Protein AF-A0A085B9A0-F1 (afdb_monomer_lite)

Structure (mmCIF, N/CA/C/O backbone):
data_AF-A0A085B9A0-F1
#
_entry.id   AF-A0A085B9A0-F1
#
loop_
_atom_site.group_PDB
_atom_site.id
_atom_site.type_symbol
_atom_site.label_atom_id
_atom_site.label_alt_id
_atom_site.label_comp_id
_atom_site.label_asym_id
_atom_site.label_entity_id
_atom_site.label_seq_id
_atom_site.pdbx_PDB_ins_code
_atom_site.Cartn_x
_atom_site.Cartn_y
_atom_site.Cartn_z
_atom_site.occupancy
_atom_site.B_iso_or_equiv
_atom_site.auth_seq_id
_atom_site.auth_comp_id
_atom_site.auth_asym_id
_atom_site.auth_atom_id
_atom_site.pdbx_PDB_model_n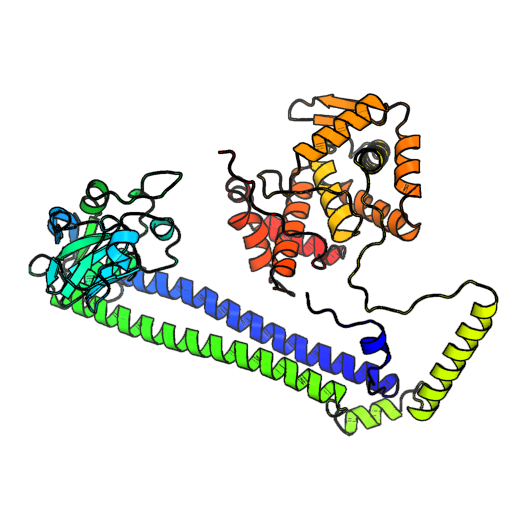um
ATOM 1 N N . MET A 1 1 ? -25.995 6.091 -7.650 1.00 42.06 1 MET A N 1
ATOM 2 C CA . MET A 1 1 ? -25.830 5.511 -6.297 1.00 42.06 1 MET A CA 1
ATOM 3 C C . MET A 1 1 ? -27.108 4.772 -5.928 1.00 42.06 1 MET A C 1
ATOM 5 O O . MET A 1 1 ? -28.171 5.366 -6.048 1.00 42.06 1 MET A O 1
ATOM 9 N N . LYS A 1 2 ? -27.027 3.491 -5.545 1.00 50.38 2 LYS A N 1
ATOM 10 C CA . LYS A 1 2 ? -28.161 2.771 -4.944 1.00 50.38 2 LYS A CA 1
ATOM 11 C C . LYS A 1 2 ? -28.147 3.080 -3.446 1.00 50.38 2 LYS A C 1
ATOM 13 O O . LYS A 1 2 ? -27.186 2.724 -2.773 1.00 50.38 2 LYS A O 1
ATOM 18 N N . ASN A 1 3 ? -29.167 3.771 -2.950 1.00 72.44 3 ASN A N 1
ATOM 19 C CA . ASN A 1 3 ? -29.282 4.143 -1.540 1.00 72.44 3 ASN A CA 1
ATOM 20 C C . ASN A 1 3 ? -30.365 3.282 -0.879 1.00 72.44 3 ASN A C 1
ATOM 22 O O . ASN A 1 3 ? -31.412 3.055 -1.482 1.00 72.44 3 ASN A O 1
ATOM 26 N N . VAL A 1 4 ? -30.135 2.828 0.356 1.00 74.94 4 VAL A N 1
ATOM 27 C CA . VAL A 1 4 ? -31.185 2.202 1.174 1.00 74.94 4 VAL A CA 1
ATOM 28 C C . VAL A 1 4 ? -31.989 3.319 1.834 1.00 74.94 4 VAL A C 1
ATOM 30 O O . VAL A 1 4 ? -31.442 4.123 2.586 1.00 74.94 4 VAL A O 1
ATOM 33 N N . GLY A 1 5 ? -33.277 3.404 1.508 1.00 84.94 5 GLY A N 1
ATOM 34 C CA . GLY A 1 5 ? -34.162 4.441 2.025 1.00 84.94 5 GLY A CA 1
ATOM 35 C C . GLY A 1 5 ? -34.450 4.271 3.516 1.00 84.94 5 GLY A C 1
ATOM 36 O O . GLY A 1 5 ? -34.542 3.167 4.043 1.00 84.94 5 GLY A O 1
ATOM 37 N N . LEU A 1 6 ? -34.671 5.385 4.202 1.00 83.25 6 LEU A N 1
ATOM 38 C CA . LEU A 1 6 ? -34.975 5.425 5.633 1.00 83.25 6 LEU A CA 1
ATOM 39 C C . LEU A 1 6 ? -36.249 4.654 6.016 1.00 83.25 6 LEU A C 1
ATOM 41 O O . LEU A 1 6 ? -36.321 4.022 7.069 1.00 83.25 6 LEU A O 1
ATOM 45 N N . ALA A 1 7 ? -37.245 4.669 5.129 1.00 82.56 7 ALA A N 1
ATOM 46 C CA . ALA A 1 7 ? -38.448 3.855 5.265 1.00 82.56 7 ALA A CA 1
ATOM 47 C C . ALA A 1 7 ? -38.122 2.352 5.234 1.00 82.56 7 ALA A C 1
ATOM 49 O O . ALA A 1 7 ? -38.661 1.595 6.035 1.00 82.56 7 ALA A O 1
ATOM 50 N N . THR A 1 8 ? -37.195 1.937 4.367 1.00 85.75 8 THR A N 1
ATOM 51 C CA . THR A 1 8 ? -36.723 0.551 4.267 1.00 85.75 8 THR A CA 1
ATOM 52 C C . THR A 1 8 ? -36.030 0.109 5.550 1.00 85.75 8 THR A C 1
ATOM 54 O O . THR A 1 8 ? -36.324 -0.969 6.051 1.00 85.75 8 THR A O 1
ATOM 57 N N . VAL A 1 9 ? -35.170 0.959 6.124 1.00 85.44 9 VAL A N 1
ATOM 58 C CA . VAL A 1 9 ? -34.486 0.668 7.397 1.00 85.44 9 VAL A CA 1
ATOM 59 C C . VAL A 1 9 ? -35.493 0.523 8.542 1.00 85.44 9 VAL A C 1
ATOM 61 O O . VAL A 1 9 ? -35.427 -0.441 9.296 1.00 85.44 9 VAL A O 1
ATOM 64 N N . ARG A 1 10 ? -36.469 1.434 8.647 1.00 84.31 10 ARG A N 1
ATOM 65 C CA . ARG A 1 10 ? -37.523 1.373 9.676 1.00 84.31 10 ARG A CA 1
ATOM 66 C C . ARG A 1 10 ? -38.432 0.154 9.561 1.00 84.31 10 ARG A C 1
ATOM 68 O O . ARG A 1 10 ? -38.922 -0.330 10.575 1.00 84.31 10 ARG A O 1
ATOM 75 N N . ALA A 1 11 ? -38.706 -0.287 8.337 1.00 86.12 11 ALA A N 1
ATOM 76 C CA . ALA A 1 11 ? -39.550 -1.446 8.079 1.00 86.12 11 ALA A CA 1
ATOM 77 C C . ALA A 1 11 ? -38.822 -2.776 8.331 1.00 86.12 11 ALA A C 1
ATOM 79 O O . ALA A 1 11 ? -39.465 -3.828 8.362 1.00 86.12 11 ALA A O 1
ATOM 80 N N . TYR A 1 12 ? -37.496 -2.747 8.496 1.00 86.00 12 TYR A N 1
ATOM 81 C CA . TYR A 1 12 ? -36.707 -3.948 8.695 1.00 86.00 12 TYR A CA 1
ATOM 82 C C . TYR A 1 12 ? -36.966 -4.545 10.080 1.00 86.00 12 TYR A C 1
ATOM 84 O O . TYR A 1 12 ? -36.799 -3.889 11.109 1.00 86.00 12 TYR A O 1
ATOM 92 N N . LYS A 1 13 ? -37.385 -5.810 10.107 1.00 85.31 13 LYS A N 1
ATOM 93 C CA . LYS A 1 13 ? -37.640 -6.533 11.352 1.00 85.31 13 LYS A CA 1
ATOM 94 C C . LYS A 1 13 ? -36.325 -7.085 11.884 1.00 85.31 13 LYS A C 1
ATOM 96 O O . LYS A 1 13 ? -35.642 -7.828 11.186 1.00 85.31 13 LYS A O 1
ATOM 101 N N . ILE A 1 14 ? -36.004 -6.741 13.126 1.00 83.38 14 ILE A N 1
ATOM 102 C CA . ILE A 1 14 ? -34.860 -7.293 13.851 1.00 83.38 14 ILE A CA 1
ATOM 103 C C . ILE A 1 14 ? -35.343 -8.240 14.946 1.00 83.38 14 ILE A C 1
ATOM 105 O O . ILE A 1 14 ? -36.385 -8.011 15.564 1.00 83.38 14 ILE A O 1
ATOM 109 N N . LEU A 1 15 ? -34.580 -9.305 15.178 1.00 84.25 15 LEU A N 1
ATOM 110 C CA . LEU A 1 15 ? -34.773 -10.173 16.332 1.00 84.25 15 LEU A CA 1
ATOM 111 C C . LEU A 1 15 ? -34.207 -9.464 17.564 1.00 84.25 15 LEU A C 1
ATOM 113 O O . LEU A 1 15 ? -33.051 -9.045 17.563 1.00 84.25 15 LEU A O 1
ATOM 117 N N . LEU A 1 16 ? -35.042 -9.293 18.591 1.00 86.19 16 LEU A N 1
ATOM 118 C CA . LEU A 1 16 ? -34.693 -8.561 19.806 1.00 86.19 16 LEU A CA 1
ATOM 119 C C . LEU A 1 16 ? -34.775 -9.494 21.025 1.00 86.19 16 LEU A C 1
ATOM 121 O O . LEU A 1 16 ? -35.860 -9.652 21.590 1.00 86.19 16 LEU A O 1
ATOM 125 N N . PRO A 1 17 ? -33.660 -10.133 21.423 1.00 88.88 17 PRO A N 1
ATOM 126 C CA . PRO A 1 17 ? -33.629 -10.961 22.623 1.00 88.88 17 PRO A CA 1
ATOM 127 C C . PRO A 1 17 ? -33.620 -10.094 23.902 1.00 88.88 17 PRO A C 1
ATOM 129 O O . PRO A 1 17 ? -33.400 -8.883 23.818 1.00 88.88 17 PRO A O 1
ATOM 132 N N . PRO A 1 18 ? -33.853 -10.670 25.095 1.00 91.06 18 PRO A N 1
ATOM 133 C CA . PRO A 1 18 ? -33.679 -9.991 26.383 1.00 91.06 18 PRO A CA 1
ATOM 134 C C . PRO A 1 18 ? -32.310 -9.316 26.542 1.00 91.06 18 PRO A C 1
ATOM 136 O O . PRO A 1 18 ? -31.311 -9.782 25.997 1.00 91.06 18 PRO A O 1
ATOM 139 N N . LEU A 1 19 ? -32.232 -8.239 27.332 1.00 89.00 19 LEU A N 1
ATOM 140 C CA . LEU A 1 19 ? -30.986 -7.478 27.527 1.00 89.00 19 LEU A CA 1
ATOM 141 C C . LEU A 1 19 ? -29.793 -8.328 28.009 1.00 89.00 19 LEU A C 1
ATOM 143 O O . LEU A 1 19 ? -28.699 -8.150 27.464 1.00 89.00 19 LEU A O 1
ATOM 147 N N . PRO A 1 20 ? -29.951 -9.270 28.962 1.00 90.69 20 PRO A N 1
ATOM 148 C CA . PRO A 1 20 ? -28.853 -10.157 29.344 1.00 90.69 20 PRO A CA 1
ATOM 149 C C . PRO A 1 20 ? -28.329 -11.001 28.176 1.00 90.69 20 PRO A C 1
ATOM 151 O O . PRO A 1 20 ? -27.117 -11.100 27.992 1.00 90.69 20 PRO A O 1
ATOM 154 N N . GLU A 1 21 ? -29.230 -11.530 27.343 1.00 90.56 21 GLU A N 1
ATOM 155 C CA . GLU A 1 21 ? -28.875 -12.308 26.152 1.00 90.56 21 GLU A CA 1
ATOM 156 C C . GLU A 1 21 ? -28.185 -11.436 25.095 1.00 90.56 21 GLU A C 1
ATOM 158 O O . GLU A 1 21 ? -27.177 -11.853 24.531 1.00 90.56 21 GLU A O 1
ATOM 163 N N . GLN A 1 22 ? -28.647 -10.197 24.874 1.00 90.31 22 GLN A N 1
ATOM 164 C CA . GLN A 1 22 ? -27.974 -9.243 23.979 1.00 90.31 22 GLN A CA 1
ATOM 165 C C . GLN A 1 22 ? -26.518 -9.007 24.404 1.00 90.31 22 GLN A C 1
ATOM 167 O O . GLN A 1 22 ? -25.609 -9.108 23.579 1.00 90.31 22 GLN A O 1
ATOM 172 N N . ARG A 1 23 ? -26.279 -8.740 25.697 1.00 92.31 23 ARG A N 1
ATOM 173 C CA . ARG A 1 23 ? -24.923 -8.526 26.233 1.00 92.31 23 ARG A CA 1
ATOM 174 C C . ARG A 1 23 ? -24.051 -9.771 26.084 1.00 92.31 23 ARG A C 1
ATOM 176 O O . ARG A 1 23 ? -22.881 -9.653 25.724 1.00 92.31 23 ARG A O 1
ATOM 183 N N . ALA A 1 24 ? -24.611 -10.956 26.322 1.00 89.56 24 ALA A N 1
ATOM 184 C CA . ALA A 1 24 ? -23.896 -12.215 26.142 1.00 89.56 24 ALA A CA 1
ATOM 185 C C . ALA A 1 24 ? -23.540 -12.479 24.668 1.00 89.56 24 ALA A C 1
ATOM 187 O O . ALA A 1 24 ? -22.406 -12.868 24.382 1.00 89.56 24 ALA A O 1
ATOM 188 N N . ILE A 1 25 ? -24.458 -12.205 23.731 1.00 88.38 25 ILE A N 1
ATOM 189 C CA . ILE A 1 25 ? -24.203 -12.292 22.284 1.00 88.38 25 ILE A CA 1
ATOM 190 C C . ILE A 1 25 ? -23.053 -11.359 21.895 1.00 88.38 25 ILE A C 1
ATOM 192 O O . ILE A 1 25 ? -22.108 -11.809 21.249 1.00 88.38 25 ILE A O 1
ATOM 196 N N . VAL A 1 26 ? -23.093 -10.091 22.323 1.00 90.44 26 VAL A N 1
ATOM 197 C CA . VAL A 1 26 ? -22.034 -9.106 22.033 1.00 90.44 26 VAL A CA 1
ATOM 198 C C . VAL A 1 26 ? -20.685 -9.572 22.580 1.00 90.44 26 VAL A C 1
ATOM 200 O O . VAL A 1 26 ? -19.722 -9.658 21.824 1.00 90.44 26 VAL A O 1
ATOM 203 N N . LYS A 1 27 ? -20.624 -9.992 23.848 1.00 87.00 27 LYS A N 1
ATOM 204 C CA . LYS A 1 27 ? -19.386 -10.492 24.467 1.00 87.00 27 LYS A CA 1
ATOM 205 C C . LYS A 1 27 ? -18.805 -11.702 23.723 1.00 87.00 27 LYS A C 1
ATOM 207 O O . LYS A 1 27 ? -17.589 -11.820 23.543 1.00 87.00 27 LYS A O 1
ATOM 212 N N . LYS A 1 28 ? -19.668 -12.627 23.285 1.00 88.00 28 LYS A N 1
ATOM 213 C CA . LYS A 1 28 ? -19.253 -13.812 22.522 1.00 88.00 28 LYS A CA 1
ATOM 214 C C . LYS A 1 28 ? -18.729 -13.426 21.138 1.00 88.00 28 LYS A C 1
ATOM 216 O O . LYS A 1 28 ? -17.706 -13.962 20.717 1.00 88.00 28 LYS A O 1
ATOM 221 N N . LEU A 1 29 ? -19.397 -12.490 20.461 1.00 85.44 29 LEU A N 1
ATOM 222 C CA . LEU A 1 29 ? -18.956 -11.936 19.179 1.00 85.44 29 LEU A CA 1
ATOM 223 C C . LEU A 1 29 ? -17.584 -11.273 19.292 1.00 85.44 29 LEU A C 1
ATOM 225 O O . LEU A 1 29 ? -16.703 -11.603 18.507 1.00 85.44 29 LEU A O 1
ATOM 229 N N . GLU A 1 30 ? -17.385 -10.404 20.283 1.00 80.75 30 GLU A N 1
ATOM 230 C CA . GLU A 1 30 ? -16.100 -9.738 20.532 1.00 80.75 30 GLU A CA 1
ATOM 231 C C . GLU A 1 30 ? -14.972 -10.755 20.727 1.00 80.75 30 GLU A C 1
ATOM 233 O O . GLU A 1 30 ? -13.911 -10.634 20.120 1.00 80.75 30 GLU A O 1
ATOM 238 N N . THR A 1 31 ? -15.228 -11.813 21.503 1.00 82.44 31 THR A N 1
ATOM 239 C CA . THR A 1 31 ? -14.249 -12.884 21.740 1.00 82.44 31 THR A CA 1
ATOM 240 C C . THR A 1 31 ? -13.894 -13.629 20.448 1.00 82.44 31 THR A C 1
ATOM 242 O O . THR A 1 31 ? -12.719 -13.823 20.134 1.00 82.44 31 THR A O 1
ATOM 245 N N . LEU A 1 32 ? -14.907 -14.044 19.680 1.00 82.75 32 LEU A N 1
ATOM 246 C CA . LEU A 1 32 ? -14.706 -14.791 18.436 1.00 82.75 32 LEU A CA 1
ATOM 247 C C . LEU A 1 32 ? -14.034 -13.936 17.356 1.00 82.75 32 LEU A C 1
ATOM 249 O O . LEU A 1 32 ? -13.156 -14.430 16.651 1.00 82.75 32 LEU A O 1
ATOM 253 N N . PHE A 1 33 ? -14.417 -12.663 17.233 1.00 84.12 33 PHE A N 1
ATOM 254 C CA . PHE A 1 33 ? -13.816 -11.745 16.269 1.00 84.12 33 PHE A CA 1
ATOM 255 C C . PHE A 1 33 ? -12.401 -11.353 16.648 1.00 84.12 33 PHE A C 1
ATOM 257 O O . PHE A 1 33 ? -11.558 -11.340 15.764 1.00 84.12 33 PHE A O 1
ATOM 264 N N . SER A 1 34 ? -12.094 -11.155 17.930 1.00 75.69 34 SER A N 1
ATOM 265 C CA . SER A 1 34 ? -10.715 -10.915 18.361 1.00 75.69 34 SER A CA 1
ATOM 266 C C . SER A 1 34 ? -9.789 -12.072 17.960 1.00 75.69 34 SER A C 1
ATOM 268 O O . SER A 1 34 ? -8.730 -11.842 17.378 1.00 75.69 34 SER A O 1
ATOM 270 N N . SER A 1 35 ? -10.217 -13.323 18.173 1.00 77.19 35 SER A N 1
ATOM 271 C CA . SER A 1 35 ? -9.445 -14.496 17.739 1.00 77.19 35 SER A CA 1
ATOM 272 C C . SER A 1 35 ? -9.332 -14.603 16.215 1.00 77.19 35 SER A C 1
ATOM 274 O O . SER A 1 35 ? -8.283 -15.002 15.708 1.00 77.19 35 SER A O 1
ATOM 276 N N . LEU A 1 36 ? -10.400 -14.278 15.483 1.00 74.31 36 LEU A N 1
ATOM 277 C CA . LEU A 1 36 ? -10.414 -14.321 14.023 1.00 74.31 36 LEU A CA 1
ATOM 278 C C . LEU A 1 36 ? -9.509 -13.242 13.414 1.00 74.31 36 LEU A C 1
ATOM 280 O O . LEU A 1 36 ? -8.722 -13.540 12.518 1.00 74.31 36 LEU A O 1
ATOM 284 N N . ASP A 1 37 ? -9.597 -12.014 13.923 1.00 77.25 37 ASP A N 1
ATOM 285 C CA . ASP A 1 37 ? -8.802 -10.871 13.480 1.00 77.25 37 ASP A CA 1
ATOM 286 C C . ASP A 1 37 ? -7.307 -11.110 13.767 1.00 77.25 37 ASP A C 1
ATOM 288 O O . ASP A 1 37 ? -6.472 -10.811 12.912 1.00 77.25 37 ASP A O 1
ATOM 292 N N . ALA A 1 38 ? -6.963 -11.741 14.899 1.00 75.38 38 ALA A N 1
ATOM 293 C CA . ALA A 1 38 ? -5.593 -12.180 15.184 1.00 75.38 38 ALA A CA 1
ATOM 294 C C . ALA A 1 38 ? -5.081 -13.197 14.145 1.00 75.38 38 ALA A C 1
ATOM 296 O O . ALA A 1 38 ? -3.999 -13.019 13.587 1.00 75.38 38 ALA A O 1
ATOM 297 N N . GLY A 1 39 ? -5.884 -14.212 13.803 1.00 79.44 39 GLY A N 1
ATOM 298 C CA . GLY A 1 39 ? -5.520 -15.186 12.766 1.00 79.44 39 GLY A CA 1
ATOM 299 C C . GLY A 1 39 ? -5.356 -14.556 11.376 1.00 79.44 39 GLY A C 1
ATOM 300 O O . GLY A 1 39 ? -4.439 -14.905 10.632 1.00 79.44 39 GLY A O 1
ATOM 301 N N . VAL A 1 40 ? -6.203 -13.583 11.026 1.00 78.75 40 VAL A N 1
ATOM 302 C CA . VAL A 1 40 ? -6.067 -12.805 9.782 1.00 78.75 40 VAL A CA 1
ATOM 303 C C . VAL A 1 40 ? -4.774 -11.984 9.783 1.00 78.75 40 VAL A C 1
ATOM 305 O O . VAL A 1 40 ? -4.087 -11.932 8.759 1.00 78.75 40 VAL A O 1
ATOM 308 N N . ALA A 1 41 ? -4.418 -11.368 10.913 1.00 77.06 41 ALA A N 1
ATOM 309 C CA . ALA A 1 41 ? -3.168 -10.626 11.050 1.00 77.06 41 ALA A CA 1
ATOM 310 C C . ALA A 1 41 ? -1.941 -11.536 10.856 1.00 77.06 41 ALA A C 1
ATOM 312 O O . ALA A 1 41 ? -1.026 -11.173 10.111 1.00 77.06 41 ALA A O 1
ATOM 313 N N . ASP A 1 42 ? -1.952 -12.742 11.430 1.00 83.94 42 ASP A N 1
ATOM 314 C CA . ASP A 1 42 ? -0.880 -13.728 11.255 1.00 83.94 42 ASP A CA 1
ATOM 315 C C . ASP A 1 42 ? -0.745 -14.192 9.797 1.00 83.94 42 ASP A C 1
ATOM 317 O O . ASP A 1 42 ? 0.367 -14.252 9.264 1.00 83.94 42 ASP A O 1
ATOM 321 N N . LEU A 1 43 ? -1.865 -14.446 9.110 1.00 83.94 43 LEU A N 1
ATOM 322 C CA . LEU A 1 43 ? -1.871 -14.792 7.683 1.00 83.94 43 LEU A CA 1
ATOM 323 C C . LEU A 1 43 ? -1.273 -13.671 6.815 1.00 83.94 43 LEU A C 1
ATOM 325 O O . LEU A 1 43 ? -0.448 -13.939 5.937 1.00 83.94 43 LEU A O 1
ATOM 329 N N . LYS A 1 44 ? -1.638 -12.409 7.080 1.00 81.81 44 LYS A N 1
ATOM 330 C CA . LYS A 1 44 ? -1.058 -11.241 6.391 1.00 81.81 44 LYS A CA 1
ATOM 331 C C . LYS A 1 44 ? 0.443 -11.103 6.668 1.00 81.81 44 LYS A C 1
ATOM 333 O O . LYS A 1 44 ? 1.226 -10.839 5.754 1.00 81.81 44 LYS A O 1
ATOM 338 N N . LYS A 1 45 ? 0.871 -11.330 7.912 1.00 83.69 45 LYS A N 1
ATOM 339 C CA . LYS A 1 45 ? 2.290 -11.318 8.293 1.00 83.69 45 LYS A CA 1
ATOM 340 C C . LYS A 1 45 ? 3.076 -12.408 7.563 1.00 83.69 45 LYS A C 1
ATOM 342 O O . LYS A 1 45 ? 4.146 -12.120 7.025 1.00 83.69 45 LYS A O 1
ATOM 347 N N . ALA A 1 46 ? 2.536 -13.625 7.489 1.00 83.06 46 ALA A N 1
ATOM 348 C CA . ALA A 1 46 ? 3.135 -14.728 6.740 1.00 83.06 46 ALA A CA 1
ATOM 349 C C . ALA A 1 46 ? 3.270 -14.391 5.245 1.00 83.06 46 ALA A C 1
ATOM 351 O O . ALA A 1 46 ? 4.313 -14.654 4.646 1.00 83.06 46 ALA A O 1
ATOM 352 N N . GLN A 1 47 ? 2.270 -13.727 4.654 1.00 83.62 47 GLN A N 1
ATOM 353 C CA . GLN A 1 47 ? 2.328 -13.259 3.265 1.00 83.62 47 GLN A CA 1
ATOM 354 C C . GLN A 1 47 ? 3.488 -12.276 3.031 1.00 83.62 47 GLN A C 1
ATOM 356 O O . GLN A 1 47 ? 4.220 -12.389 2.044 1.00 83.62 47 GLN A O 1
ATOM 361 N N . GLN A 1 48 ? 3.706 -11.336 3.955 1.00 84.00 48 GLN A N 1
ATOM 362 C CA . GLN A 1 48 ? 4.818 -10.389 3.861 1.00 84.00 48 GLN A CA 1
ATOM 363 C C . GLN A 1 48 ? 6.179 -11.075 4.052 1.00 84.00 48 GLN A C 1
ATOM 365 O O . GLN A 1 48 ? 7.130 -10.789 3.320 1.00 84.00 48 GLN A O 1
ATOM 370 N N . GLN A 1 49 ? 6.278 -12.011 4.999 1.00 84.50 49 GLN A N 1
ATOM 371 C CA . GLN A 1 49 ? 7.485 -12.818 5.198 1.00 84.50 49 GLN A CA 1
ATOM 372 C C . GLN A 1 49 ? 7.820 -13.649 3.959 1.00 84.50 49 GLN A C 1
ATOM 374 O O . GLN A 1 49 ? 8.989 -13.754 3.589 1.00 84.50 49 GLN A O 1
ATOM 379 N N . LEU A 1 50 ? 6.804 -14.173 3.269 1.00 87.00 50 LEU A N 1
ATOM 380 C CA . LEU A 1 50 ? 6.985 -14.921 2.034 1.00 87.00 50 LEU A CA 1
ATOM 381 C C . LEU A 1 50 ? 7.640 -14.062 0.945 1.00 87.00 50 LEU A C 1
ATOM 383 O O . LEU A 1 50 ? 8.569 -14.519 0.282 1.00 87.00 50 LEU A O 1
ATOM 387 N N . LYS A 1 51 ? 7.241 -12.791 0.807 1.00 84.25 51 LYS A N 1
ATOM 388 C CA . LYS A 1 51 ? 7.871 -11.847 -0.135 1.00 84.25 51 LYS A CA 1
ATOM 389 C C . LYS A 1 51 ? 9.368 -11.670 0.142 1.00 84.25 51 LYS A C 1
ATOM 391 O O . LYS A 1 51 ? 10.173 -11.691 -0.790 1.00 84.25 51 LYS A O 1
ATOM 396 N N . ILE A 1 52 ? 9.736 -11.529 1.415 1.00 86.44 52 ILE A N 1
ATOM 397 C CA . ILE A 1 52 ? 11.135 -11.409 1.852 1.00 86.44 52 ILE A CA 1
ATOM 398 C C . ILE A 1 52 ? 11.890 -12.712 1.570 1.00 86.44 52 ILE A C 1
ATOM 400 O O . ILE A 1 52 ? 12.995 -12.686 1.028 1.00 86.44 52 ILE A O 1
ATOM 404 N N . TYR A 1 53 ? 11.280 -13.859 1.875 1.00 87.88 53 TYR A N 1
ATOM 405 C CA . TYR A 1 53 ? 11.875 -15.168 1.630 1.00 87.88 53 TYR A CA 1
ATOM 406 C C . TYR A 1 53 ? 12.174 -15.399 0.144 1.00 87.88 53 TYR A C 1
ATOM 408 O O . TYR A 1 53 ? 13.280 -15.822 -0.187 1.00 87.88 53 TYR A O 1
ATOM 416 N N . ARG A 1 54 ? 11.254 -15.043 -0.766 1.00 88.25 54 ARG A N 1
ATOM 417 C CA . ARG A 1 54 ? 11.491 -15.137 -2.221 1.00 88.25 54 ARG A CA 1
ATOM 418 C C . ARG A 1 54 ? 12.735 -14.357 -2.644 1.00 88.25 54 ARG A C 1
ATOM 420 O O . ARG A 1 54 ? 13.564 -14.873 -3.390 1.00 88.25 54 ARG A O 1
ATOM 427 N N . GLN A 1 55 ? 12.891 -13.133 -2.139 1.00 84.12 55 GLN A N 1
ATOM 428 C CA . GLN A 1 55 ? 14.072 -12.311 -2.419 1.00 84.12 55 GLN A CA 1
ATOM 429 C C . GLN A 1 55 ? 15.348 -12.931 -1.841 1.00 84.12 55 GLN A C 1
ATOM 431 O O . GLN A 1 55 ? 16.377 -12.942 -2.513 1.00 84.12 55 GLN A O 1
ATOM 436 N N . ALA A 1 56 ? 15.279 -13.492 -0.632 1.00 87.19 56 ALA A N 1
ATOM 437 C CA . ALA A 1 56 ? 16.408 -14.169 -0.004 1.00 87.19 56 ALA A CA 1
ATOM 438 C C . ALA A 1 56 ? 16.838 -15.433 -0.771 1.00 87.19 56 ALA A C 1
ATOM 440 O O . ALA A 1 56 ? 18.035 -15.661 -0.929 1.00 87.19 56 ALA A O 1
ATOM 441 N N . VAL A 1 57 ? 15.889 -16.228 -1.284 1.00 89.31 57 VAL A N 1
ATOM 442 C CA . VAL A 1 57 ? 16.179 -17.400 -2.132 1.00 89.31 57 VAL A CA 1
ATOM 443 C C . VAL A 1 57 ? 16.925 -16.976 -3.389 1.00 89.31 57 VAL A C 1
ATOM 445 O O . VAL A 1 57 ? 17.977 -17.539 -3.682 1.00 89.31 57 VAL A O 1
ATOM 448 N N . LEU A 1 58 ? 16.419 -15.964 -4.099 1.00 87.69 58 LEU A N 1
ATOM 449 C CA . LEU A 1 58 ? 17.064 -15.458 -5.310 1.00 87.69 58 LEU A CA 1
ATOM 450 C C . LEU A 1 58 ? 18.462 -14.906 -5.013 1.00 87.69 58 LEU A C 1
ATOM 452 O O . LEU A 1 58 ? 19.411 -15.245 -5.711 1.00 87.69 58 LEU A O 1
ATOM 456 N N . LYS A 1 59 ? 18.612 -14.120 -3.942 1.00 85.31 59 LYS A N 1
ATOM 457 C CA . LYS A 1 59 ? 19.912 -13.591 -3.517 1.00 85.31 59 LYS A CA 1
ATOM 458 C C . LYS A 1 59 ? 20.925 -14.720 -3.280 1.00 85.31 59 LYS A C 1
ATOM 460 O O . LYS A 1 59 ? 21.985 -14.721 -3.898 1.00 85.31 59 LYS A O 1
ATOM 465 N N . LYS A 1 60 ? 20.557 -15.729 -2.483 1.00 87.38 60 LYS A N 1
ATOM 466 C CA . LYS A 1 60 ? 21.406 -16.905 -2.224 1.00 87.38 60 LYS A CA 1
ATOM 467 C C . LYS A 1 60 ? 21.749 -17.684 -3.493 1.00 87.38 60 LYS A C 1
ATOM 469 O O . LYS A 1 60 ? 22.855 -18.208 -3.605 1.00 87.38 60 LYS A O 1
ATOM 474 N N . ALA A 1 61 ? 20.821 -17.752 -4.447 1.00 88.19 61 ALA A N 1
ATOM 475 C CA . ALA A 1 61 ? 21.044 -18.398 -5.737 1.00 88.19 61 ALA A CA 1
ATOM 476 C C . ALA A 1 61 ? 22.194 -17.755 -6.510 1.00 88.19 61 ALA A C 1
ATOM 478 O O . ALA A 1 61 ? 23.098 -18.452 -6.958 1.00 88.19 61 ALA A O 1
ATOM 479 N N . PHE A 1 62 ? 22.188 -16.426 -6.610 1.00 87.50 62 PHE A N 1
ATOM 480 C CA . PHE A 1 62 ? 23.170 -15.678 -7.399 1.00 87.50 62 PHE A CA 1
ATOM 481 C C . PHE A 1 62 ? 24.449 -15.326 -6.623 1.00 87.50 62 PHE A C 1
ATOM 483 O O . PHE A 1 62 ? 25.449 -14.910 -7.211 1.00 87.50 62 PHE A O 1
ATOM 490 N N . GLU A 1 63 ? 24.461 -15.540 -5.307 1.00 83.31 63 GLU A N 1
ATOM 491 C CA . GLU A 1 63 ? 25.674 -15.496 -4.483 1.00 83.31 63 GLU A CA 1
ATOM 492 C C . GLU A 1 63 ? 26.457 -16.818 -4.509 1.00 83.31 63 GLU A C 1
ATOM 494 O O . GLU A 1 63 ? 27.646 -16.807 -4.197 1.00 83.31 63 GLU A O 1
ATOM 499 N N . GLY A 1 64 ? 25.843 -17.907 -4.989 1.00 79.94 64 GLY A N 1
ATOM 500 C CA . GLY A 1 64 ? 26.448 -19.242 -5.051 1.00 79.94 64 GLY A CA 1
ATOM 501 C C . GLY A 1 64 ? 26.245 -20.076 -3.786 1.00 79.94 64 GLY A C 1
ATOM 502 O O . GLY A 1 64 ? 26.904 -21.090 -3.603 1.00 79.94 64 GLY A O 1
ATOM 503 N N . GLU A 1 65 ? 25.324 -19.671 -2.910 1.00 82.25 65 GLU A N 1
ATOM 504 C CA . GLU A 1 65 ? 25.022 -20.380 -1.660 1.00 82.25 65 GLU A CA 1
ATOM 505 C C . GLU A 1 65 ? 23.915 -21.432 -1.816 1.00 82.25 65 GLU A C 1
ATOM 507 O O . GLU A 1 65 ? 23.700 -22.259 -0.927 1.00 82.25 65 GLU A O 1
ATOM 512 N N . LEU A 1 66 ? 23.152 -21.374 -2.912 1.00 79.25 66 LEU A N 1
ATOM 513 C CA . LEU A 1 66 ? 21.982 -22.233 -3.106 1.00 79.25 66 LEU A CA 1
ATOM 514 C C . LEU A 1 66 ? 22.356 -23.647 -3.562 1.00 79.25 66 LEU A C 1
ATOM 516 O O . LEU A 1 66 ? 21.693 -24.610 -3.179 1.00 79.25 66 LEU A O 1
ATOM 520 N N . THR A 1 67 ? 23.432 -23.771 -4.335 1.00 72.81 67 THR A N 1
ATOM 521 C CA . THR A 1 67 ? 23.973 -25.043 -4.806 1.00 72.81 67 THR A CA 1
ATOM 522 C C . THR A 1 67 ? 25.391 -25.207 -4.268 1.00 72.81 67 THR A C 1
ATOM 524 O O . THR A 1 67 ? 26.225 -24.326 -4.429 1.00 72.81 67 THR A O 1
ATOM 527 N N . LYS A 1 68 ? 25.698 -26.350 -3.640 1.00 65.44 68 LYS A N 1
ATOM 528 C CA . LYS A 1 68 ? 27.080 -26.725 -3.275 1.00 65.44 68 LYS A CA 1
ATOM 529 C C . LYS A 1 68 ? 27.843 -27.251 -4.494 1.00 65.44 68 LYS A C 1
ATOM 531 O O . LYS A 1 68 ? 28.445 -28.320 -4.444 1.00 65.44 68 LYS A O 1
ATOM 536 N N . THR A 1 69 ? 27.720 -26.574 -5.624 1.00 61.19 69 THR A N 1
ATOM 537 C CA . THR A 1 69 ? 28.480 -26.935 -6.814 1.00 61.19 69 THR A CA 1
ATOM 538 C C . THR A 1 69 ? 29.871 -26.316 -6.671 1.00 61.19 69 THR A C 1
ATOM 540 O O . THR A 1 69 ? 29.989 -25.151 -6.298 1.00 61.19 69 THR A O 1
ATOM 543 N N . ASN A 1 70 ? 30.936 -27.074 -6.952 1.00 67.06 70 ASN A N 1
ATOM 544 C CA . ASN A 1 70 ? 32.308 -26.542 -7.053 1.00 67.06 70 ASN A CA 1
ATOM 545 C C . ASN A 1 70 ? 32.478 -25.723 -8.351 1.00 67.06 70 ASN A C 1
ATOM 547 O O . ASN A 1 70 ? 33.492 -25.832 -9.032 1.00 67.06 70 ASN A O 1
ATOM 551 N N . SER A 1 71 ? 31.446 -24.980 -8.749 1.00 72.94 71 SER A N 1
ATOM 552 C CA . SER A 1 71 ? 31.407 -24.261 -10.015 1.00 72.94 71 SER A CA 1
ATOM 553 C C . SER A 1 71 ? 32.324 -23.056 -9.949 1.00 72.94 71 SER A C 1
ATOM 555 O O . SER A 1 71 ? 32.225 -22.250 -9.021 1.00 72.94 71 SER A O 1
ATOM 557 N N . ASP A 1 72 ? 33.128 -22.867 -10.987 1.00 84.81 72 ASP A N 1
ATOM 558 C CA . ASP A 1 72 ? 33.811 -21.603 -11.195 1.00 84.81 72 ASP A CA 1
ATOM 559 C C . ASP A 1 72 ? 32.793 -20.549 -11.638 1.00 84.81 72 ASP A C 1
ATOM 561 O O . ASP A 1 72 ? 32.111 -20.678 -12.662 1.00 84.81 72 ASP A O 1
ATOM 565 N N . TRP A 1 73 ? 32.660 -19.501 -10.830 1.00 90.81 73 TRP A N 1
ATOM 566 C CA . TRP A 1 73 ? 31.796 -18.367 -11.125 1.00 90.81 73 TRP A CA 1
ATOM 567 C C . TRP A 1 73 ? 32.579 -17.297 -11.869 1.00 90.81 73 TRP A C 1
ATOM 569 O O . TRP A 1 73 ? 33.651 -16.873 -11.439 1.00 90.81 73 TRP A O 1
ATOM 579 N N . ILE A 1 74 ? 31.990 -16.801 -12.949 1.00 91.88 74 ILE A N 1
ATOM 580 C CA . ILE A 1 74 ? 32.531 -15.701 -13.737 1.00 91.88 74 ILE A CA 1
ATOM 581 C C . ILE A 1 74 ? 31.559 -14.524 -13.742 1.00 91.88 74 ILE A C 1
ATOM 583 O O . ILE A 1 74 ? 30.348 -14.681 -13.563 1.00 91.88 74 ILE A O 1
ATOM 587 N N . THR A 1 75 ? 32.096 -13.333 -13.985 1.00 94.81 75 THR A N 1
ATOM 588 C CA . THR A 1 75 ? 31.303 -12.124 -14.212 1.00 94.81 75 THR A CA 1
ATOM 589 C C . THR A 1 75 ? 31.555 -11.640 -15.629 1.00 94.81 75 THR A C 1
ATOM 591 O O . THR A 1 75 ? 32.698 -11.382 -16.001 1.00 94.81 75 THR A O 1
ATOM 594 N N . LYS A 1 76 ? 30.484 -11.502 -16.407 1.00 95.00 76 LYS A N 1
ATOM 595 C CA . LYS A 1 76 ? 30.495 -10.959 -17.772 1.00 95.00 76 LYS A CA 1
ATOM 596 C C . LYS A 1 76 ? 29.521 -9.794 -17.865 1.00 95.00 76 LYS A C 1
ATOM 598 O O . LYS A 1 76 ? 28.536 -9.761 -17.130 1.00 95.00 76 LYS A O 1
ATOM 603 N N . ARG A 1 77 ? 29.745 -8.838 -18.761 1.00 96.56 77 ARG A N 1
ATOM 604 C CA . ARG A 1 77 ? 28.713 -7.851 -19.103 1.00 96.56 77 ARG A CA 1
ATOM 605 C C . ARG A 1 77 ? 27.581 -8.548 -19.851 1.00 96.56 77 ARG A C 1
ATOM 607 O O . ARG A 1 77 ? 27.807 -9.506 -20.587 1.00 96.56 77 ARG A O 1
ATOM 614 N N . PHE A 1 78 ? 26.357 -8.057 -19.700 1.00 97.38 78 PHE A N 1
ATOM 615 C CA . PHE A 1 78 ? 25.187 -8.651 -20.348 1.00 97.38 78 PHE A CA 1
ATOM 616 C C . PHE A 1 78 ? 25.329 -8.760 -21.878 1.00 97.38 78 PHE A C 1
ATOM 618 O O . PHE A 1 78 ? 24.873 -9.737 -22.475 1.00 97.38 78 PHE A O 1
ATOM 625 N N . GLU A 1 79 ? 26.009 -7.799 -22.511 1.00 96.75 79 GLU A N 1
ATOM 626 C CA . GLU A 1 79 ? 26.330 -7.844 -23.946 1.00 96.75 79 GLU A CA 1
ATOM 627 C C . GLU A 1 79 ? 27.264 -8.995 -24.350 1.00 96.75 79 GLU A C 1
ATOM 629 O O . GLU A 1 79 ? 27.209 -9.455 -25.482 1.00 96.75 79 GLU A O 1
ATOM 634 N N . GLU A 1 80 ? 28.100 -9.492 -23.437 1.00 96.25 80 GLU A N 1
ATOM 635 C CA . GLU A 1 80 ? 29.006 -10.622 -23.687 1.00 96.25 80 GLU A CA 1
ATOM 636 C C . GLU A 1 80 ? 28.282 -11.970 -23.537 1.00 96.25 80 GLU A C 1
ATOM 638 O O . GLU A 1 80 ? 28.772 -13.007 -23.989 1.00 96.25 80 GLU A O 1
ATOM 643 N N . CYS A 1 81 ? 27.106 -11.963 -22.904 1.00 96.38 81 CYS A N 1
ATOM 644 C CA . CYS A 1 81 ? 26.265 -13.139 -22.693 1.00 96.38 81 CYS A CA 1
ATOM 645 C C . CYS A 1 81 ? 25.161 -13.288 -23.749 1.00 96.38 81 CYS A C 1
ATOM 647 O O . CYS A 1 81 ? 24.515 -14.336 -23.791 1.00 96.38 81 CYS A O 1
ATOM 649 N N . THR A 1 82 ? 24.883 -12.252 -24.549 1.00 97.62 82 THR A N 1
ATOM 650 C CA . THR A 1 82 ? 23.687 -12.203 -25.402 1.00 97.62 82 THR A CA 1
ATOM 651 C C . THR A 1 82 ? 23.902 -11.480 -26.731 1.00 97.62 82 THR A C 1
ATOM 653 O O . THR A 1 82 ? 24.693 -10.548 -26.840 1.00 97.62 82 THR A O 1
ATOM 656 N N . VAL A 1 83 ? 23.103 -11.842 -27.734 1.00 97.62 83 VAL A N 1
ATOM 657 C CA . VAL A 1 83 ? 22.964 -11.122 -29.005 1.00 97.62 83 VAL A CA 1
ATOM 658 C C . VAL A 1 83 ? 21.666 -10.316 -28.998 1.00 97.62 83 VAL A C 1
ATOM 660 O O . VAL A 1 83 ? 20.589 -10.843 -28.716 1.00 97.62 83 VAL A O 1
ATOM 663 N N . SER A 1 84 ? 21.750 -9.026 -29.331 1.00 96.88 84 SER A N 1
ATOM 664 C CA . SER A 1 84 ? 20.589 -8.128 -29.386 1.00 96.88 84 SER A CA 1
ATOM 665 C C . SER A 1 84 ? 19.864 -8.201 -30.728 1.00 96.88 84 SER A C 1
ATOM 667 O O . SER A 1 84 ? 20.476 -8.022 -31.779 1.00 96.88 84 SER A O 1
ATOM 669 N N . PHE A 1 85 ? 18.538 -8.331 -30.685 1.00 96.75 85 PHE A N 1
ATOM 670 C CA . PHE A 1 85 ? 17.663 -8.316 -31.863 1.00 96.75 85 PHE A CA 1
ATOM 671 C C . PHE A 1 85 ? 16.823 -7.035 -31.961 1.00 96.75 85 PHE A C 1
ATOM 673 O O . PHE A 1 85 ? 15.922 -6.931 -32.793 1.00 96.75 85 PHE A O 1
ATOM 680 N N . ASN A 1 86 ? 17.140 -6.019 -31.147 1.00 95.50 86 ASN A N 1
ATOM 681 C CA . ASN A 1 86 ? 16.386 -4.764 -31.082 1.00 95.50 86 ASN A CA 1
ATOM 682 C C . ASN A 1 86 ? 16.229 -4.061 -32.438 1.00 95.50 86 ASN A C 1
ATOM 684 O O . ASN A 1 86 ? 15.244 -3.352 -32.626 1.00 95.50 86 ASN A O 1
ATOM 688 N N . GLY A 1 87 ? 17.180 -4.251 -33.360 1.00 93.81 87 GLY A N 1
ATOM 689 C CA . GLY A 1 87 ? 17.146 -3.672 -34.706 1.00 93.81 87 GLY A CA 1
ATOM 690 C C . GLY A 1 87 ? 16.096 -4.283 -35.640 1.00 93.81 87 GLY A C 1
ATOM 691 O O . GLY A 1 87 ? 15.778 -3.671 -36.649 1.00 93.81 87 GLY A O 1
ATOM 692 N N . LYS A 1 88 ? 15.536 -5.454 -35.304 1.00 94.31 88 LYS A N 1
ATOM 693 C CA . LYS A 1 88 ? 14.440 -6.087 -36.058 1.00 94.31 88 LYS A CA 1
ATOM 694 C C . LYS A 1 88 ? 13.048 -5.715 -35.530 1.00 94.31 88 LYS A C 1
ATOM 696 O O . LYS A 1 88 ? 12.055 -6.108 -36.128 1.00 94.31 88 LYS A O 1
ATOM 701 N N . ARG A 1 89 ? 12.955 -4.989 -34.406 1.00 94.81 89 ARG A N 1
ATOM 702 C CA . ARG A 1 89 ? 11.672 -4.564 -33.819 1.00 94.81 89 ARG A CA 1
ATOM 703 C C . ARG A 1 89 ? 10.990 -3.544 -34.730 1.00 94.81 89 ARG A C 1
ATOM 705 O O . ARG A 1 89 ? 11.641 -2.621 -35.210 1.00 94.81 89 ARG A O 1
ATOM 712 N N . VAL A 1 90 ? 9.672 -3.650 -34.876 1.00 94.12 90 VAL A N 1
ATOM 713 C CA . VAL A 1 90 ? 8.863 -2.695 -35.647 1.00 94.12 90 VAL A CA 1
ATOM 714 C C . VAL A 1 90 ? 7.680 -2.245 -34.782 1.00 94.12 90 VAL A C 1
ATOM 716 O O . VAL A 1 90 ? 6.780 -3.043 -34.537 1.00 94.12 90 VAL A O 1
ATOM 719 N N . PRO A 1 91 ? 7.645 -1.007 -34.260 1.00 93.44 91 PRO A N 1
ATOM 720 C CA . PRO A 1 91 ? 6.548 -0.566 -33.404 1.00 93.44 91 PRO A CA 1
ATOM 721 C C . PRO A 1 91 ? 5.265 -0.354 -34.220 1.00 93.44 91 PRO A C 1
ATOM 723 O O . PRO A 1 91 ? 5.276 0.325 -35.246 1.00 93.44 91 PRO A O 1
ATOM 726 N N . LEU A 1 92 ? 4.142 -0.888 -33.739 1.00 93.62 92 LEU A N 1
ATOM 727 C CA . LEU A 1 92 ? 2.818 -0.648 -34.310 1.00 93.62 92 LEU A CA 1
ATOM 728 C C . LEU A 1 92 ? 2.003 0.250 -33.376 1.00 93.62 92 LEU A C 1
ATOM 730 O O . LEU A 1 92 ? 1.906 0.002 -32.171 1.00 93.62 92 LEU A O 1
ATOM 734 N N . ASN A 1 93 ? 1.390 1.295 -33.935 1.00 93.62 93 ASN A N 1
ATOM 735 C CA . ASN A 1 93 ? 0.448 2.123 -33.189 1.00 93.62 93 ASN A CA 1
ATOM 736 C C . ASN A 1 93 ? -0.893 1.388 -32.994 1.00 93.62 93 ASN A C 1
ATOM 738 O O . ASN A 1 93 ? -1.176 0.372 -33.631 1.00 93.62 93 ASN A O 1
ATOM 742 N N . ARG A 1 94 ? -1.737 1.907 -32.099 1.00 92.88 94 ARG A N 1
ATOM 743 C CA . ARG A 1 94 ? -3.030 1.292 -31.770 1.00 92.88 94 ARG A CA 1
ATOM 744 C C . ARG A 1 94 ? -3.947 1.124 -32.989 1.00 92.88 94 ARG A C 1
ATOM 746 O O . ARG A 1 94 ? -4.456 0.031 -33.186 1.00 92.88 94 ARG A O 1
ATOM 753 N N . ALA A 1 95 ? -4.097 2.154 -33.819 1.00 94.62 95 ALA A N 1
ATOM 754 C CA . ALA A 1 95 ? -4.986 2.111 -34.981 1.00 94.62 95 ALA A CA 1
ATOM 755 C C . ALA A 1 95 ? -4.549 1.070 -36.027 1.00 94.62 95 ALA A C 1
ATOM 757 O O . ALA A 1 95 ? -5.387 0.463 -36.688 1.00 94.62 95 ALA A O 1
ATOM 758 N N . THR A 1 96 ? -3.240 0.843 -36.182 1.00 92.94 96 THR A N 1
ATOM 759 C CA . THR A 1 96 ? -2.714 -0.220 -37.047 1.00 92.94 96 THR A CA 1
ATOM 760 C C . THR A 1 96 ? -3.007 -1.601 -36.467 1.00 92.94 96 THR A C 1
ATOM 762 O O . THR A 1 96 ? -3.416 -2.483 -37.212 1.00 92.94 96 THR A O 1
ATOM 765 N N . ARG A 1 97 ? -2.843 -1.792 -35.151 1.00 94.06 97 ARG A N 1
ATOM 766 C CA . ARG A 1 97 ? -3.120 -3.084 -34.495 1.00 94.06 97 ARG A CA 1
ATOM 767 C C . ARG A 1 97 ? -4.600 -3.458 -34.518 1.00 94.06 97 ARG A C 1
ATOM 769 O O . ARG A 1 97 ? -4.928 -4.612 -34.761 1.00 94.06 97 ARG A O 1
ATOM 776 N N . GLU A 1 98 ? -5.491 -2.480 -34.378 1.00 93.56 98 GLU A N 1
ATOM 777 C CA . GLU A 1 98 ? -6.943 -2.690 -34.496 1.00 93.56 98 GLU A CA 1
ATOM 778 C C . GLU A 1 98 ? -7.354 -3.193 -35.895 1.00 93.56 98 GLU A C 1
ATOM 780 O O . GLU A 1 98 ? -8.353 -3.892 -36.025 1.00 93.56 98 GLU A O 1
ATOM 785 N N . LYS A 1 99 ? -6.572 -2.888 -36.940 1.00 95.88 99 LYS A N 1
ATOM 786 C CA . LYS A 1 99 ? -6.812 -3.347 -38.323 1.00 95.88 99 LYS A CA 1
ATOM 787 C C . LYS A 1 99 ? -6.120 -4.660 -38.682 1.00 95.88 99 LYS A C 1
ATOM 789 O O . LYS A 1 99 ? -6.391 -5.201 -39.746 1.00 95.88 99 LYS A O 1
ATOM 794 N N . ARG A 1 100 ? -5.208 -5.128 -37.834 1.00 93.69 100 ARG A N 1
ATOM 795 C CA . ARG A 1 100 ? -4.336 -6.283 -38.073 1.00 93.69 100 ARG A CA 1
ATOM 796 C C . ARG A 1 100 ? -4.593 -7.386 -37.059 1.00 93.69 100 ARG A C 1
ATOM 798 O O . ARG A 1 100 ? -3.649 -8.016 -36.621 1.00 93.69 100 ARG A O 1
ATOM 805 N N . GLN A 1 101 ? -5.827 -7.554 -36.596 1.00 95.00 101 GLN A N 1
ATOM 806 C CA . GLN A 1 101 ? -6.153 -8.544 -35.566 1.00 95.00 101 GLN A CA 1
ATOM 807 C C . GLN A 1 101 ? -5.891 -9.968 -36.073 1.00 95.00 101 GLN A C 1
ATOM 809 O O . GLN A 1 101 ? -6.224 -10.292 -37.211 1.00 95.00 101 GLN A O 1
ATOM 814 N N . GLY A 1 102 ? -5.313 -10.817 -35.225 1.00 95.31 102 GLY A N 1
ATOM 815 C CA . GLY A 1 102 ? -4.968 -12.195 -35.580 1.00 95.31 102 GLY A CA 1
ATOM 816 C C . GLY A 1 102 ? -4.539 -13.021 -34.372 1.00 95.31 102 GLY A C 1
ATOM 817 O O . GLY A 1 102 ? -4.943 -12.723 -33.254 1.00 95.31 102 GLY A O 1
ATOM 818 N N . GLU A 1 103 ? -3.742 -14.068 -34.592 1.00 95.62 103 GLU A N 1
ATOM 819 C CA . GLU A 1 103 ? -3.389 -15.061 -33.561 1.00 95.62 103 GLU A CA 1
ATOM 820 C C . GLU A 1 103 ? -1.993 -14.853 -32.942 1.00 95.62 103 GLU A C 1
ATOM 822 O O . GLU A 1 103 ? -1.679 -15.436 -31.901 1.00 95.62 103 GLU A O 1
ATOM 827 N N . PHE A 1 104 ? -1.135 -14.020 -33.542 1.00 97.50 104 PHE A N 1
ATOM 828 C CA . PHE A 1 104 ? 0.243 -13.843 -33.083 1.00 97.50 104 PHE A CA 1
ATOM 829 C C . PHE A 1 104 ? 0.346 -12.805 -31.970 1.00 97.50 104 PHE A C 1
ATOM 831 O O . PHE A 1 104 ? -0.179 -11.698 -32.055 1.00 97.50 104 PHE A O 1
ATOM 838 N N . ARG A 1 105 ? 1.086 -13.143 -30.915 1.00 97.38 105 ARG A N 1
ATOM 839 C CA . ARG A 1 105 ? 1.247 -12.294 -29.729 1.00 97.38 105 ARG A CA 1
ATOM 840 C C . ARG A 1 105 ? 2.030 -11.022 -30.068 1.00 97.38 105 ARG A C 1
ATOM 842 O O . ARG A 1 105 ? 3.147 -11.103 -30.580 1.00 97.38 105 ARG A O 1
ATOM 849 N N . TYR A 1 106 ? 1.485 -9.856 -29.718 1.00 96.62 106 TYR A N 1
ATOM 850 C CA . TYR A 1 106 ? 2.178 -8.569 -29.790 1.00 96.62 106 TYR A CA 1
ATOM 851 C C . TYR A 1 106 ? 2.639 -8.131 -28.395 1.00 96.62 106 TYR A C 1
ATOM 853 O O . TYR A 1 106 ? 1.839 -7.719 -27.549 1.00 96.62 106 TYR A O 1
ATOM 861 N N . TYR A 1 107 ? 3.945 -8.189 -28.151 1.00 95.56 107 TYR A N 1
ATOM 862 C CA . TYR A 1 107 ? 4.549 -7.903 -26.853 1.00 95.56 107 TYR A CA 1
ATOM 863 C C . TYR A 1 107 ? 4.881 -6.420 -26.653 1.00 95.56 107 TYR A C 1
ATOM 865 O O . TYR A 1 107 ? 5.444 -5.749 -27.523 1.00 95.56 107 TYR A O 1
ATOM 873 N N . GLY A 1 108 ? 4.551 -5.923 -25.461 1.00 92.81 108 GLY A N 1
ATOM 874 C CA . GLY A 1 108 ? 4.994 -4.638 -24.921 1.00 92.81 108 GLY A CA 1
ATOM 875 C C . GLY A 1 108 ? 6.105 -4.822 -23.889 1.00 92.81 108 GLY A C 1
ATOM 876 O O . GLY A 1 108 ? 6.792 -5.834 -23.891 1.00 92.81 108 GLY A O 1
ATOM 877 N N . ALA A 1 109 ? 6.267 -3.845 -22.991 1.00 89.38 109 ALA A N 1
ATOM 878 C CA . ALA A 1 109 ? 7.365 -3.825 -22.018 1.00 89.38 109 ALA A CA 1
ATOM 879 C C . ALA A 1 109 ? 7.379 -5.015 -21.043 1.00 89.38 109 ALA A C 1
ATOM 881 O O . ALA A 1 109 ? 8.447 -5.446 -20.627 1.00 89.38 109 ALA A O 1
ATOM 882 N N . THR A 1 110 ? 6.210 -5.513 -20.639 1.00 87.88 110 THR A N 1
ATOM 883 C CA . THR A 1 110 ? 6.086 -6.499 -19.549 1.00 87.88 110 THR A CA 1
ATOM 884 C C . THR A 1 110 ? 5.096 -7.624 -19.836 1.00 87.88 110 THR A C 1
ATOM 886 O O . THR A 1 110 ? 5.063 -8.600 -19.096 1.00 87.88 110 THR A O 1
ATOM 889 N N . GLU A 1 111 ? 4.268 -7.494 -20.874 1.00 91.06 111 GLU A N 1
ATOM 890 C CA . GLU A 1 111 ? 3.202 -8.447 -21.186 1.00 91.06 111 GLU A CA 1
ATOM 891 C C . GLU A 1 111 ? 2.769 -8.360 -22.654 1.00 91.06 111 GLU A C 1
ATOM 893 O O . GLU A 1 111 ? 3.217 -7.493 -23.415 1.00 91.06 111 GLU A O 1
ATOM 898 N N . ILE A 1 112 ? 1.875 -9.269 -23.039 1.00 94.31 112 ILE A N 1
ATOM 899 C CA . ILE A 1 112 ? 1.165 -9.229 -24.317 1.00 94.31 112 ILE A CA 1
ATOM 900 C C . ILE A 1 112 ? 0.190 -8.052 -24.275 1.00 94.31 112 ILE A C 1
ATOM 902 O O . ILE A 1 112 ? -0.647 -7.963 -23.381 1.00 94.31 112 ILE A O 1
ATOM 906 N N . VAL A 1 113 ? 0.304 -7.145 -25.241 1.00 93.06 113 VAL A N 1
ATOM 907 C CA . VAL A 1 113 ? -0.568 -5.965 -25.338 1.00 93.06 113 VAL A CA 1
ATOM 908 C C . VAL A 1 113 ? -1.725 -6.209 -26.302 1.00 93.06 113 VAL A C 1
ATOM 910 O O . VAL A 1 113 ? -2.767 -5.582 -26.153 1.00 93.06 113 VAL A O 1
ATOM 913 N N . ASP A 1 114 ? -1.528 -7.055 -27.314 1.00 95.38 114 ASP A N 1
ATOM 914 C CA . ASP A 1 114 ? -2.517 -7.326 -28.361 1.00 95.38 114 ASP A CA 1
ATOM 915 C C . ASP A 1 114 ? -2.202 -8.649 -29.081 1.00 95.38 114 ASP A C 1
ATOM 917 O O . ASP A 1 114 ? -1.147 -9.248 -28.837 1.00 95.38 114 ASP A O 1
ATOM 921 N N . TYR A 1 115 ? -3.075 -9.055 -30.001 1.00 96.62 115 TYR A N 1
ATOM 922 C CA . TYR A 1 115 ? -2.833 -10.149 -30.940 1.00 96.62 115 TYR A CA 1
ATOM 923 C C . TYR A 1 115 ? -3.008 -9.670 -32.380 1.00 96.62 115 TYR A C 1
ATOM 925 O O . TYR A 1 115 ? -3.946 -8.935 -32.690 1.00 96.62 115 TYR A O 1
ATOM 933 N N . ILE A 1 116 ? -2.085 -10.060 -33.259 1.00 96.75 116 ILE A N 1
ATOM 934 C CA . ILE A 1 116 ? -2.025 -9.571 -34.632 1.00 96.75 116 ILE A CA 1
ATOM 935 C C . ILE A 1 116 ? -1.885 -10.681 -35.681 1.00 96.75 116 ILE A C 1
ATOM 937 O O . ILE A 1 116 ? -1.576 -11.828 -35.371 1.00 96.75 116 ILE A O 1
ATOM 941 N N . ASP A 1 117 ? -2.139 -10.321 -36.933 1.00 96.31 117 ASP A N 1
ATOM 942 C CA . ASP A 1 117 ? -2.206 -11.190 -38.111 1.00 96.31 117 ASP A CA 1
ATOM 943 C C . ASP A 1 117 ? -0.853 -11.676 -38.651 1.00 96.31 117 ASP A C 1
ATOM 945 O O . ASP A 1 117 ? -0.824 -12.502 -39.560 1.00 96.31 117 ASP A O 1
ATOM 949 N N . ASP A 1 118 ? 0.266 -11.208 -38.094 1.00 96.50 118 ASP A N 1
ATOM 950 C CA . ASP A 1 118 ? 1.610 -11.485 -38.606 1.00 96.50 118 ASP A CA 1
ATOM 951 C C . ASP A 1 118 ? 2.676 -11.501 -37.496 1.00 96.50 118 ASP A C 1
ATOM 953 O O . ASP A 1 118 ? 2.434 -11.079 -36.362 1.00 96.50 118 ASP A O 1
ATOM 957 N N . TYR A 1 119 ? 3.887 -11.951 -37.826 1.00 96.75 119 TYR A N 1
ATOM 958 C CA . TYR A 1 119 ? 5.008 -12.068 -36.897 1.00 96.75 119 TYR A CA 1
ATOM 959 C C . TYR A 1 119 ? 6.338 -11.654 -37.537 1.00 96.75 119 TYR A C 1
ATOM 961 O O . TYR A 1 119 ? 6.549 -11.759 -38.739 1.00 96.75 119 TYR A O 1
ATOM 969 N N . ILE A 1 120 ? 7.273 -11.206 -36.700 1.00 96.62 120 ILE A N 1
ATOM 970 C CA . ILE A 1 120 ? 8.630 -10.805 -37.125 1.00 96.62 120 ILE A CA 1
ATOM 971 C C . ILE A 1 120 ? 9.730 -11.587 -36.401 1.00 96.62 120 ILE A C 1
ATOM 973 O O . ILE A 1 120 ? 10.908 -11.478 -36.749 1.00 96.62 120 ILE A O 1
ATOM 977 N N . PHE A 1 121 ? 9.351 -12.397 -35.413 1.00 97.56 121 PHE A N 1
ATOM 978 C CA . PHE A 1 121 ? 10.232 -13.306 -34.695 1.00 97.56 121 PHE A CA 1
ATOM 979 C C . PHE A 1 121 ? 9.618 -14.699 -34.658 1.00 97.56 121 PHE A C 1
ATOM 981 O O . PHE A 1 121 ? 8.408 -14.833 -34.488 1.00 97.56 121 PHE A O 1
ATOM 988 N N . ASP A 1 122 ? 10.468 -15.711 -34.814 1.00 97.50 122 ASP A N 1
ATOM 989 C CA . ASP A 1 122 ? 10.137 -17.122 -34.637 1.00 97.50 122 ASP A CA 1
ATOM 990 C C . ASP A 1 122 ? 11.277 -17.791 -33.861 1.00 97.50 122 ASP A C 1
ATOM 992 O O . ASP A 1 122 ? 12.444 -17.701 -34.262 1.00 97.50 122 ASP A O 1
ATOM 996 N N . GLY A 1 123 ? 10.955 -18.393 -32.719 1.00 95.94 123 GLY A N 1
ATOM 997 C CA . GLY A 1 123 ? 11.903 -19.078 -31.843 1.00 95.94 123 GLY A CA 1
ATOM 998 C C . GLY A 1 123 ? 11.880 -18.564 -30.407 1.00 95.94 123 GLY A C 1
ATOM 999 O O . GLY A 1 123 ? 10.992 -17.815 -30.011 1.00 95.94 123 GLY A O 1
ATOM 1000 N N . GLU A 1 124 ? 12.863 -18.990 -29.616 1.00 97.19 124 GLU A N 1
ATOM 1001 C CA . GLU A 1 124 ? 12.957 -18.659 -28.192 1.00 97.19 124 GLU A CA 1
ATOM 1002 C C . GLU A 1 124 ? 13.839 -17.420 -27.955 1.00 97.19 124 GLU A C 1
ATOM 1004 O O . GLU A 1 124 ? 14.991 -17.363 -28.405 1.00 97.19 124 GLU A O 1
ATOM 1009 N N . PHE A 1 125 ? 13.299 -16.426 -27.246 1.00 98.06 125 PHE A N 1
ATOM 1010 C CA . PHE A 1 125 ? 13.964 -15.157 -26.948 1.00 98.06 125 PHE A CA 1
ATOM 1011 C C . PHE A 1 125 ? 13.697 -14.691 -25.517 1.00 98.06 125 PHE A C 1
ATOM 1013 O O . PHE A 1 125 ? 12.687 -15.020 -24.896 1.00 98.06 125 PHE A O 1
ATOM 1020 N N . LEU A 1 126 ? 14.616 -13.873 -25.006 1.00 97.75 126 LEU A N 1
ATOM 1021 C CA . LEU A 1 126 ? 14.486 -13.182 -23.733 1.00 97.75 126 LEU A CA 1
ATOM 1022 C C . LEU A 1 126 ? 14.011 -11.752 -23.991 1.00 97.75 126 LEU A C 1
ATOM 1024 O O . LEU A 1 126 ? 14.693 -10.994 -24.692 1.00 97.75 126 LEU A O 1
ATOM 1028 N N . LEU A 1 127 ? 12.869 -11.379 -23.414 1.00 97.81 127 LEU A N 1
ATOM 1029 C CA . LEU A 1 127 ? 12.374 -10.007 -23.432 1.00 97.81 127 LEU A CA 1
ATOM 1030 C C . LEU A 1 127 ? 12.638 -9.323 -22.091 1.00 97.81 127 LEU A C 1
ATOM 1032 O O . LEU A 1 127 ? 12.382 -9.900 -21.039 1.00 97.81 127 LEU A O 1
ATOM 1036 N N . ILE A 1 128 ? 13.135 -8.085 -22.136 1.00 96.69 128 ILE A N 1
ATOM 1037 C CA . ILE A 1 128 ? 13.391 -7.244 -20.956 1.00 96.69 128 ILE A CA 1
ATOM 1038 C C . ILE A 1 128 ? 12.721 -5.890 -21.176 1.00 96.69 128 ILE A C 1
ATOM 1040 O O . ILE A 1 128 ? 12.922 -5.270 -22.220 1.00 96.69 128 ILE A O 1
ATOM 1044 N N . GLY A 1 129 ? 11.944 -5.408 -20.206 1.00 94.94 129 GLY A N 1
ATOM 1045 C CA . GLY A 1 129 ? 11.278 -4.106 -20.319 1.00 94.94 129 GLY A CA 1
ATOM 1046 C C . GLY A 1 129 ? 12.265 -2.954 -20.550 1.00 94.94 129 GLY A C 1
ATOM 1047 O O . GLY A 1 129 ? 13.285 -2.859 -19.873 1.00 94.94 129 GLY A O 1
ATOM 1048 N N . GLU A 1 130 ? 11.962 -2.074 -21.507 1.00 93.69 130 GLU A N 1
ATOM 1049 C CA . GLU A 1 130 ? 12.752 -0.868 -21.809 1.00 93.69 130 GLU A CA 1
ATOM 1050 C C . GLU A 1 130 ? 12.198 0.354 -21.063 1.00 93.69 130 GLU A C 1
ATOM 1052 O O . GLU A 1 130 ? 12.965 1.179 -20.579 1.00 93.69 130 GLU A O 1
ATOM 1057 N N . ASP A 1 131 ? 10.871 0.463 -20.931 1.00 89.38 131 ASP A N 1
ATOM 1058 C CA . ASP A 1 131 ? 10.203 1.643 -20.378 1.00 89.38 131 ASP A CA 1
ATOM 1059 C C . ASP A 1 131 ? 9.162 1.285 -19.307 1.00 89.38 131 ASP A C 1
ATOM 1061 O O . ASP A 1 131 ? 8.449 0.283 -19.400 1.00 89.38 131 ASP A O 1
ATOM 1065 N N . GLY A 1 132 ? 8.997 2.184 -18.335 1.00 87.12 132 GLY A N 1
ATOM 1066 C CA . GLY A 1 132 ? 7.844 2.218 -17.438 1.00 87.12 132 GLY A CA 1
ATOM 1067 C C . GLY A 1 132 ? 8.185 2.075 -15.958 1.00 87.12 132 GLY A C 1
ATOM 1068 O O . GLY A 1 132 ? 9.256 1.622 -15.562 1.00 87.12 132 GLY A O 1
ATOM 1069 N N . ALA A 1 133 ? 7.216 2.428 -15.110 1.00 86.31 133 ALA A N 1
ATOM 1070 C CA . ALA A 1 133 ? 7.363 2.382 -13.654 1.00 86.31 133 ALA A CA 1
ATOM 1071 C C . ALA A 1 133 ? 7.653 0.969 -13.109 1.00 86.31 133 ALA A C 1
ATOM 1073 O O . ALA A 1 133 ? 8.111 0.832 -11.972 1.00 86.31 133 ALA A O 1
ATOM 1074 N N . ASN A 1 134 ? 7.417 -0.088 -13.899 1.00 89.06 134 ASN A N 1
ATOM 1075 C CA . ASN A 1 134 ? 7.741 -1.455 -13.499 1.00 89.06 134 ASN A CA 1
ATOM 1076 C C . ASN A 1 134 ? 9.245 -1.684 -13.292 1.00 89.06 134 ASN A C 1
ATOM 1078 O O . ASN A 1 134 ? 9.607 -2.474 -12.428 1.00 89.06 134 ASN A O 1
ATOM 1082 N N . LEU A 1 135 ? 10.107 -0.942 -14.000 1.00 88.88 135 LEU A N 1
ATOM 1083 C CA . LEU A 1 135 ? 11.565 -1.028 -13.850 1.00 88.88 135 LEU A CA 1
ATOM 1084 C C . LEU A 1 135 ? 12.045 -0.733 -12.421 1.00 88.88 135 LEU A C 1
ATOM 1086 O O . LEU A 1 135 ? 13.064 -1.270 -11.996 1.00 88.88 135 LEU A O 1
ATOM 1090 N N . LEU A 1 136 ? 11.292 0.094 -11.688 1.00 87.69 136 LEU A N 1
ATOM 1091 C CA . LEU A 1 136 ? 11.583 0.472 -10.303 1.00 87.69 136 LEU A CA 1
ATOM 1092 C C . LEU A 1 136 ? 10.673 -0.257 -9.304 1.00 87.69 136 LEU A C 1
ATOM 1094 O O . LEU A 1 136 ? 11.133 -0.720 -8.265 1.00 87.69 136 LEU A O 1
ATOM 1098 N N . SER A 1 137 ? 9.376 -0.371 -9.613 1.00 84.44 137 SER A N 1
ATOM 1099 C CA . SER A 1 137 ? 8.390 -0.964 -8.694 1.00 84.44 137 SER A CA 1
ATOM 1100 C C . SER A 1 137 ? 8.439 -2.490 -8.626 1.00 84.44 137 SER A C 1
ATOM 1102 O O . SER A 1 137 ? 8.027 -3.050 -7.610 1.00 84.44 137 SER A O 1
ATOM 1104 N N . LYS A 1 138 ? 8.914 -3.162 -9.689 1.00 82.62 138 LYS A N 1
ATOM 1105 C CA . LYS A 1 138 ? 8.943 -4.630 -9.821 1.00 82.62 138 LYS A CA 1
ATOM 1106 C C . LYS A 1 138 ? 7.602 -5.298 -9.488 1.00 82.62 138 LYS A C 1
ATOM 1108 O O . LYS A 1 138 ? 7.553 -6.351 -8.858 1.00 82.62 138 LYS A O 1
ATOM 1113 N N . SER A 1 139 ? 6.502 -4.658 -9.880 1.00 80.44 139 SER A N 1
ATOM 1114 C CA . SER A 1 139 ? 5.147 -5.195 -9.688 1.00 80.44 139 SER A CA 1
ATOM 1115 C C . SER A 1 139 ? 4.837 -6.362 -10.632 1.00 80.44 139 SER A C 1
ATOM 1117 O O . SER A 1 139 ? 4.014 -7.214 -10.311 1.00 80.44 139 SER A O 1
ATOM 1119 N N . LYS A 1 140 ? 5.524 -6.416 -11.777 1.00 85.06 140 LYS A N 1
ATOM 1120 C CA . LYS A 1 140 ? 5.535 -7.509 -12.755 1.00 85.06 140 LYS A CA 1
ATOM 1121 C C . LYS A 1 140 ? 6.982 -7.955 -13.014 1.00 85.06 140 LYS A C 1
ATOM 1123 O O . LYS A 1 140 ? 7.898 -7.165 -12.752 1.00 85.06 140 LYS A O 1
ATOM 1128 N N . PRO A 1 141 ? 7.208 -9.159 -13.572 1.00 86.81 141 PRO A N 1
ATOM 1129 C CA . PRO A 1 141 ? 8.530 -9.577 -14.029 1.00 86.81 141 PRO A CA 1
ATOM 1130 C C . PRO A 1 141 ? 9.189 -8.515 -14.920 1.00 86.81 141 PRO A C 1
ATOM 1132 O O . PRO A 1 141 ? 8.540 -7.893 -15.763 1.00 86.81 141 PRO A O 1
ATOM 1135 N N . LEU A 1 142 ? 10.477 -8.278 -14.690 1.00 90.31 142 LEU A N 1
ATOM 1136 C CA . LEU A 1 142 ? 11.309 -7.382 -15.497 1.00 90.31 142 LEU A CA 1
ATOM 1137 C C . LEU A 1 142 ? 11.765 -8.060 -16.789 1.00 90.31 142 LEU A C 1
ATOM 1139 O O . LEU A 1 142 ? 11.978 -7.391 -17.800 1.00 90.31 142 LEU A O 1
ATOM 1143 N N . SER A 1 143 ? 11.924 -9.381 -16.713 1.00 94.12 143 SER A N 1
ATOM 1144 C CA . SER A 1 143 ? 12.360 -10.252 -17.791 1.00 94.12 143 SER A CA 1
ATOM 1145 C C . SER A 1 143 ? 11.387 -11.416 -17.932 1.00 94.12 143 SER A C 1
ATOM 1147 O O . SER A 1 143 ? 10.853 -11.899 -16.927 1.00 94.12 143 SER A O 1
ATOM 1149 N N . PHE A 1 144 ? 11.132 -11.840 -19.165 1.00 94.44 144 PHE A N 1
ATOM 1150 C CA . PHE A 1 144 ? 10.305 -13.004 -19.460 1.00 94.44 144 PHE A CA 1
ATOM 1151 C C . PHE A 1 144 ? 10.750 -13.683 -20.757 1.00 94.44 144 PHE A C 1
ATOM 1153 O O . PHE A 1 144 ? 11.275 -13.051 -21.676 1.00 94.44 144 PHE A O 1
ATOM 1160 N N . ILE A 1 145 ? 10.555 -14.999 -20.809 1.00 95.88 145 ILE A N 1
ATOM 1161 C CA . ILE A 1 145 ? 10.903 -15.833 -21.959 1.00 95.88 145 ILE A CA 1
ATOM 1162 C C . ILE A 1 145 ? 9.692 -15.903 -22.880 1.00 95.88 145 ILE A C 1
ATOM 1164 O O . ILE A 1 145 ? 8.561 -16.062 -22.416 1.00 95.88 145 ILE A O 1
ATOM 1168 N N . VAL A 1 146 ? 9.937 -15.775 -24.178 1.00 96.19 146 VAL A N 1
ATOM 1169 C CA . VAL A 1 146 ? 8.928 -15.935 -25.223 1.00 96.19 146 VAL A CA 1
ATOM 1170 C C . VAL A 1 146 ? 9.401 -16.973 -26.226 1.00 96.19 146 VAL A C 1
ATOM 1172 O O . VAL A 1 146 ? 10.595 -17.065 -26.506 1.00 96.19 146 VAL A O 1
ATOM 1175 N N . ASP A 1 147 ? 8.459 -17.733 -26.769 1.00 95.50 147 ASP A N 1
ATOM 1176 C CA . ASP A 1 147 ? 8.702 -18.768 -27.768 1.00 95.50 147 ASP A CA 1
ATOM 1177 C C . ASP A 1 147 ? 7.739 -18.643 -28.958 1.00 95.50 147 ASP A C 1
ATOM 1179 O O . ASP A 1 147 ? 6.754 -17.889 -28.929 1.00 95.50 147 ASP A O 1
ATOM 1183 N N . GLY A 1 148 ? 8.048 -19.389 -30.020 1.00 96.69 148 GLY A N 1
ATOM 1184 C CA . GLY A 1 148 ? 7.243 -19.467 -31.233 1.00 96.69 148 GLY A CA 1
ATOM 1185 C C . GLY A 1 148 ? 7.214 -18.160 -32.020 1.00 96.69 148 GLY A C 1
ATOM 1186 O O . GLY A 1 148 ? 8.170 -17.387 -32.010 1.00 96.69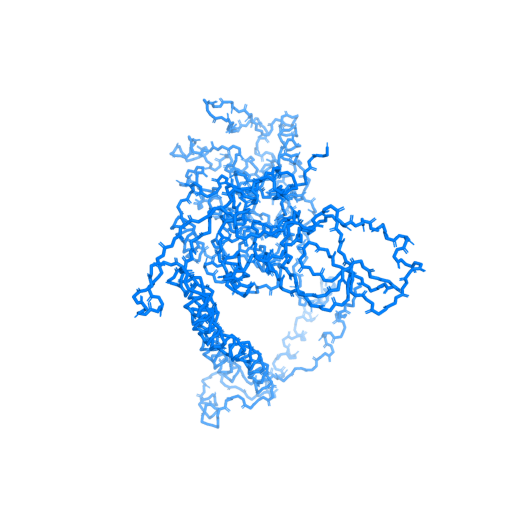 148 GLY A O 1
ATOM 1187 N N . LYS A 1 149 ? 6.098 -17.930 -32.718 1.00 98.25 149 LYS A N 1
ATOM 1188 C CA . LYS A 1 149 ? 5.902 -16.801 -33.633 1.00 98.25 149 LYS A CA 1
ATOM 1189 C C . LYS A 1 149 ? 5.258 -15.616 -32.929 1.00 98.25 149 LYS A C 1
ATOM 1191 O O . LYS A 1 149 ? 4.175 -15.748 -32.355 1.00 98.25 149 LYS A O 1
ATOM 1196 N N . PHE A 1 150 ? 5.908 -14.456 -32.970 1.00 97.69 150 PHE A N 1
ATOM 1197 C CA . PHE A 1 150 ? 5.416 -13.254 -32.297 1.00 97.69 150 PHE A CA 1
ATOM 1198 C C . PHE A 1 150 ? 5.957 -11.946 -32.890 1.00 97.69 150 PHE A C 1
ATOM 1200 O O . PHE A 1 150 ? 6.825 -11.910 -33.769 1.00 97.69 150 PHE A O 1
ATOM 1207 N N . TRP A 1 151 ? 5.442 -10.841 -32.356 1.00 97.75 151 TRP A N 1
ATOM 1208 C CA . TRP A 1 151 ? 5.858 -9.480 -32.663 1.00 97.75 151 TRP A CA 1
ATOM 1209 C C . TRP A 1 151 ? 6.185 -8.733 -31.368 1.00 97.75 151 TRP A C 1
ATOM 1211 O O . TRP A 1 151 ? 5.524 -8.931 -30.352 1.00 97.75 151 TRP A O 1
ATOM 1221 N N . VAL A 1 152 ? 7.193 -7.860 -31.371 1.00 95.25 152 VAL A N 1
ATOM 1222 C CA . VAL A 1 152 ? 7.556 -7.059 -30.188 1.00 95.25 152 VAL A CA 1
ATOM 1223 C C . VAL A 1 152 ? 7.691 -5.573 -30.521 1.00 95.25 152 VAL A C 1
ATOM 1225 O O . VAL A 1 152 ? 8.219 -5.189 -31.568 1.00 95.25 152 VAL A O 1
ATOM 1228 N N . ASN A 1 153 ? 7.187 -4.736 -29.616 1.00 93.62 153 ASN A N 1
ATOM 1229 C CA . ASN A 1 153 ? 7.258 -3.281 -29.697 1.00 93.62 153 ASN A CA 1
ATOM 1230 C C . ASN A 1 153 ? 8.646 -2.739 -29.284 1.00 93.62 153 ASN A C 1
ATOM 1232 O O . ASN A 1 153 ? 9.472 -3.445 -28.712 1.00 93.62 153 ASN A O 1
ATOM 1236 N N . ASN A 1 154 ? 8.898 -1.445 -29.486 1.00 91.75 154 ASN A N 1
ATOM 1237 C CA . ASN A 1 154 ? 10.101 -0.754 -29.022 1.00 91.75 154 ASN A CA 1
ATOM 1238 C C . ASN A 1 154 ? 10.215 -0.635 -27.489 1.00 91.75 154 ASN A C 1
ATOM 1240 O O . ASN A 1 154 ? 11.295 -0.332 -27.008 1.00 91.75 154 ASN A O 1
ATOM 1244 N N . HIS A 1 155 ? 9.154 -0.895 -26.722 1.00 91.75 155 HIS A N 1
ATOM 1245 C CA . HIS A 1 155 ? 9.175 -0.808 -25.254 1.00 91.75 155 HIS A CA 1
ATOM 1246 C C . HIS A 1 155 ? 9.710 -2.061 -24.540 1.00 91.75 155 HIS A C 1
ATOM 1248 O O . HIS A 1 155 ? 9.777 -2.070 -23.312 1.00 91.75 155 HIS A O 1
ATOM 1254 N N . ALA A 1 156 ? 10.081 -3.113 -25.270 1.00 94.81 156 ALA A N 1
ATOM 1255 C CA . ALA A 1 156 ? 10.792 -4.268 -24.726 1.00 94.81 156 ALA A CA 1
ATOM 1256 C C . ALA A 1 156 ? 12.027 -4.554 -25.564 1.00 94.81 156 ALA A C 1
ATOM 1258 O O . ALA A 1 156 ? 11.960 -4.623 -26.794 1.00 94.81 156 ALA A O 1
ATOM 1259 N N . HIS A 1 157 ? 13.162 -4.720 -24.906 1.00 97.31 157 HIS A N 1
ATOM 1260 C CA . HIS A 1 157 ? 14.349 -5.235 -25.547 1.00 97.31 157 HIS A CA 1
ATOM 1261 C C . HIS A 1 157 ? 14.226 -6.733 -25.801 1.00 97.31 157 HIS A C 1
ATOM 1263 O O . HIS A 1 157 ? 13.633 -7.445 -25.000 1.00 97.31 157 HIS A O 1
ATOM 1269 N N . ILE A 1 158 ? 14.831 -7.199 -26.889 1.00 97.75 158 ILE A N 1
ATOM 1270 C CA . ILE A 1 158 ? 14.834 -8.596 -27.309 1.00 97.75 158 ILE A CA 1
ATOM 1271 C C . ILE A 1 158 ? 16.269 -9.091 -27.478 1.00 97.75 158 ILE A C 1
ATOM 1273 O O . ILE A 1 158 ? 17.082 -8.490 -28.195 1.00 97.75 158 ILE A O 1
ATOM 1277 N N . PHE A 1 159 ? 16.573 -10.198 -26.808 1.00 98.12 159 PHE A N 1
ATOM 1278 C CA . PHE A 1 159 ? 17.894 -10.809 -26.789 1.00 98.12 159 PHE A CA 1
ATOM 1279 C C . PHE A 1 159 ? 17.809 -12.322 -26.945 1.00 98.12 159 PHE A C 1
ATOM 1281 O O . PHE A 1 159 ? 16.840 -12.953 -26.526 1.00 98.12 159 PHE A O 1
ATOM 1288 N N . LYS A 1 160 ? 18.862 -12.904 -27.514 1.00 97.69 160 LYS A N 1
ATOM 1289 C CA . LYS A 1 160 ? 19.102 -14.346 -27.494 1.00 97.69 160 LYS A CA 1
ATOM 1290 C C . LYS A 1 160 ? 20.406 -14.612 -26.738 1.00 97.69 160 LYS A C 1
ATOM 1292 O O . LYS A 1 160 ? 21.379 -13.912 -27.018 1.00 97.69 160 LYS A O 1
ATOM 1297 N N . PRO A 1 161 ? 20.450 -15.546 -25.779 1.00 97.06 161 PRO A N 1
ATOM 1298 C CA . PRO A 1 161 ? 21.702 -15.901 -25.120 1.00 97.06 161 PRO A CA 1
ATOM 1299 C C . PRO A 1 161 ? 22.704 -16.522 -26.097 1.00 97.06 161 PRO A C 1
ATOM 1301 O O . PRO A 1 161 ? 22.307 -17.143 -27.084 1.00 97.06 161 PRO A O 1
ATOM 1304 N N . ASN A 1 162 ? 23.991 -16.344 -25.808 1.00 95.69 162 ASN A N 1
ATOM 1305 C CA . ASN A 1 162 ? 25.075 -17.035 -26.502 1.00 95.69 162 ASN A CA 1
ATOM 1306 C C . ASN A 1 162 ? 25.105 -18.522 -26.120 1.00 95.69 162 ASN A C 1
ATOM 1308 O O . ASN A 1 162 ? 24.498 -18.938 -25.127 1.00 95.69 162 ASN A O 1
ATOM 1312 N N . ASP A 1 163 ? 25.866 -19.309 -26.879 1.00 88.12 163 ASP A N 1
ATOM 1313 C CA . ASP A 1 163 ? 26.118 -20.711 -26.553 1.00 88.12 163 ASP A CA 1
ATOM 1314 C C . ASP A 1 163 ? 26.693 -20.833 -25.126 1.00 88.12 163 ASP A C 1
ATOM 1316 O O . ASP A 1 163 ? 27.472 -19.989 -24.676 1.00 88.12 163 ASP A O 1
ATOM 1320 N N . ASN A 1 164 ? 26.267 -21.866 -24.392 1.00 90.25 164 ASN A N 1
ATOM 1321 C CA . ASN A 1 164 ? 26.560 -22.107 -22.967 1.00 90.25 164 ASN A CA 1
ATOM 1322 C C . ASN A 1 164 ? 25.944 -21.119 -21.953 1.00 90.25 164 ASN A C 1
ATOM 1324 O O . ASN A 1 164 ? 26.250 -21.194 -20.760 1.00 90.25 164 ASN A O 1
ATOM 1328 N N . ILE A 1 165 ? 25.031 -20.237 -22.373 1.00 96.25 165 ILE A N 1
ATOM 1329 C CA . ILE A 1 165 ? 24.273 -19.371 -21.462 1.00 96.25 165 ILE A CA 1
ATOM 1330 C C . ILE A 1 165 ? 22.805 -19.794 -21.437 1.00 96.25 165 ILE A C 1
ATOM 1332 O O . ILE A 1 165 ? 22.094 -19.733 -22.439 1.00 96.25 165 ILE A O 1
ATOM 1336 N N . SER A 1 166 ? 22.315 -20.192 -20.265 1.00 96.44 166 SER A N 1
ATOM 1337 C CA . SER A 1 166 ? 20.916 -20.568 -20.084 1.00 96.44 166 SER A CA 1
ATOM 1338 C C . SER A 1 166 ? 20.005 -19.341 -20.117 1.00 96.44 166 SER A C 1
ATOM 1340 O O . SER A 1 166 ? 20.120 -18.423 -19.299 1.00 96.44 166 SER A O 1
ATOM 1342 N N . ILE A 1 167 ? 19.020 -19.358 -21.021 1.00 97.19 167 ILE A N 1
ATOM 1343 C CA . ILE A 1 167 ? 17.984 -18.321 -21.087 1.00 97.19 167 ILE A CA 1
ATOM 1344 C C . ILE A 1 167 ? 17.184 -18.226 -19.782 1.00 97.19 167 ILE A C 1
ATOM 1346 O O . ILE A 1 167 ? 16.858 -17.132 -19.321 1.00 97.19 167 ILE A O 1
ATOM 1350 N N . ARG A 1 168 ? 16.923 -19.373 -19.141 1.00 96.12 168 ARG A N 1
ATOM 1351 C CA . ARG A 1 168 ? 16.199 -19.455 -17.867 1.00 96.12 168 ARG A CA 1
ATOM 1352 C C . ARG A 1 168 ? 17.008 -18.856 -16.728 1.00 96.12 168 ARG A C 1
ATOM 1354 O O . ARG A 1 168 ? 16.441 -18.166 -15.883 1.00 96.12 168 ARG A O 1
ATOM 1361 N N . TYR A 1 169 ? 18.325 -19.050 -16.752 1.00 95.56 169 TYR A N 1
ATOM 1362 C CA . TYR A 1 169 ? 19.225 -18.436 -15.784 1.00 95.56 169 TYR A CA 1
ATOM 1363 C C . TYR A 1 169 ? 19.215 -16.912 -15.910 1.00 95.56 169 TYR A C 1
ATOM 1365 O O . TYR A 1 169 ? 18.980 -16.222 -14.919 1.00 95.56 169 TYR A O 1
ATOM 1373 N N . LEU A 1 170 ? 19.375 -16.375 -17.127 1.00 96.19 170 LEU A N 1
ATOM 1374 C CA . LEU A 1 170 ? 19.295 -14.927 -17.354 1.00 96.19 170 LEU A CA 1
ATOM 1375 C C . LEU A 1 170 ? 17.927 -14.364 -16.951 1.00 96.19 170 LEU A C 1
ATOM 1377 O O . LEU A 1 170 ? 17.856 -13.321 -16.302 1.00 96.19 170 LEU A O 1
ATOM 1381 N N . ASN A 1 171 ? 16.841 -15.066 -17.274 1.00 95.31 171 ASN A N 1
ATOM 1382 C CA . ASN A 1 171 ? 15.499 -14.670 -16.863 1.00 95.31 171 ASN A CA 1
ATOM 1383 C C . ASN A 1 171 ? 15.366 -14.567 -15.333 1.00 95.31 171 ASN A C 1
ATOM 1385 O O . ASN A 1 171 ? 14.887 -13.556 -14.814 1.00 95.31 171 ASN A O 1
ATOM 1389 N N . ALA A 1 172 ? 15.825 -15.583 -14.597 1.00 92.81 172 ALA A N 1
ATOM 1390 C CA . ALA A 1 172 ? 15.810 -15.571 -13.136 1.00 92.81 172 ALA A CA 1
ATOM 1391 C C . ALA A 1 172 ? 16.724 -14.469 -12.562 1.00 92.81 172 ALA A C 1
ATOM 1393 O O . ALA A 1 172 ? 16.330 -13.766 -11.627 1.00 92.81 172 ALA A O 1
ATOM 1394 N N . TYR A 1 173 ? 17.902 -14.262 -13.161 1.00 93.25 173 TYR A N 1
ATOM 1395 C CA . TYR A 1 173 ? 18.869 -13.242 -12.753 1.00 93.25 173 TYR A CA 1
ATOM 1396 C C . TYR A 1 173 ? 18.272 -11.835 -12.823 1.00 93.25 173 TYR A C 1
ATOM 1398 O O . TYR A 1 173 ? 18.240 -11.122 -11.817 1.00 93.25 173 TYR A O 1
ATOM 1406 N N . PHE A 1 174 ? 17.708 -11.455 -13.972 1.00 92.12 174 PHE A N 1
ATOM 1407 C CA . PHE A 1 174 ? 17.124 -10.124 -14.155 1.00 92.12 174 PHE A CA 1
ATOM 1408 C C . PHE A 1 174 ? 15.896 -9.878 -13.281 1.00 92.12 174 PHE A C 1
ATOM 1410 O O . PHE A 1 174 ? 15.692 -8.758 -12.818 1.00 92.12 174 PHE A O 1
ATOM 1417 N N . ASN A 1 175 ? 15.099 -10.912 -13.005 1.00 90.19 175 ASN A N 1
ATOM 1418 C CA . ASN A 1 175 ? 13.964 -10.786 -12.093 1.00 90.19 175 ASN A CA 1
ATOM 1419 C C . ASN A 1 175 ? 14.388 -10.641 -10.618 1.00 90.19 175 ASN A C 1
ATOM 1421 O O . ASN A 1 175 ? 13.620 -10.119 -9.807 1.00 90.19 175 ASN A O 1
ATOM 1425 N N . SER A 1 176 ? 15.615 -11.033 -10.267 1.00 87.00 176 SER A N 1
ATOM 1426 C CA . SER A 1 176 ? 16.185 -10.803 -8.934 1.00 87.00 176 SER A CA 1
ATOM 1427 C C . SER A 1 176 ? 16.855 -9.430 -8.787 1.00 87.00 176 SER A C 1
ATOM 1429 O O . SER A 1 176 ? 16.768 -8.795 -7.732 1.00 87.00 176 SER A O 1
ATOM 1431 N N . LEU A 1 177 ? 17.476 -8.933 -9.859 1.00 87.81 177 LEU A N 1
ATOM 1432 C CA . LEU A 1 177 ? 18.368 -7.778 -9.831 1.00 87.81 177 LEU A CA 1
ATOM 1433 C C . LEU A 1 177 ? 17.631 -6.457 -9.583 1.00 87.81 177 LEU A C 1
ATOM 1435 O O . LEU A 1 177 ? 16.550 -6.213 -10.116 1.00 87.81 177 LEU A O 1
ATOM 1439 N N . SER A 1 178 ? 18.202 -5.564 -8.770 1.00 88.44 178 SER A N 1
ATOM 1440 C CA . SER A 1 178 ? 17.761 -4.164 -8.692 1.00 88.44 178 SER A CA 1
ATOM 1441 C C . SER A 1 178 ? 18.312 -3.367 -9.873 1.00 88.44 178 SER A C 1
ATOM 1443 O O . SER A 1 178 ? 19.524 -3.286 -10.041 1.00 88.44 178 SER A O 1
ATOM 1445 N N . LEU A 1 179 ? 17.434 -2.769 -10.682 1.00 89.44 179 LEU A N 1
ATOM 1446 C CA . LEU A 1 179 ? 17.835 -2.007 -11.869 1.00 89.44 179 LEU A CA 1
ATOM 1447 C C . LEU A 1 179 ? 17.984 -0.502 -11.613 1.00 89.44 179 LEU A C 1
ATOM 1449 O O . LEU A 1 179 ? 18.299 0.234 -12.543 1.00 89.44 179 LEU A O 1
ATOM 1453 N N . ASN A 1 180 ? 17.787 -0.038 -10.374 1.00 90.12 180 ASN A N 1
ATOM 1454 C CA . ASN A 1 180 ? 17.727 1.389 -10.037 1.00 90.12 180 ASN A CA 1
ATOM 1455 C C . ASN A 1 180 ? 18.942 2.189 -10.538 1.00 90.12 180 ASN A C 1
ATOM 1457 O O . ASN A 1 180 ? 18.779 3.317 -10.983 1.00 90.12 180 ASN A O 1
ATOM 1461 N N . GLU A 1 181 ? 20.138 1.598 -10.510 1.00 91.38 181 GLU A N 1
ATOM 1462 C CA . GLU A 1 181 ? 21.392 2.244 -10.933 1.00 91.38 181 GLU A CA 1
ATOM 1463 C C . GLU A 1 181 ? 21.558 2.331 -12.460 1.00 91.38 181 GLU A C 1
ATOM 1465 O O . GLU A 1 181 ? 22.359 3.115 -12.963 1.00 91.38 181 GLU A O 1
ATOM 1470 N N . TYR A 1 182 ? 20.791 1.539 -13.212 1.00 92.25 182 TYR A N 1
ATOM 1471 C CA . TYR A 1 182 ? 20.867 1.445 -14.674 1.00 92.25 182 TYR A CA 1
ATOM 1472 C C . TYR A 1 182 ? 19.711 2.173 -15.369 1.00 92.25 182 TYR A C 1
ATOM 1474 O O . TYR A 1 182 ? 19.745 2.400 -16.584 1.00 92.25 182 TYR A O 1
ATOM 1482 N N . VAL A 1 183 ? 18.685 2.537 -14.603 1.00 92.56 183 VAL A N 1
ATOM 1483 C CA . VAL A 1 183 ? 17.485 3.219 -15.077 1.00 92.56 183 VAL A CA 1
ATOM 1484 C C . VAL A 1 183 ? 17.716 4.729 -15.103 1.00 92.56 183 VAL A C 1
ATOM 1486 O O . VAL A 1 183 ? 18.200 5.325 -14.145 1.00 92.56 183 VAL A O 1
ATOM 1489 N N . THR A 1 184 ? 17.346 5.362 -16.211 1.00 88.62 184 THR A N 1
ATOM 1490 C CA . THR A 1 184 ? 17.407 6.814 -16.406 1.00 88.62 184 THR A CA 1
ATOM 1491 C C . THR A 1 184 ? 16.005 7.401 -16.568 1.00 88.62 184 THR A C 1
ATOM 1493 O O . THR A 1 184 ? 15.036 6.678 -16.786 1.00 88.62 184 THR A O 1
ATOM 1496 N N . GLY A 1 185 ? 15.890 8.728 -16.467 1.00 78.75 185 GLY A N 1
ATOM 1497 C CA . GLY A 1 185 ? 14.622 9.443 -16.639 1.00 78.75 185 GLY A CA 1
ATOM 1498 C C . GLY A 1 185 ? 13.771 9.489 -15.365 1.00 78.75 185 GLY A C 1
ATOM 1499 O O . GLY A 1 185 ? 13.345 8.470 -14.833 1.00 78.75 185 GLY A O 1
ATOM 1500 N N . THR A 1 186 ? 13.489 10.702 -14.883 1.00 71.88 186 THR A N 1
ATOM 1501 C CA . THR A 1 186 ? 12.736 10.944 -13.636 1.00 71.88 186 THR A CA 1
ATOM 1502 C C . THR A 1 186 ? 11.218 10.853 -13.817 1.00 71.88 186 THR A C 1
ATOM 1504 O O . THR A 1 186 ? 10.508 10.424 -12.911 1.00 71.88 186 THR A O 1
ATOM 1507 N N . ALA A 1 187 ? 10.696 11.254 -14.981 1.00 73.56 187 ALA A N 1
ATOM 1508 C CA . ALA A 1 187 ? 9.258 11.244 -15.269 1.00 73.56 187 ALA A CA 1
ATOM 1509 C C . ALA A 1 187 ? 8.766 9.901 -15.834 1.00 73.56 187 ALA A C 1
ATOM 1511 O O . ALA A 1 187 ? 7.681 9.446 -15.471 1.00 73.56 187 ALA A O 1
ATOM 1512 N N . GLN A 1 188 ? 9.570 9.273 -16.695 1.00 82.12 188 GLN A N 1
ATOM 1513 C CA . GLN A 1 188 ? 9.334 7.940 -17.239 1.00 82.12 188 GLN A CA 1
ATOM 1514 C C . GLN A 1 188 ? 10.637 7.143 -17.118 1.00 82.12 188 GLN A C 1
ATOM 1516 O O . GLN A 1 188 ? 11.562 7.396 -17.892 1.00 82.12 188 GLN A O 1
ATOM 1521 N N . PRO A 1 189 ? 10.722 6.217 -16.145 1.00 90.62 189 PRO A N 1
ATOM 1522 C CA . PRO A 1 189 ? 11.889 5.368 -15.975 1.00 90.62 189 PRO A CA 1
ATOM 1523 C C . PRO A 1 189 ? 12.156 4.574 -17.251 1.00 90.62 189 PRO A C 1
ATOM 1525 O O . PRO A 1 189 ? 11.231 3.977 -17.815 1.00 90.62 189 PRO A O 1
ATOM 1528 N N . LYS A 1 190 ? 13.413 4.577 -17.688 1.00 94.00 190 LYS A N 1
ATOM 1529 C CA . LYS A 1 190 ? 13.868 3.933 -18.91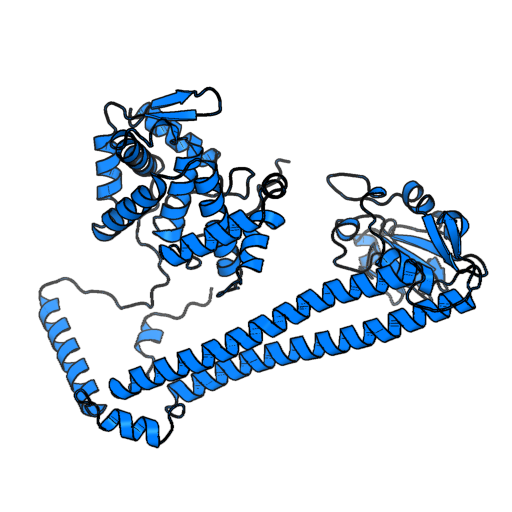3 1.00 94.00 190 LYS A CA 1
ATOM 1530 C C . LYS A 1 190 ? 15.177 3.193 -18.685 1.00 94.00 190 LYS A C 1
ATOM 1532 O O . LYS A 1 190 ? 16.161 3.762 -18.218 1.00 94.00 190 LYS A O 1
ATOM 1537 N N . LEU A 1 191 ? 15.207 1.924 -19.059 1.00 95.56 191 LEU A N 1
ATOM 1538 C CA . LEU A 1 191 ? 16.421 1.134 -19.149 1.00 95.56 191 LEU A CA 1
ATOM 1539 C C . LEU A 1 191 ? 16.879 1.190 -20.602 1.00 95.56 191 LEU A C 1
ATOM 1541 O O . LEU A 1 191 ? 16.289 0.563 -21.466 1.00 95.56 191 LEU A O 1
ATOM 1545 N N . THR A 1 192 ? 17.896 1.990 -20.906 1.00 94.75 192 THR A N 1
ATOM 1546 C CA . THR A 1 192 ? 18.402 2.057 -22.284 1.00 94.75 192 THR A CA 1
ATOM 1547 C C . THR A 1 192 ? 19.170 0.784 -22.637 1.00 94.75 192 THR A C 1
ATOM 1549 O O . THR A 1 192 ? 19.818 0.195 -21.770 1.00 94.75 192 THR A O 1
ATOM 1552 N N . LYS A 1 193 ? 19.208 0.412 -23.928 1.00 94.62 193 LYS A N 1
ATOM 1553 C CA . LYS A 1 193 ? 20.049 -0.704 -24.410 1.00 94.62 193 LYS A CA 1
ATOM 1554 C C . LYS A 1 193 ? 21.495 -0.556 -23.920 1.00 94.62 193 LYS A C 1
ATOM 1556 O O . LYS A 1 193 ? 22.094 -1.528 -23.487 1.00 94.62 193 LYS A O 1
ATOM 1561 N N . PHE A 1 194 ? 22.034 0.662 -23.971 1.00 94.88 194 PHE A N 1
ATOM 1562 C CA . PHE A 1 194 ? 23.398 0.957 -23.537 1.00 94.88 194 PHE A CA 1
ATOM 1563 C C . PHE A 1 194 ? 23.632 0.621 -22.060 1.00 94.88 194 PHE A C 1
ATOM 1565 O O . PHE A 1 194 ? 24.620 -0.033 -21.737 1.00 94.88 194 PHE A O 1
ATOM 1572 N N . ASN A 1 195 ? 22.719 1.017 -21.169 1.00 95.88 195 ASN A N 1
ATOM 1573 C CA . ASN A 1 195 ? 22.844 0.700 -19.747 1.00 95.88 195 ASN A CA 1
ATOM 1574 C C . ASN A 1 195 ? 22.605 -0.785 -19.471 1.00 95.88 195 ASN A C 1
ATOM 1576 O O . ASN A 1 195 ? 23.353 -1.374 -18.698 1.00 95.88 195 ASN A O 1
ATOM 1580 N N . LEU A 1 196 ? 21.623 -1.401 -20.137 1.00 96.25 196 LEU A N 1
ATOM 1581 C CA . LEU A 1 196 ? 21.355 -2.835 -20.030 1.00 96.25 196 LEU A CA 1
ATOM 1582 C C . LEU A 1 196 ? 22.580 -3.673 -20.420 1.00 96.25 196 LEU A C 1
ATOM 1584 O O . LEU A 1 196 ? 22.968 -4.569 -19.680 1.00 96.25 196 LEU A O 1
ATOM 1588 N N . CYS A 1 197 ? 23.232 -3.348 -21.538 1.00 95.56 197 CYS A N 1
ATOM 1589 C CA . CYS A 1 197 ? 24.430 -4.044 -22.016 1.00 95.56 197 CYS A CA 1
ATOM 1590 C C . CYS A 1 197 ? 25.594 -4.023 -21.011 1.00 95.56 197 CYS A C 1
ATOM 1592 O O . CYS A 1 197 ? 26.400 -4.950 -21.007 1.00 95.56 197 CYS A O 1
ATOM 1594 N N . LYS A 1 198 ? 25.662 -3.008 -20.140 1.00 95.50 198 LYS A N 1
ATOM 1595 C CA . LYS A 1 198 ? 26.711 -2.856 -19.121 1.00 95.50 198 LYS A CA 1
ATOM 1596 C C . LYS A 1 198 ? 26.456 -3.626 -17.832 1.00 95.50 198 LYS A C 1
ATOM 1598 O O . LYS A 1 198 ? 27.373 -3.723 -17.020 1.00 95.50 198 LYS A O 1
ATOM 1603 N N . ILE A 1 199 ? 25.241 -4.133 -17.623 1.00 96.62 199 ILE A N 1
ATOM 1604 C CA . ILE A 1 199 ? 24.889 -4.820 -16.382 1.00 96.62 199 ILE A CA 1
ATOM 1605 C C . ILE A 1 199 ? 25.814 -6.034 -16.207 1.00 96.62 199 ILE A C 1
ATOM 1607 O O . ILE A 1 199 ? 25.889 -6.865 -17.118 1.00 96.62 199 ILE A O 1
ATOM 1611 N N . PRO A 1 200 ? 26.521 -6.154 -15.069 1.00 95.69 200 PRO A N 1
ATOM 1612 C CA . PRO A 1 200 ? 27.308 -7.337 -14.776 1.00 95.69 200 PRO A CA 1
ATOM 1613 C C . PRO A 1 200 ? 26.363 -8.510 -14.515 1.00 95.69 200 PRO A C 1
ATOM 1615 O O . PRO A 1 200 ? 25.405 -8.404 -13.748 1.00 95.69 200 PRO A O 1
ATOM 1618 N N . VAL A 1 201 ? 26.644 -9.638 -15.153 1.00 94.62 201 VAL A N 1
ATOM 1619 C CA . VAL A 1 201 ? 25.972 -10.919 -14.962 1.00 94.62 201 VAL A CA 1
ATOM 1620 C C . VAL A 1 201 ? 26.970 -11.857 -14.311 1.00 94.62 201 VAL A C 1
ATOM 1622 O O . VAL A 1 201 ? 27.977 -12.219 -14.920 1.00 94.62 201 VAL A O 1
ATOM 1625 N N . LYS A 1 202 ? 26.686 -12.233 -13.065 1.00 92.19 202 LYS A N 1
ATOM 1626 C CA . LYS A 1 202 ? 27.430 -13.263 -12.344 1.00 92.19 202 LYS A CA 1
ATOM 1627 C C . LYS A 1 202 ? 26.788 -14.620 -12.637 1.00 92.19 202 LYS A C 1
ATOM 1629 O O . LYS A 1 202 ? 25.585 -14.790 -12.420 1.00 92.19 202 LYS A O 1
ATOM 1634 N N . LEU A 1 203 ? 27.564 -15.568 -13.155 1.00 92.62 203 LEU A N 1
ATOM 1635 C CA . LEU A 1 203 ? 27.072 -16.883 -13.565 1.00 92.62 203 LEU A CA 1
ATOM 1636 C C . LEU A 1 203 ? 28.126 -17.989 -13.407 1.00 92.62 203 LEU A C 1
ATOM 1638 O O . LEU A 1 203 ? 29.317 -17.705 -13.542 1.00 92.62 203 LEU A O 1
ATOM 1642 N N . PRO A 1 204 ? 27.706 -19.244 -13.169 1.00 92.88 204 PRO A N 1
ATOM 1643 C CA . PRO A 1 204 ? 28.570 -20.405 -13.347 1.00 92.88 204 PRO A CA 1
ATOM 1644 C C . PRO A 1 204 ? 29.061 -20.520 -14.792 1.00 92.88 204 PRO A C 1
ATOM 1646 O O . PRO A 1 204 ? 28.298 -20.259 -15.730 1.00 92.88 204 PRO A O 1
ATOM 1649 N N . LEU A 1 205 ? 30.313 -20.948 -14.963 1.00 88.94 205 LEU A N 1
ATOM 1650 C CA . LEU A 1 205 ? 30.910 -21.182 -16.278 1.00 88.94 205 LEU A CA 1
ATOM 1651 C C . LEU A 1 205 ? 30.146 -22.253 -17.075 1.00 88.94 205 LEU A C 1
ATOM 1653 O O . LEU A 1 205 ? 29.873 -22.057 -18.258 1.00 88.94 205 LEU A O 1
ATOM 1657 N N . GLU A 1 206 ? 29.750 -23.340 -16.409 1.00 90.62 206 GLU A N 1
ATOM 1658 C CA . GLU A 1 206 ? 29.060 -24.472 -17.027 1.00 90.62 206 GLU A CA 1
ATOM 1659 C C . GLU A 1 206 ? 27.539 -24.280 -17.070 1.00 90.62 206 GLU A C 1
ATOM 1661 O O . GLU A 1 206 ? 26.888 -23.934 -16.077 1.00 90.62 206 GLU A O 1
ATOM 1666 N N . ILE A 1 207 ? 26.938 -24.569 -18.228 1.00 93.00 207 ILE A N 1
ATOM 1667 C CA . ILE A 1 207 ? 25.487 -24.432 -18.420 1.00 93.00 207 ILE A CA 1
ATOM 1668 C C . ILE A 1 207 ? 24.687 -25.420 -17.559 1.00 93.00 207 ILE A C 1
ATOM 1670 O O . ILE A 1 207 ? 23.581 -25.099 -17.122 1.00 93.00 207 ILE A O 1
ATOM 1674 N N . SER A 1 208 ? 25.237 -26.602 -17.263 1.00 91.69 208 SER A N 1
ATOM 1675 C CA . SER A 1 208 ? 24.600 -27.581 -16.372 1.00 91.69 208 SER A CA 1
ATOM 1676 C C . SER A 1 208 ? 24.373 -27.008 -14.975 1.00 91.69 208 SER A C 1
ATOM 1678 O O . SER A 1 208 ? 23.295 -27.185 -14.409 1.00 91.69 208 SER A O 1
ATOM 1680 N N . ASP A 1 209 ? 25.338 -26.253 -14.452 1.00 91.94 209 ASP A N 1
ATOM 1681 C CA . ASP A 1 209 ? 25.250 -25.643 -13.126 1.00 91.94 209 ASP A CA 1
ATOM 1682 C C . ASP A 1 209 ? 24.254 -24.483 -13.111 1.00 91.94 209 ASP A C 1
ATOM 1684 O O . ASP A 1 209 ? 23.449 -24.362 -12.186 1.00 91.94 209 ASP A O 1
ATOM 1688 N N . GLN A 1 210 ? 24.220 -23.683 -14.183 1.00 93.50 210 GLN A N 1
ATOM 1689 C CA . GLN A 1 210 ? 23.182 -22.666 -14.374 1.00 93.50 210 GLN A CA 1
ATOM 1690 C C . GLN A 1 210 ? 21.775 -23.287 -14.330 1.00 93.50 210 GLN A C 1
ATOM 1692 O O . GLN A 1 210 ? 20.876 -22.748 -13.681 1.00 93.50 210 GLN A O 1
ATOM 1697 N N . LEU A 1 211 ? 21.573 -24.431 -14.996 1.00 92.56 211 LEU A N 1
ATOM 1698 C CA . LEU A 1 211 ? 20.294 -25.146 -15.005 1.00 92.56 211 LEU A CA 1
ATOM 1699 C C . LEU A 1 211 ? 19.953 -25.763 -13.640 1.00 92.56 211 LEU A C 1
ATOM 1701 O O . LEU A 1 211 ? 18.788 -25.730 -13.243 1.00 92.56 211 LEU A O 1
ATOM 1705 N N . LEU A 1 212 ? 20.940 -26.277 -12.900 1.00 92.06 212 LEU A N 1
ATOM 1706 C CA . LEU A 1 212 ? 20.741 -26.770 -11.532 1.00 92.06 212 LEU A CA 1
ATOM 1707 C C . LEU A 1 212 ? 20.291 -25.652 -10.585 1.00 92.06 212 LEU A C 1
ATOM 1709 O O . LEU A 1 212 ? 19.347 -25.849 -9.819 1.00 92.06 212 LEU A O 1
ATOM 1713 N N . ILE A 1 213 ? 20.907 -24.470 -10.676 1.00 91.88 213 ILE A N 1
ATOM 1714 C CA . ILE A 1 213 ? 20.502 -23.294 -9.894 1.00 91.88 213 ILE A CA 1
ATOM 1715 C C . ILE A 1 213 ? 19.064 -22.899 -10.229 1.00 91.88 213 ILE A C 1
ATOM 1717 O O . ILE A 1 213 ? 18.257 -22.706 -9.321 1.00 91.88 213 ILE A O 1
ATOM 1721 N N . VAL A 1 214 ? 18.719 -22.817 -11.520 1.00 93.50 214 VAL A N 1
ATOM 1722 C CA . VAL A 1 214 ? 17.348 -22.505 -11.959 1.00 93.50 214 VAL A CA 1
ATOM 1723 C C . VAL A 1 214 ? 16.354 -23.514 -11.393 1.00 93.50 214 VAL A C 1
ATOM 1725 O O . VAL A 1 214 ? 15.345 -23.110 -10.824 1.00 93.50 214 VAL A O 1
ATOM 1728 N N . LYS A 1 215 ? 16.659 -24.812 -11.480 1.00 92.12 215 LYS A N 1
ATOM 1729 C CA . LYS A 1 215 ? 15.801 -25.876 -10.949 1.00 92.12 215 LYS A CA 1
ATOM 1730 C C . LYS A 1 215 ? 15.560 -25.721 -9.445 1.00 92.12 215 LYS A C 1
ATOM 1732 O O . LYS A 1 215 ? 14.436 -25.896 -8.980 1.00 92.12 215 LYS A O 1
ATOM 1737 N N . GLU A 1 216 ? 16.596 -25.384 -8.682 1.00 91.44 216 GLU A N 1
ATOM 1738 C CA . GLU A 1 216 ? 16.482 -25.191 -7.234 1.00 91.44 216 GLU A CA 1
ATOM 1739 C C . GLU A 1 216 ? 15.693 -23.918 -6.880 1.00 91.44 216 GLU A C 1
ATOM 1741 O O . GLU A 1 216 ? 14.876 -23.937 -5.956 1.00 91.44 216 GLU A O 1
ATOM 1746 N N . ILE A 1 217 ? 15.872 -22.832 -7.645 1.00 92.06 217 ILE A N 1
ATOM 1747 C CA . ILE A 1 217 ? 15.041 -21.623 -7.533 1.00 92.06 217 ILE A CA 1
ATOM 1748 C C . ILE A 1 217 ? 13.573 -21.981 -7.785 1.00 92.06 217 ILE A C 1
ATOM 1750 O O . ILE A 1 217 ? 12.723 -21.686 -6.947 1.00 92.06 217 ILE A O 1
ATOM 1754 N N . GLU A 1 218 ? 13.270 -22.621 -8.916 1.00 91.00 218 GLU A N 1
ATOM 1755 C CA . GLU A 1 218 ? 11.904 -22.985 -9.310 1.00 91.00 218 GLU A CA 1
ATOM 1756 C C . GLU A 1 218 ? 11.246 -23.900 -8.268 1.00 91.00 218 GLU A C 1
ATOM 1758 O O . GLU A 1 218 ? 10.112 -23.648 -7.863 1.00 91.00 218 GLU A O 1
ATOM 1763 N N . SER A 1 219 ? 11.976 -24.897 -7.759 1.00 90.44 219 SER A N 1
ATOM 1764 C CA . SER A 1 219 ? 11.510 -25.795 -6.695 1.00 90.44 219 SER A CA 1
ATOM 1765 C C . SER A 1 219 ? 11.083 -25.026 -5.437 1.00 90.44 219 SER A C 1
ATOM 1767 O O . SER A 1 219 ? 9.956 -25.172 -4.956 1.00 90.44 219 SER A O 1
ATOM 1769 N N . ARG A 1 220 ? 11.942 -24.134 -4.927 1.00 91.25 220 ARG A N 1
ATOM 1770 C CA . ARG A 1 220 ? 11.645 -23.356 -3.711 1.00 91.25 220 ARG A CA 1
ATOM 1771 C C . ARG A 1 220 ? 10.554 -22.315 -3.924 1.00 91.25 220 ARG A C 1
ATOM 1773 O O . ARG A 1 220 ? 9.728 -22.106 -3.035 1.00 91.25 220 ARG A O 1
ATOM 1780 N N . LEU A 1 221 ? 10.541 -21.651 -5.079 1.00 88.62 221 LEU A N 1
ATOM 1781 C CA . LEU A 1 221 ? 9.513 -20.661 -5.398 1.00 88.62 221 LEU A CA 1
ATOM 1782 C C . LEU A 1 221 ? 8.144 -21.313 -5.626 1.00 88.62 221 LEU A C 1
ATOM 1784 O O . LEU A 1 221 ? 7.148 -20.737 -5.205 1.00 88.62 221 LEU A O 1
ATOM 1788 N N . SER A 1 222 ? 8.093 -22.535 -6.159 1.00 88.00 222 SER A N 1
ATOM 1789 C CA . SER A 1 222 ? 6.852 -23.314 -6.274 1.00 88.00 222 SER A CA 1
ATOM 1790 C C . SER A 1 222 ? 6.240 -23.631 -4.902 1.00 88.00 222 SER A C 1
ATOM 1792 O O . SER A 1 222 ? 5.039 -23.456 -4.687 1.00 88.00 222 SER A O 1
ATOM 1794 N N . VAL A 1 223 ? 7.070 -23.993 -3.913 1.00 89.25 223 VAL A N 1
ATOM 1795 C CA . VAL A 1 223 ? 6.609 -24.137 -2.519 1.00 89.25 223 VAL A CA 1
ATOM 1796 C C . VAL A 1 223 ? 6.043 -22.816 -1.995 1.00 89.25 223 VAL A C 1
ATOM 1798 O O . VAL A 1 223 ? 5.002 -22.807 -1.337 1.00 89.25 223 VAL A O 1
ATOM 1801 N N . CYS A 1 224 ? 6.687 -21.690 -2.318 1.00 88.38 224 CYS A N 1
ATOM 1802 C CA . CYS A 1 224 ? 6.174 -20.377 -1.941 1.00 88.38 224 CYS A CA 1
ATOM 1803 C C . CYS A 1 224 ? 4.810 -20.093 -2.578 1.00 88.38 224 CYS A C 1
ATOM 1805 O O . CYS A 1 224 ? 3.913 -19.626 -1.885 1.00 88.38 224 CYS A O 1
ATOM 1807 N N . ASP A 1 225 ? 4.634 -20.397 -3.863 1.00 86.56 225 ASP A N 1
ATOM 1808 C CA . ASP A 1 225 ? 3.369 -20.188 -4.575 1.00 86.56 225 ASP A CA 1
ATOM 1809 C C . ASP A 1 225 ? 2.225 -20.990 -3.931 1.00 86.56 225 ASP A C 1
ATOM 1811 O O . ASP A 1 225 ? 1.136 -20.456 -3.714 1.00 86.56 225 ASP A O 1
ATOM 1815 N N . SER A 1 226 ? 2.493 -22.237 -3.527 1.00 90.25 226 SER A N 1
ATOM 1816 C CA . SER A 1 226 ? 1.536 -23.075 -2.787 1.00 90.25 226 SER A CA 1
ATOM 1817 C C . SER A 1 226 ? 1.156 -22.472 -1.428 1.00 90.25 226 SER A C 1
ATOM 1819 O O . SER A 1 226 ? -0.024 -22.388 -1.081 1.00 90.25 226 SER A O 1
ATOM 1821 N N . ILE A 1 227 ? 2.138 -21.979 -0.665 1.00 90.56 227 ILE A N 1
ATOM 1822 C CA . ILE A 1 227 ? 1.884 -21.293 0.612 1.00 90.56 227 ILE A CA 1
ATOM 1823 C C . ILE A 1 227 ? 1.056 -20.022 0.389 1.00 90.56 227 ILE A C 1
ATOM 1825 O O . ILE A 1 227 ? 0.100 -19.779 1.125 1.00 90.56 227 ILE A O 1
ATOM 1829 N N . GLU A 1 228 ? 1.382 -19.225 -0.630 1.00 89.81 228 GLU A N 1
ATOM 1830 C CA . GLU A 1 228 ? 0.641 -18.004 -0.950 1.00 89.81 228 GLU A CA 1
ATOM 1831 C C . GLU A 1 228 ? -0.822 -18.306 -1.297 1.00 89.81 228 GLU A C 1
ATOM 1833 O O . GLU A 1 228 ? -1.729 -17.609 -0.834 1.00 89.81 228 GLU A O 1
ATOM 1838 N N . GLN A 1 229 ? -1.057 -19.365 -2.072 1.00 90.56 229 GLN A N 1
ATOM 1839 C CA . GLN A 1 229 ? -2.399 -19.817 -2.414 1.00 90.56 229 GLN A CA 1
ATOM 1840 C C . GLN A 1 229 ? -3.176 -20.272 -1.169 1.00 90.56 229 GLN A C 1
ATOM 1842 O O . GLN A 1 229 ? -4.302 -19.821 -0.951 1.00 90.56 229 GLN A O 1
ATOM 1847 N N . ASN A 1 230 ? -2.554 -21.067 -0.293 1.00 93.06 230 ASN A N 1
ATOM 1848 C CA . ASN A 1 230 ? -3.161 -21.498 0.970 1.00 93.06 230 ASN A CA 1
ATOM 1849 C C . ASN A 1 230 ? -3.518 -20.314 1.882 1.00 93.06 230 ASN A C 1
ATOM 1851 O O . ASN A 1 230 ? -4.576 -20.315 2.520 1.00 93.06 230 ASN A O 1
ATOM 1855 N N . ILE A 1 231 ? -2.666 -19.285 1.934 1.00 90.25 231 ILE A N 1
ATOM 1856 C CA . ILE A 1 231 ? -2.942 -18.051 2.681 1.00 90.25 231 ILE A CA 1
ATOM 1857 C C . ILE A 1 231 ? -4.160 -17.334 2.089 1.00 90.25 231 ILE A C 1
ATOM 1859 O O . ILE A 1 231 ? -5.076 -16.984 2.835 1.00 90.25 231 ILE A O 1
ATOM 1863 N N . LYS A 1 232 ? -4.215 -17.154 0.761 1.00 89.06 232 LYS A N 1
ATOM 1864 C CA . LYS A 1 232 ? -5.357 -16.515 0.078 1.00 89.06 232 LYS A CA 1
ATOM 1865 C C . LYS A 1 232 ? -6.667 -17.243 0.371 1.00 89.06 232 LYS A C 1
ATOM 1867 O O . LYS A 1 232 ? -7.652 -16.609 0.743 1.00 89.06 232 LYS A O 1
ATOM 1872 N N . GLU A 1 233 ? -6.672 -18.568 0.272 1.00 93.56 233 GLU A N 1
ATOM 1873 C CA . GLU A 1 233 ? -7.844 -19.384 0.597 1.00 93.56 233 GLU A CA 1
ATOM 1874 C C . GLU A 1 233 ? -8.244 -19.270 2.069 1.00 93.56 233 GLU A C 1
ATOM 1876 O O . GLU A 1 233 ? -9.431 -19.184 2.385 1.00 93.56 233 GLU A O 1
ATOM 1881 N N . SER A 1 234 ? -7.268 -19.238 2.977 1.00 91.75 234 SER A N 1
ATOM 1882 C CA . SER A 1 234 ? -7.519 -19.099 4.415 1.00 91.75 234 SER A CA 1
ATOM 1883 C C . SER A 1 234 ? -8.119 -17.738 4.763 1.00 91.75 234 SER A C 1
ATOM 1885 O O . SER A 1 234 ? -9.031 -17.674 5.583 1.00 91.75 234 SER A O 1
ATOM 1887 N N . LEU A 1 235 ? -7.687 -16.664 4.097 1.00 85.88 235 LEU A N 1
ATOM 1888 C CA . LEU A 1 235 ? -8.281 -15.333 4.245 1.00 85.88 235 LEU A CA 1
ATOM 1889 C C . LEU A 1 235 ? -9.740 -15.303 3.765 1.00 85.88 235 LEU A C 1
ATOM 1891 O O . LEU A 1 235 ? -10.603 -14.755 4.449 1.00 85.88 235 LEU A O 1
ATOM 1895 N N . VAL A 1 236 ? -10.046 -15.952 2.635 1.00 88.62 236 VAL A N 1
ATOM 1896 C CA . VAL A 1 236 ? -11.432 -16.088 2.150 1.00 88.62 236 VAL A CA 1
ATOM 1897 C C . VAL A 1 236 ? -12.281 -16.904 3.133 1.00 88.62 236 VAL A C 1
ATOM 1899 O O . VAL A 1 236 ? -13.407 -16.515 3.448 1.00 88.62 236 VAL A O 1
ATOM 1902 N N . LYS A 1 237 ? -11.743 -18.010 3.665 1.00 88.25 237 LYS A N 1
ATOM 1903 C CA . LYS A 1 237 ? -12.415 -18.821 4.695 1.00 88.25 237 LYS A CA 1
ATOM 1904 C C . LYS A 1 237 ? -12.657 -18.025 5.979 1.00 88.25 237 LYS A C 1
ATOM 1906 O O . LYS A 1 237 ? -13.726 -18.167 6.566 1.00 88.25 237 LYS A O 1
ATOM 1911 N N . ALA A 1 238 ? -11.712 -17.181 6.395 1.00 84.31 238 ALA A N 1
ATOM 1912 C CA . ALA A 1 238 ? -11.860 -16.313 7.561 1.00 84.31 238 ALA A CA 1
ATOM 1913 C C . ALA A 1 238 ? -13.008 -15.307 7.378 1.00 84.31 238 ALA A C 1
ATOM 1915 O O . ALA A 1 238 ? -13.846 -15.176 8.269 1.00 84.31 238 ALA A O 1
ATOM 1916 N N . GLU A 1 239 ? -13.118 -14.674 6.206 1.00 83.69 239 GLU A N 1
ATOM 1917 C CA . GLU A 1 239 ? -14.247 -13.785 5.899 1.00 83.69 239 GLU A CA 1
ATOM 1918 C C . GLU A 1 239 ? -15.579 -14.552 5.888 1.00 83.69 239 GLU A C 1
ATOM 1920 O O . GLU A 1 239 ? -16.555 -14.133 6.511 1.00 83.69 239 GLU A O 1
ATOM 1925 N N . GLY A 1 240 ? -15.614 -15.736 5.267 1.00 88.00 240 GLY A N 1
ATOM 1926 C CA . GLY A 1 240 ? -16.793 -16.607 5.297 1.00 88.00 240 GLY A CA 1
ATOM 1927 C C . GLY A 1 240 ? -17.206 -17.004 6.721 1.00 88.00 240 GLY A C 1
ATOM 1928 O O . GLY A 1 240 ? -18.392 -16.979 7.061 1.00 88.00 240 GLY A O 1
ATOM 1929 N N . LEU A 1 241 ? -16.234 -17.312 7.582 1.00 88.06 241 LEU A N 1
ATOM 1930 C CA . LEU A 1 241 ? -16.468 -17.624 8.990 1.00 88.06 241 LEU A CA 1
ATOM 1931 C C . LEU A 1 241 ? -17.015 -16.410 9.749 1.00 88.06 241 LEU A C 1
ATOM 1933 O O . LEU A 1 241 ? -17.965 -16.567 10.518 1.00 88.06 241 LEU A O 1
ATOM 1937 N N . ARG A 1 242 ? -16.494 -15.202 9.489 1.00 89.31 242 ARG A N 1
ATOM 19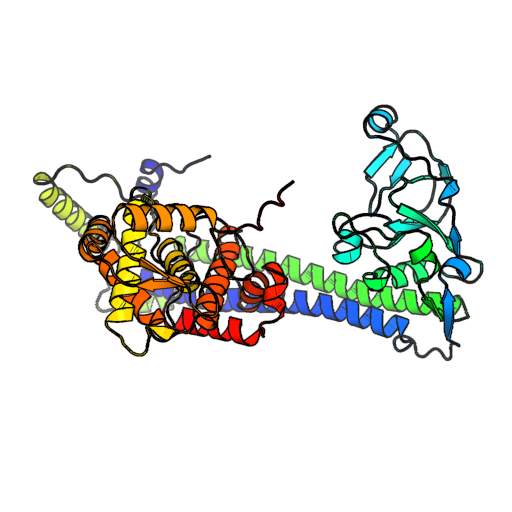38 C CA . ARG A 1 242 ? -17.012 -13.944 10.053 1.00 89.31 242 ARG A CA 1
ATOM 1939 C C . ARG A 1 242 ? -18.501 -13.786 9.758 1.00 89.31 242 ARG A C 1
ATOM 1941 O O . ARG A 1 242 ? -19.300 -13.598 10.678 1.00 89.31 242 ARG A O 1
ATOM 1948 N N . GLN A 1 243 ? -18.885 -13.946 8.491 1.00 87.94 243 GLN A N 1
ATOM 1949 C CA . GLN A 1 243 ? -20.284 -13.871 8.062 1.00 87.94 243 GLN A CA 1
ATOM 1950 C C . GLN A 1 243 ? -21.138 -14.979 8.695 1.00 87.94 243 GLN A C 1
ATOM 1952 O O . GLN A 1 243 ? -22.255 -14.723 9.146 1.00 87.94 243 GLN A O 1
ATOM 1957 N N . SER A 1 244 ? -20.611 -16.204 8.804 1.00 92.00 244 SER A N 1
ATOM 1958 C CA . SER A 1 244 ? -21.317 -17.304 9.469 1.00 92.00 244 SER A CA 1
ATOM 1959 C C . SER A 1 244 ? -21.537 -17.052 10.964 1.00 92.00 244 SER A C 1
ATOM 1961 O O . SER A 1 244 ? -22.583 -17.445 11.484 1.00 92.00 244 SER A O 1
ATOM 1963 N N . ILE A 1 245 ? -20.578 -16.436 11.659 1.00 88.44 245 ILE A N 1
ATOM 1964 C CA . ILE A 1 245 ? -20.699 -16.076 13.077 1.00 88.44 245 ILE A CA 1
ATOM 1965 C C . ILE A 1 245 ? -21.779 -15.003 13.252 1.00 88.44 245 ILE A C 1
ATOM 1967 O O . ILE A 1 245 ? -22.658 -15.173 14.096 1.00 88.44 245 ILE A O 1
ATOM 1971 N N . LEU A 1 246 ? -21.771 -13.952 12.419 1.00 87.56 246 LEU A N 1
ATOM 1972 C CA . LEU A 1 246 ? -22.818 -12.920 12.421 1.00 87.56 246 LEU A CA 1
ATOM 1973 C C . LEU A 1 246 ? -24.198 -13.531 12.176 1.00 87.56 246 LEU A C 1
ATOM 1975 O O . LEU A 1 246 ? -25.139 -13.252 12.917 1.00 87.56 246 LEU A O 1
ATOM 1979 N N . LYS A 1 247 ? -24.311 -14.416 11.180 1.00 90.81 247 LYS A N 1
ATOM 1980 C CA . LYS A 1 247 ? -25.556 -15.128 10.887 1.00 90.81 247 LYS A CA 1
ATOM 1981 C C . LYS A 1 247 ? -26.059 -15.898 12.113 1.00 90.81 247 LYS A C 1
ATOM 1983 O O . LYS A 1 247 ? -27.196 -15.695 12.523 1.00 90.81 247 LYS A O 1
ATOM 1988 N N . LYS A 1 248 ? -25.203 -16.700 12.761 1.00 89.62 248 LYS A N 1
ATOM 1989 C CA . LYS A 1 248 ? -25.569 -17.429 13.991 1.00 89.62 248 LYS A CA 1
ATOM 1990 C C . LYS A 1 248 ? -25.980 -16.494 15.130 1.00 89.62 248 LYS A C 1
ATOM 1992 O O . LYS A 1 248 ? -26.911 -16.818 15.860 1.00 89.62 248 LYS A O 1
ATOM 1997 N N . ALA A 1 249 ? -25.313 -15.350 15.280 1.00 88.94 249 ALA A N 1
ATOM 1998 C CA . ALA A 1 249 ? -25.638 -14.351 16.299 1.00 88.94 249 ALA A CA 1
ATOM 1999 C C . ALA A 1 249 ? -27.050 -13.796 16.126 1.00 88.94 249 ALA A C 1
ATOM 2001 O O . ALA A 1 249 ? -27.829 -13.786 17.076 1.00 88.94 249 ALA A O 1
ATOM 2002 N N . PHE A 1 250 ? -27.393 -13.395 14.903 1.00 86.69 250 PHE A N 1
ATOM 2003 C CA . PHE A 1 250 ? -28.685 -12.779 14.619 1.00 86.69 250 PHE A CA 1
ATOM 2004 C C . PHE A 1 250 ? -29.818 -13.785 14.410 1.00 86.69 250 PHE A C 1
ATOM 2006 O O . PHE A 1 250 ? -30.970 -13.391 14.514 1.00 86.69 250 PHE A O 1
ATOM 2013 N N . GLU A 1 251 ? -29.523 -15.068 14.190 1.00 88.06 251 GLU A N 1
ATOM 2014 C CA . GLU A 1 251 ? -30.513 -16.158 14.207 1.00 88.06 251 GLU A CA 1
ATOM 2015 C C . GLU A 1 251 ? -30.772 -16.723 15.617 1.00 88.06 251 GLU A C 1
ATOM 2017 O O . GLU A 1 251 ? -31.613 -17.604 15.773 1.00 88.06 251 GLU A O 1
ATOM 2022 N N . GLY A 1 252 ? -30.063 -16.238 16.645 1.00 85.62 252 GLY A N 1
ATOM 2023 C CA . GLY A 1 252 ? -30.205 -16.722 18.026 1.00 85.62 252 GLY A CA 1
ATOM 2024 C C . GLY A 1 252 ? -29.498 -18.053 18.312 1.00 85.62 252 GLY A C 1
ATOM 2025 O O . GLY A 1 252 ? -29.739 -18.668 19.344 1.00 85.62 252 GLY A O 1
ATOM 2026 N N . ASN A 1 253 ? -28.597 -18.484 17.425 1.00 89.81 253 ASN A N 1
ATOM 2027 C CA . ASN A 1 253 ? -27.893 -19.771 17.480 1.00 89.81 253 ASN A CA 1
ATOM 2028 C C . ASN A 1 253 ? -26.428 -19.651 17.949 1.00 89.81 253 ASN A C 1
ATOM 2030 O O . ASN A 1 253 ? -25.656 -20.601 17.814 1.00 89.81 253 ASN A O 1
ATOM 2034 N N . LEU A 1 254 ? -25.997 -18.472 18.418 1.00 91.19 254 LEU A N 1
ATOM 2035 C CA . LEU A 1 254 ? -24.605 -18.235 18.826 1.00 91.19 254 LEU A CA 1
ATOM 2036 C C . LEU A 1 254 ? -24.307 -18.698 20.255 1.00 91.19 254 LEU A C 1
ATOM 2038 O O . LEU A 1 254 ? -23.225 -19.225 20.510 1.00 91.19 254 LEU A O 1
ATOM 2042 N N . LEU A 1 255 ? -25.240 -18.471 21.179 1.00 91.81 255 LEU A N 1
ATOM 2043 C CA . LEU A 1 255 ? -25.089 -18.868 22.575 1.00 91.81 255 LEU A CA 1
ATOM 2044 C C . LEU A 1 255 ? -25.473 -20.336 22.752 1.00 91.81 255 LEU A C 1
ATOM 2046 O O . LEU A 1 255 ? -26.426 -20.831 22.153 1.00 91.81 255 LEU A O 1
ATOM 2050 N N . THR A 1 256 ? -24.737 -21.032 23.608 1.00 92.00 256 THR A N 1
ATOM 2051 C CA . THR A 1 256 ? -25.069 -22.396 24.023 1.00 92.00 256 THR A CA 1
ATOM 2052 C C . THR A 1 256 ? -26.278 -22.401 24.961 1.00 92.00 256 THR A C 1
ATOM 2054 O O . THR A 1 256 ? -26.596 -21.401 25.608 1.00 92.00 256 THR A O 1
ATOM 2057 N N . ALA A 1 257 ? -26.925 -23.561 25.111 1.00 90.25 257 ALA A N 1
ATOM 2058 C CA . ALA A 1 257 ? -28.037 -23.724 26.052 1.00 90.25 257 ALA A CA 1
ATOM 2059 C C . ALA A 1 257 ? -27.658 -23.338 27.496 1.00 90.25 257 ALA A C 1
ATOM 2061 O O . ALA A 1 257 ? -28.485 -22.801 28.231 1.00 90.25 257 ALA A O 1
ATOM 2062 N N . LYS A 1 258 ? -26.397 -23.567 27.884 1.00 90.94 258 LYS A N 1
ATOM 2063 C CA . LYS A 1 258 ? -25.862 -23.187 29.195 1.00 90.94 258 LYS A CA 1
ATOM 2064 C C . LYS A 1 258 ? -25.756 -21.667 29.348 1.00 90.94 258 LYS A C 1
ATOM 2066 O O . LYS A 1 258 ? -26.274 -21.126 30.316 1.00 90.94 258 LYS A O 1
ATOM 2071 N N . GLU A 1 259 ? -25.152 -20.983 28.378 1.00 89.88 259 GLU A N 1
ATOM 2072 C CA . GLU A 1 259 ? -25.013 -19.517 28.390 1.00 89.88 259 GLU A CA 1
ATOM 2073 C C . GLU A 1 259 ? -26.386 -18.821 28.384 1.00 89.88 259 GLU A C 1
ATOM 2075 O O . GLU A 1 259 ? -26.586 -17.822 29.072 1.00 89.88 259 GLU A O 1
ATOM 2080 N N . LEU A 1 260 ? -27.367 -19.382 27.670 1.00 89.38 260 LEU A N 1
ATOM 2081 C CA . LEU A 1 260 ? -28.753 -18.904 27.703 1.00 89.38 260 LEU A CA 1
ATOM 2082 C C . LEU A 1 260 ? -29.406 -19.100 29.078 1.00 89.38 260 LEU A C 1
ATOM 2084 O O . LEU A 1 260 ? -30.121 -18.217 29.548 1.00 89.38 260 LEU A O 1
ATOM 2088 N N . ALA A 1 261 ? -29.172 -20.237 29.737 1.00 89.69 261 ALA A N 1
ATOM 2089 C CA . ALA A 1 261 ? -29.681 -20.478 31.087 1.00 89.69 261 ALA A CA 1
ATOM 2090 C C . ALA A 1 261 ? -29.080 -19.497 32.108 1.00 89.69 261 ALA A C 1
ATOM 2092 O O . ALA A 1 261 ? -29.806 -18.992 32.960 1.00 89.69 261 ALA A O 1
ATOM 2093 N N . GLU A 1 262 ? -27.791 -19.171 31.981 1.00 90.06 262 GLU A N 1
ATOM 2094 C CA . GLU A 1 262 ? -27.118 -18.153 32.798 1.00 90.06 262 GLU A CA 1
ATOM 2095 C C . GLU A 1 262 ? -27.716 -16.754 32.568 1.00 90.06 262 GLU A C 1
ATOM 2097 O O . GLU A 1 262 ? -27.974 -16.026 33.526 1.00 90.06 262 GLU A O 1
ATOM 2102 N N . CYS A 1 263 ? -28.038 -16.396 31.319 1.00 90.06 263 CYS A N 1
ATOM 2103 C CA . CYS A 1 263 ? -28.692 -15.118 31.005 1.00 90.06 263 CYS A CA 1
ATOM 2104 C C . CYS A 1 263 ? -30.058 -14.965 31.692 1.00 90.06 263 CYS A C 1
ATOM 2106 O O . CYS A 1 263 ? -30.405 -13.868 32.127 1.00 90.06 263 CYS A O 1
ATOM 2108 N N . LYS A 1 264 ? -30.816 -16.062 31.823 1.00 89.06 264 LYS A N 1
ATOM 2109 C CA . LYS A 1 264 ? -32.136 -16.081 32.479 1.00 89.06 264 LYS A CA 1
ATOM 2110 C C . LYS A 1 264 ? -32.078 -15.891 33.994 1.00 89.06 264 LYS A C 1
ATOM 2112 O O . LYS A 1 264 ? -33.100 -15.586 34.598 1.00 89.06 264 LYS A O 1
ATOM 2117 N N . GLN A 1 265 ? -30.909 -16.082 34.603 1.00 89.56 265 GLN A N 1
ATOM 2118 C CA . GLN A 1 265 ? -30.692 -15.889 36.039 1.00 89.56 265 GLN A CA 1
ATOM 2119 C C . GLN A 1 265 ? -30.248 -14.459 36.385 1.00 89.56 265 GLN A C 1
ATOM 2121 O O . GLN A 1 265 ? -30.093 -14.135 37.561 1.00 89.56 265 GLN A O 1
ATOM 2126 N N . ALA A 1 266 ? -30.024 -13.597 35.387 1.00 89.00 266 ALA A N 1
ATOM 2127 C CA . ALA A 1 266 ? -29.615 -12.219 35.622 1.00 89.00 266 ALA A CA 1
ATOM 2128 C C . ALA A 1 266 ? -30.715 -11.418 36.343 1.00 89.00 266 ALA A C 1
ATOM 2130 O O . ALA A 1 266 ? -31.899 -11.555 36.043 1.00 89.00 266 ALA A O 1
ATOM 2131 N N . ALA A 1 267 ? -30.318 -10.539 37.267 1.00 85.50 267 ALA A N 1
ATOM 2132 C CA . ALA A 1 267 ? -31.246 -9.747 38.081 1.00 85.50 267 ALA A CA 1
ATOM 2133 C C . ALA A 1 267 ? -32.124 -8.783 37.258 1.00 85.50 267 ALA A C 1
ATOM 2135 O O . ALA A 1 267 ? -33.212 -8.416 37.689 1.00 85.50 267 ALA A O 1
ATOM 2136 N N . ASP A 1 268 ? -31.654 -8.377 36.079 1.00 87.88 268 ASP A N 1
ATOM 2137 C CA . ASP A 1 268 ? -32.359 -7.515 35.130 1.00 87.88 268 ASP A CA 1
ATOM 2138 C C . ASP A 1 268 ? -32.985 -8.297 33.962 1.00 87.88 268 ASP A C 1
ATOM 2140 O O . ASP A 1 268 ? -33.337 -7.710 32.935 1.00 87.88 268 ASP A O 1
ATOM 2144 N N . TYR A 1 269 ? -33.108 -9.623 34.084 1.00 90.81 269 TYR A N 1
ATOM 2145 C CA . TYR A 1 269 ? -33.753 -10.440 33.067 1.00 90.81 269 TYR A CA 1
ATOM 2146 C C . TYR A 1 269 ? -35.263 -10.189 33.030 1.00 90.81 269 TYR A C 1
ATOM 2148 O O . TYR A 1 269 ? -35.976 -10.338 34.021 1.00 90.81 269 TYR A O 1
ATOM 2156 N N . GLU A 1 270 ? -35.763 -9.897 31.835 1.00 86.69 270 GLU A N 1
ATOM 2157 C CA . GLU A 1 270 ? -37.186 -9.874 31.523 1.00 86.69 270 GLU A CA 1
ATOM 2158 C C . GLU A 1 270 ? -37.429 -10.610 30.194 1.00 86.69 270 GLU A C 1
ATOM 2160 O O . GLU A 1 270 ? -36.581 -10.557 29.297 1.00 86.69 270 GLU A O 1
ATOM 2165 N N . PRO A 1 271 ? -38.572 -11.294 30.014 1.00 87.25 271 PRO A N 1
ATOM 2166 C CA . PRO A 1 271 ? -38.901 -11.925 28.741 1.00 87.25 271 PRO A CA 1
ATOM 2167 C C . PRO A 1 271 ? -38.974 -10.915 27.586 1.00 87.25 271 PRO A C 1
ATOM 2169 O O . PRO A 1 271 ? -39.411 -9.777 27.766 1.00 87.25 271 PRO A O 1
ATOM 2172 N N . ALA A 1 272 ? -38.641 -11.352 26.367 1.00 83.38 272 ALA A N 1
ATOM 2173 C CA . ALA A 1 272 ? -38.658 -10.492 25.177 1.00 83.38 272 ALA A CA 1
ATOM 2174 C C . ALA A 1 272 ? -40.026 -9.825 24.922 1.00 83.38 272 ALA A C 1
ATOM 2176 O O . ALA A 1 272 ? -40.082 -8.695 24.442 1.00 83.38 272 ALA A O 1
ATOM 2177 N N . SER A 1 273 ? -41.131 -10.491 25.277 1.00 84.44 273 SER A N 1
ATOM 2178 C CA . SER A 1 273 ? -42.481 -9.917 25.207 1.00 84.44 273 SER A CA 1
ATOM 2179 C C . SER A 1 273 ? -42.634 -8.681 26.099 1.00 84.44 273 SER A C 1
ATOM 2181 O O . SER A 1 273 ? -43.116 -7.651 25.634 1.00 84.44 273 SER A O 1
ATOM 2183 N N . VAL A 1 274 ? -42.153 -8.759 27.343 1.00 85.19 274 VAL A N 1
ATOM 2184 C CA . VAL A 1 274 ? -42.204 -7.671 28.332 1.00 85.19 274 VAL A CA 1
ATOM 2185 C C . VAL A 1 274 ? -41.292 -6.517 27.911 1.00 85.19 274 VAL A C 1
ATOM 2187 O O . VAL A 1 274 ? -41.705 -5.357 27.932 1.00 85.19 274 VAL A O 1
ATOM 2190 N N . LEU A 1 275 ? -40.090 -6.828 27.414 1.00 83.69 275 LEU A N 1
ATOM 2191 C CA . LEU A 1 275 ? -39.171 -5.834 26.851 1.00 83.69 275 LEU A CA 1
ATOM 2192 C C . LEU A 1 275 ? -39.809 -5.067 25.679 1.00 83.69 275 LEU A C 1
ATOM 2194 O O . LEU A 1 275 ? -39.728 -3.839 25.617 1.00 83.69 275 LEU A O 1
ATOM 2198 N N . LEU A 1 276 ? -40.467 -5.774 24.753 1.00 83.06 276 LEU A N 1
ATOM 2199 C CA . LEU A 1 276 ? -41.149 -5.160 23.610 1.00 83.06 276 LEU A CA 1
ATOM 2200 C C . LEU A 1 276 ? -42.307 -4.256 24.045 1.00 83.06 276 LEU A C 1
ATOM 2202 O O . LEU A 1 276 ? -42.497 -3.185 23.464 1.00 83.06 276 LEU A O 1
ATOM 2206 N N . GLU A 1 277 ? -43.072 -4.661 25.057 1.00 85.75 277 GLU A N 1
ATOM 2207 C CA . GLU A 1 277 ? -44.124 -3.828 25.644 1.00 85.75 277 GLU A CA 1
ATOM 2208 C C . GLU A 1 277 ? -43.552 -2.570 26.305 1.00 85.75 277 GLU A C 1
ATOM 2210 O O . GLU A 1 277 ? -44.064 -1.474 26.056 1.00 85.75 277 GLU A O 1
ATOM 2215 N N . ARG A 1 278 ? -42.446 -2.688 27.055 1.00 85.62 278 ARG A N 1
ATOM 2216 C CA . ARG A 1 278 ? -41.757 -1.531 27.648 1.00 85.62 278 ARG A CA 1
ATOM 2217 C C . ARG A 1 278 ? -41.263 -0.561 26.580 1.00 85.62 278 ARG A C 1
ATOM 2219 O O . ARG A 1 278 ? -41.525 0.635 26.688 1.00 85.62 278 ARG A O 1
ATOM 2226 N N . ILE A 1 279 ? -40.620 -1.062 25.523 1.00 82.38 279 ILE A N 1
ATOM 2227 C CA . ILE A 1 279 ? -40.135 -0.232 24.408 1.00 82.38 279 ILE A CA 1
ATOM 2228 C C . ILE A 1 279 ? -41.303 0.482 23.717 1.00 82.38 279 ILE A C 1
ATOM 2230 O O . ILE A 1 279 ? -41.214 1.680 23.450 1.00 82.38 279 ILE A O 1
ATOM 2234 N N . LYS A 1 280 ? -42.424 -0.210 23.466 1.00 83.62 280 LYS A N 1
ATOM 2235 C CA . LYS A 1 280 ? -43.638 0.418 22.913 1.00 83.62 280 LYS A CA 1
ATOM 2236 C C . LYS A 1 280 ? -44.185 1.502 23.842 1.00 83.62 280 LYS A C 1
ATOM 2238 O O . LYS A 1 280 ? -44.546 2.579 23.373 1.00 83.62 280 LYS A O 1
ATOM 2243 N N . ALA A 1 281 ? -44.224 1.254 25.150 1.00 81.50 281 ALA A N 1
ATOM 2244 C CA . ALA A 1 281 ? -44.688 2.228 26.135 1.00 81.50 281 ALA A CA 1
ATOM 2245 C C . ALA A 1 281 ? -43.767 3.461 26.220 1.00 81.50 281 ALA A C 1
ATOM 2247 O O . ALA A 1 281 ? -44.257 4.588 26.323 1.00 81.50 281 ALA A O 1
ATOM 2248 N N . GLU A 1 282 ? -42.448 3.278 26.134 1.00 80.62 282 GLU A N 1
ATOM 2249 C CA . GLU A 1 282 ? -41.464 4.366 26.080 1.00 80.62 282 GLU A CA 1
ATOM 2250 C C . GLU A 1 282 ? -41.559 5.172 24.784 1.00 80.62 282 GLU A C 1
ATOM 2252 O O . GLU A 1 282 ? -41.567 6.404 24.835 1.00 80.62 282 GLU A O 1
ATOM 2257 N N . GLN A 1 283 ? -41.716 4.504 23.637 1.00 75.50 283 GLN A N 1
ATOM 2258 C CA . GLN A 1 283 ? -41.970 5.170 22.359 1.00 75.50 283 GLN A CA 1
ATOM 2259 C C . GLN A 1 283 ? -43.263 5.986 22.414 1.00 75.50 283 GLN A C 1
ATOM 2261 O O . GLN A 1 283 ? -43.238 7.164 22.065 1.00 75.50 283 GLN A O 1
ATOM 2266 N N . ASN A 1 284 ? -44.348 5.417 22.950 1.00 74.81 284 ASN A N 1
ATOM 2267 C CA . ASN A 1 284 ? -45.628 6.107 23.119 1.00 74.81 284 ASN A CA 1
ATOM 2268 C C . ASN A 1 284 ? -45.504 7.340 24.033 1.00 74.81 284 ASN A C 1
ATOM 2270 O O . ASN A 1 284 ? -46.040 8.405 23.708 1.00 74.81 284 ASN A O 1
ATOM 2274 N N . LYS A 1 285 ? -44.744 7.242 25.137 1.00 72.25 285 LYS A N 1
ATOM 2275 C CA . LYS A 1 285 ? -44.419 8.378 26.024 1.00 72.25 285 LYS A CA 1
ATOM 2276 C C . LYS A 1 285 ? -43.560 9.441 25.324 1.00 72.25 285 LYS A C 1
ATOM 2278 O O . LYS A 1 285 ? -43.772 10.635 25.548 1.00 72.25 285 LYS A O 1
ATOM 2283 N N . ALA A 1 286 ? -42.622 9.038 24.466 1.00 60.56 286 ALA A N 1
ATOM 2284 C CA . ALA A 1 286 ? -41.796 9.949 23.675 1.00 60.56 286 ALA A CA 1
ATOM 2285 C C . ALA A 1 286 ? -42.619 10.688 22.602 1.00 60.56 286 ALA A C 1
ATOM 2287 O O . ALA A 1 286 ? -42.484 11.906 22.468 1.00 60.56 286 ALA A O 1
ATOM 2288 N N . THR A 1 287 ? -43.541 10.005 21.913 1.00 57.09 287 THR A N 1
ATOM 2289 C CA . THR A 1 287 ? -44.488 10.633 20.972 1.00 57.09 287 THR A CA 1
ATOM 2290 C C . THR A 1 287 ? -45.510 11.533 21.671 1.00 57.09 287 THR A C 1
ATOM 2292 O O . THR A 1 287 ? -45.833 12.598 21.148 1.00 57.09 287 THR A O 1
ATOM 2295 N N . ALA A 1 288 ? -45.959 11.191 22.887 1.00 50.19 288 ALA A N 1
ATOM 2296 C CA . ALA A 1 288 ? -46.856 12.039 23.680 1.00 50.19 288 ALA A CA 1
ATOM 2297 C C . ALA A 1 288 ? -46.181 13.338 24.169 1.00 50.19 288 ALA A C 1
ATOM 2299 O O . ALA A 1 288 ? -46.837 14.372 24.258 1.00 50.19 288 ALA A O 1
ATOM 2300 N N . LYS A 1 289 ? -44.861 13.329 24.423 1.00 46.56 289 LYS A N 1
ATOM 2301 C CA . LYS A 1 289 ? -44.067 14.551 24.679 1.00 46.56 289 LYS A CA 1
ATOM 2302 C C . LYS A 1 289 ? -43.762 15.357 23.404 1.00 46.56 289 LYS A C 1
ATOM 2304 O O . LYS A 1 289 ? -43.516 16.559 23.496 1.00 46.56 289 LYS A O 1
ATOM 2309 N N . GLN A 1 290 ? -43.798 14.735 22.223 1.00 42.47 290 GLN A N 1
ATOM 2310 C CA . GLN A 1 290 ? -43.577 15.399 20.931 1.00 42.47 290 GLN A CA 1
ATOM 2311 C C . GLN A 1 290 ? -44.810 16.148 20.391 1.00 42.47 290 GLN A C 1
ATOM 2313 O O . GLN A 1 290 ? -44.646 17.005 19.532 1.00 42.47 290 GLN A O 1
ATOM 2318 N N . SER A 1 291 ? -46.024 15.970 20.926 1.00 38.69 291 SER A N 1
ATOM 2319 C CA . SER A 1 291 ? -47.197 16.768 20.501 1.00 38.69 291 SER A CA 1
ATOM 2320 C C . SER A 1 291 ? -47.116 18.267 20.870 1.00 38.69 291 SER A C 1
ATOM 2322 O O . SER A 1 291 ? -47.924 19.059 20.390 1.00 38.69 291 SER A O 1
ATOM 2324 N N . LYS A 1 292 ? -46.100 18.692 21.645 1.00 40.09 292 LYS A N 1
ATOM 2325 C CA . LYS A 1 292 ? -45.730 20.107 21.879 1.00 40.09 292 LYS A CA 1
ATOM 2326 C C . LYS A 1 292 ? -44.421 20.558 21.200 1.00 40.09 292 LYS A C 1
ATOM 2328 O O . LYS A 1 292 ? -43.962 21.670 21.452 1.00 40.09 292 LYS A O 1
ATOM 2333 N N . LYS A 1 293 ? -43.813 19.761 20.314 1.00 35.56 293 LYS A N 1
ATOM 2334 C CA . LYS A 1 293 ? -42.647 20.178 19.507 1.00 35.56 293 LYS A CA 1
ATOM 2335 C C . LYS A 1 293 ? -42.717 19.582 18.102 1.00 35.56 293 LYS A C 1
ATOM 2337 O O . LYS A 1 293 ? -42.834 18.376 17.943 1.00 35.56 293 LYS A O 1
ATOM 2342 N N . LYS A 1 294 ? -42.613 20.449 17.088 1.00 32.66 294 LYS A N 1
ATOM 2343 C CA . LYS A 1 294 ? -42.634 20.099 15.659 1.00 32.66 294 LYS A CA 1
ATOM 2344 C C . LYS A 1 294 ? -41.807 18.838 15.355 1.00 32.66 294 LYS A C 1
ATOM 2346 O O . LYS A 1 294 ? -40.617 18.779 15.646 1.00 32.66 294 LYS A O 1
ATOM 2351 N N . VAL A 1 295 ? -42.523 17.882 14.765 1.00 31.17 295 VAL A N 1
ATOM 2352 C CA . VAL A 1 295 ? -42.156 16.611 14.127 1.00 31.17 295 VAL A CA 1
ATOM 2353 C C . VAL A 1 295 ? -40.652 16.398 13.913 1.00 31.17 295 VAL A C 1
ATOM 2355 O O . VAL A 1 295 ? -40.044 17.008 13.035 1.00 31.17 295 VAL A O 1
ATOM 2358 N N . ALA A 1 296 ? -40.080 15.456 14.666 1.00 31.12 296 ALA A N 1
ATOM 2359 C CA . ALA A 1 296 ? -38.767 14.888 14.388 1.00 31.12 296 ALA A CA 1
ATOM 2360 C C . ALA A 1 296 ? -38.875 13.820 13.286 1.00 31.12 296 ALA A C 1
ATOM 2362 O O . ALA A 1 296 ? -39.663 12.873 13.376 1.00 31.12 296 ALA A O 1
ATOM 2363 N N . GLN A 1 297 ? -38.068 13.988 12.239 1.00 29.14 297 GLN A N 1
ATOM 2364 C CA . GLN A 1 297 ? -37.860 13.002 11.181 1.00 29.14 297 GLN A CA 1
ATOM 2365 C C . GLN A 1 297 ? -37.007 11.812 11.668 1.00 29.14 297 GLN A C 1
ATOM 2367 O O . GLN A 1 297 ? -36.407 11.871 12.740 1.00 29.14 297 GLN A O 1
ATOM 2372 N N . PRO A 1 298 ? -37.001 10.690 10.932 1.00 25.66 298 PRO A N 1
ATOM 2373 C CA . PRO A 1 298 ? -36.530 9.406 11.437 1.00 25.66 298 PRO A CA 1
ATOM 2374 C C . PRO A 1 298 ? -35.038 9.319 11.740 1.00 25.66 298 PRO A C 1
ATOM 2376 O O . PRO A 1 298 ? -34.234 9.886 11.011 1.00 25.66 298 PRO A O 1
ATOM 2379 N N . LEU A 1 299 ? -34.680 8.472 12.712 1.00 28.61 299 LEU A N 1
ATOM 2380 C CA . LEU A 1 299 ? -33.323 7.954 12.902 1.00 28.61 299 LEU A CA 1
ATOM 2381 C C . LEU A 1 299 ? -32.870 7.176 11.658 1.00 28.61 299 LEU A C 1
ATOM 2383 O O . LEU A 1 299 ? -33.216 6.010 11.472 1.00 28.61 299 LEU A O 1
ATOM 2387 N N . VAL A 1 300 ? -32.118 7.859 10.794 1.00 27.42 300 VAL A N 1
ATOM 2388 C CA . VAL A 1 300 ? -31.206 7.246 9.827 1.00 27.42 300 VAL A CA 1
ATOM 2389 C C . VAL A 1 300 ? -30.009 6.760 10.638 1.00 27.42 300 VAL A C 1
ATOM 2391 O O . VAL A 1 300 ? -29.500 7.507 11.471 1.00 27.42 300 VAL A O 1
ATOM 2394 N N . VAL A 1 301 ? -29.549 5.530 10.403 1.00 28.34 301 VAL A N 1
ATOM 2395 C CA . VAL A 1 301 ? -28.196 5.108 10.793 1.00 28.34 301 VAL A CA 1
ATOM 2396 C C . VAL A 1 301 ? -27.247 6.131 10.184 1.00 28.34 301 VAL A C 1
ATOM 2398 O O . VAL A 1 301 ? -27.095 6.177 8.963 1.00 28.34 301 VAL A O 1
ATOM 2401 N N . ALA A 1 302 ? -26.701 7.016 11.014 1.00 25.70 302 ALA A N 1
ATOM 2402 C CA . ALA A 1 302 ? -25.871 8.103 10.546 1.00 25.70 302 ALA A CA 1
ATOM 2403 C C . ALA A 1 302 ? -24.640 7.516 9.839 1.00 25.70 302 ALA A C 1
ATOM 2405 O O . ALA A 1 302 ? -23.646 7.171 10.466 1.00 25.70 302 ALA A O 1
ATOM 2406 N N . LYS A 1 303 ? -24.668 7.513 8.501 1.00 31.67 303 LYS A N 1
ATOM 2407 C CA . LYS A 1 303 ? -23.596 8.221 7.808 1.00 31.67 303 LYS A CA 1
ATOM 2408 C C . LYS A 1 303 ? -23.566 9.583 8.480 1.00 31.67 303 LYS A C 1
ATOM 2410 O O . LYS A 1 303 ? -24.568 10.295 8.429 1.00 31.67 303 LYS A O 1
ATOM 2415 N N . THR A 1 304 ? -22.496 9.897 9.189 1.00 27.39 304 THR A N 1
ATOM 2416 C CA . THR A 1 304 ? -22.241 11.257 9.642 1.00 27.39 304 THR A CA 1
ATOM 2417 C C . THR A 1 304 ? -22.069 12.130 8.402 1.00 27.39 304 THR A C 1
ATOM 2419 O O . THR A 1 304 ? -20.971 12.448 7.971 1.00 27.39 304 THR A O 1
ATOM 2422 N N . GLU A 1 305 ? -23.185 12.514 7.785 1.00 31.75 305 GLU A N 1
ATOM 2423 C CA . GLU A 1 305 ? -23.291 13.840 7.215 1.00 31.75 305 GLU A CA 1
ATOM 2424 C C . GLU A 1 305 ? -23.365 14.766 8.416 1.00 31.75 305 GLU A C 1
ATOM 2426 O O . GLU A 1 305 ? -24.416 14.981 9.024 1.00 31.75 305 GLU A O 1
ATOM 2431 N N . THR A 1 306 ? -22.198 15.254 8.821 1.00 33.41 306 THR A N 1
ATOM 2432 C CA . THR A 1 306 ? -22.116 16.369 9.740 1.00 33.41 306 THR A CA 1
ATOM 2433 C C . THR A 1 306 ? -22.892 17.511 9.094 1.00 33.41 306 THR A C 1
ATOM 2435 O O . THR A 1 306 ? -22.439 18.107 8.120 1.00 33.41 306 THR A O 1
ATOM 2438 N N . SER A 1 307 ? -24.072 17.829 9.626 1.00 32.94 307 SER A N 1
ATOM 2439 C CA . SER A 1 307 ? -24.871 18.994 9.235 1.00 32.94 307 SER A CA 1
ATOM 2440 C C . SER A 1 307 ? -24.241 20.302 9.733 1.00 32.94 307 SER A C 1
ATOM 2442 O O . SER A 1 307 ? -24.935 21.216 10.176 1.00 32.94 307 SER A O 1
ATOM 2444 N N . VAL A 1 308 ? -22.914 20.389 9.720 1.00 42.44 308 VAL A N 1
ATOM 2445 C CA . VAL A 1 308 ? -22.211 21.652 9.865 1.00 42.44 308 VAL A CA 1
ATOM 2446 C C . VAL A 1 308 ? -22.118 22.192 8.448 1.00 42.44 308 VAL A C 1
ATOM 2448 O O . VAL A 1 308 ? -21.484 21.589 7.581 1.00 42.44 308 VAL A O 1
ATOM 2451 N N . ALA A 1 309 ? -22.815 23.297 8.181 1.00 47.59 309 ALA A N 1
ATOM 2452 C CA . ALA A 1 309 ? -22.652 24.017 6.927 1.00 47.59 309 ALA A CA 1
ATOM 2453 C C . ALA A 1 309 ? -21.151 24.222 6.682 1.00 47.59 309 ALA A C 1
ATOM 2455 O O . ALA A 1 309 ? -20.439 24.619 7.605 1.00 47.59 309 ALA A O 1
ATOM 2456 N N . LYS A 1 310 ? -20.675 23.912 5.467 1.00 55.69 310 LYS A N 1
ATOM 2457 C CA . LYS A 1 310 ? -19.260 24.037 5.090 1.00 55.69 310 LYS A CA 1
ATOM 2458 C C . LYS A 1 310 ? -18.707 25.352 5.639 1.00 55.69 310 LYS A C 1
ATOM 2460 O O . LYS A 1 310 ? -19.170 26.429 5.257 1.00 55.69 310 LYS A O 1
ATOM 2465 N N . ILE A 1 311 ? -17.749 25.248 6.554 1.00 69.50 311 ILE A N 1
ATOM 2466 C CA . ILE A 1 311 ? -17.215 26.398 7.266 1.00 69.50 311 ILE A CA 1
ATOM 2467 C C . ILE A 1 311 ? -16.465 27.263 6.252 1.00 69.50 311 ILE A C 1
ATOM 2469 O O . ILE A 1 311 ? -15.610 26.787 5.505 1.00 69.50 311 ILE A O 1
ATOM 2473 N N . SER A 1 312 ? -16.832 28.542 6.164 1.00 81.38 312 SER A N 1
ATOM 2474 C CA . SER A 1 312 ? -16.161 29.476 5.261 1.00 81.38 312 SER A CA 1
ATOM 2475 C C . SER A 1 312 ? -14.722 29.724 5.728 1.00 81.38 312 SER A C 1
ATOM 2477 O O . SER A 1 312 ? -14.412 29.569 6.907 1.00 81.38 312 SER A O 1
ATOM 2479 N N . ALA A 1 313 ? -13.836 30.176 4.834 1.00 80.75 313 ALA A N 1
ATOM 2480 C CA . ALA A 1 313 ? -12.463 30.541 5.213 1.00 80.75 313 ALA A CA 1
ATOM 2481 C C . ALA A 1 313 ? -12.413 31.600 6.336 1.00 80.75 313 ALA A C 1
ATOM 2483 O O . ALA A 1 313 ? -11.464 31.645 7.110 1.00 80.75 313 ALA A O 1
ATOM 2484 N N . ASP A 1 314 ? -13.455 32.427 6.433 1.00 82.50 314 ASP A N 1
ATOM 2485 C CA . ASP A 1 314 ? -13.632 33.423 7.486 1.00 82.50 314 ASP A CA 1
ATOM 2486 C C . ASP A 1 314 ? -13.947 32.784 8.847 1.00 82.50 314 ASP A C 1
ATOM 2488 O O . ASP A 1 314 ? -13.323 33.118 9.848 1.00 82.50 314 ASP A O 1
ATOM 2492 N N . ILE A 1 315 ? -14.853 31.803 8.881 1.00 86.12 315 ILE A N 1
ATOM 2493 C CA . ILE A 1 315 ? -15.163 31.068 10.112 1.00 86.12 315 ILE A CA 1
ATOM 2494 C C . ILE A 1 315 ? -13.969 30.169 10.500 1.00 86.12 315 ILE A C 1
ATOM 2496 O O . ILE A 1 315 ? -13.612 30.108 11.673 1.00 86.12 315 ILE A O 1
ATOM 2500 N N . HIS A 1 316 ? -13.262 29.561 9.536 1.00 92.94 316 HIS A N 1
ATOM 2501 C CA . HIS A 1 316 ? -12.035 28.794 9.797 1.00 92.94 316 HIS A CA 1
ATOM 2502 C C . HIS A 1 316 ? -10.916 29.670 10.399 1.00 92.94 316 HIS A C 1
ATOM 2504 O O . HIS A 1 316 ? -10.199 29.216 11.286 1.00 92.94 316 HIS A O 1
ATOM 2510 N N . ALA A 1 317 ? -10.805 30.950 10.026 1.00 93.12 317 ALA A N 1
ATOM 2511 C CA . ALA A 1 317 ? -9.871 31.866 10.688 1.00 93.12 317 ALA A CA 1
ATOM 2512 C C . ALA A 1 317 ? -10.130 31.990 12.205 1.00 93.12 317 ALA A C 1
ATOM 2514 O O . ALA A 1 317 ? -9.185 32.172 12.970 1.00 93.12 317 ALA A O 1
ATOM 2515 N N . GLY A 1 318 ? -11.380 31.821 12.651 1.00 94.44 318 GLY A N 1
ATOM 2516 C CA . GLY A 1 318 ? -11.739 31.775 14.069 1.00 94.44 318 GLY A CA 1
ATOM 2517 C C . GLY A 1 318 ? -11.207 30.545 14.814 1.00 94.44 318 GLY A C 1
ATOM 2518 O O . GLY A 1 318 ? -10.814 30.668 15.973 1.00 94.44 318 GLY A O 1
ATOM 2519 N N . LEU A 1 319 ? -11.096 29.383 14.155 1.00 95.69 319 LEU A N 1
ATOM 2520 C CA . LEU A 1 319 ? -10.400 28.216 14.719 1.00 95.69 319 LEU A CA 1
ATOM 2521 C C . LEU A 1 319 ? -8.925 28.534 14.966 1.00 95.69 319 LEU A C 1
ATOM 2523 O O . LEU A 1 319 ? -8.405 28.248 16.041 1.00 95.69 319 LEU A O 1
ATOM 2527 N N . ILE A 1 320 ? -8.258 29.139 13.981 1.00 96.06 320 ILE A N 1
ATOM 2528 C CA . ILE A 1 320 ? -6.840 29.494 14.091 1.00 96.06 320 ILE A CA 1
ATOM 2529 C C . ILE A 1 320 ? -6.640 30.531 15.202 1.00 96.06 320 ILE A C 1
ATOM 2531 O O . ILE A 1 320 ? -5.774 30.339 16.051 1.00 96.06 320 ILE A O 1
ATOM 2535 N N . ALA A 1 321 ? -7.493 31.561 15.272 1.00 96.25 321 ALA A N 1
ATOM 2536 C CA . ALA A 1 321 ? -7.502 32.529 16.372 1.00 96.25 321 ALA A CA 1
ATOM 2537 C C . ALA A 1 321 ? -7.652 31.848 17.743 1.00 96.25 321 ALA A C 1
ATOM 2539 O O . ALA A 1 321 ? -6.950 32.196 18.691 1.00 96.25 321 ALA A O 1
ATOM 2540 N N . LYS A 1 322 ? -8.504 30.821 17.841 1.00 95.56 322 LYS A N 1
ATOM 2541 C CA . LYS A 1 322 ? -8.688 30.050 19.075 1.00 95.56 322 LYS A CA 1
ATOM 2542 C C . LYS A 1 322 ? -7.447 29.243 19.457 1.00 95.56 322 LYS A C 1
ATOM 2544 O O . LYS A 1 322 ? -7.067 29.233 20.625 1.00 95.56 322 LYS A O 1
ATOM 2549 N N . VAL A 1 323 ? -6.805 28.589 18.487 1.00 95.31 323 VAL A N 1
ATOM 2550 C CA . VAL A 1 323 ? -5.541 27.865 18.705 1.00 95.31 323 VAL A CA 1
ATOM 2551 C C . VAL A 1 323 ? -4.453 28.818 19.199 1.00 95.31 323 VAL A C 1
ATOM 2553 O O . VAL A 1 323 ? -3.746 28.470 20.143 1.00 95.31 323 VAL A O 1
ATOM 2556 N N . ILE A 1 324 ? -4.347 30.008 18.596 1.00 94.31 324 ILE A N 1
ATOM 2557 C CA . ILE A 1 324 ? -3.393 31.050 18.999 1.00 94.31 324 ILE A CA 1
ATOM 2558 C C . ILE A 1 324 ? -3.643 31.465 20.445 1.00 94.31 324 ILE A C 1
ATOM 2560 O O . ILE A 1 324 ? -2.728 31.374 21.256 1.00 94.31 324 ILE A O 1
ATOM 2564 N N . LYS A 1 325 ? -4.884 31.835 20.783 1.00 93.62 325 LYS A N 1
ATOM 2565 C CA . LYS A 1 325 ? -5.240 32.301 22.128 1.00 93.62 325 LYS A CA 1
ATOM 2566 C C . LYS A 1 325 ? -4.901 31.269 23.208 1.00 93.62 325 LYS A C 1
ATOM 2568 O O . LYS A 1 325 ? -4.258 31.604 24.194 1.00 93.62 325 LYS A O 1
ATOM 2573 N N . ILE A 1 326 ? -5.229 29.997 22.971 1.00 91.62 326 ILE A N 1
ATOM 2574 C CA . ILE A 1 326 ? -4.907 28.902 23.903 1.00 91.62 326 ILE A CA 1
ATOM 2575 C C . ILE A 1 326 ? -3.385 28.710 24.066 1.00 91.62 326 ILE A C 1
ATOM 2577 O O . ILE A 1 326 ? -2.922 28.354 25.149 1.00 91.62 326 ILE A O 1
ATOM 2581 N N . HIS A 1 327 ? -2.590 28.936 23.014 1.00 91.12 327 HIS A N 1
ATOM 2582 C CA . HIS A 1 327 ? -1.126 28.873 23.116 1.00 91.12 327 HIS A CA 1
ATOM 2583 C C . HIS A 1 327 ? -0.536 30.108 23.810 1.00 91.12 327 HIS A C 1
ATOM 2585 O O . HIS A 1 327 ? 0.415 29.972 24.571 1.00 91.12 327 HIS A O 1
ATOM 2591 N N . GLU A 1 328 ? -1.091 31.301 23.594 1.00 90.25 328 GLU A N 1
ATOM 2592 C CA . GLU A 1 328 ? -0.660 32.532 24.274 1.00 90.25 328 GLU A CA 1
ATOM 2593 C C . GLU A 1 328 ? -0.964 32.504 25.777 1.00 90.25 328 GLU A C 1
ATOM 2595 O O . GLU A 1 328 ? -0.153 32.961 26.579 1.00 90.25 328 GLU A O 1
ATOM 2600 N N . GLU A 1 329 ? -2.077 31.883 26.176 1.00 89.31 329 GLU A N 1
ATOM 2601 C CA . GLU A 1 329 ? -2.415 31.620 27.582 1.00 89.31 329 GLU A CA 1
ATOM 2602 C C . GLU A 1 329 ? -1.444 30.623 28.251 1.00 89.31 329 GLU A C 1
ATOM 2604 O O . GLU A 1 329 ? -1.391 30.527 29.478 1.00 89.31 329 GLU A O 1
ATOM 2609 N N . ASN A 1 330 ? -0.636 29.900 27.467 1.00 86.81 330 ASN A N 1
ATOM 2610 C CA . ASN A 1 330 ? 0.382 28.979 27.957 1.00 86.81 330 ASN A CA 1
ATOM 2611 C C . ASN A 1 330 ? 1.780 29.394 27.474 1.00 86.81 330 ASN A C 1
ATOM 2613 O O . ASN A 1 330 ? 2.269 28.918 26.446 1.00 86.81 330 ASN A O 1
ATOM 2617 N N . ALA A 1 331 ? 2.452 30.241 28.262 1.00 77.44 331 ALA A N 1
ATOM 2618 C CA . ALA A 1 331 ? 3.752 30.834 27.930 1.00 77.44 331 ALA A CA 1
ATOM 2619 C C . ALA A 1 331 ? 4.814 29.818 27.455 1.00 77.44 331 ALA A C 1
ATOM 2621 O O . ALA A 1 331 ? 5.584 30.114 26.546 1.00 77.44 331 ALA A O 1
ATOM 2622 N N . ALA A 1 332 ? 4.811 28.589 27.986 1.00 78.50 332 ALA A N 1
ATOM 2623 C CA . ALA A 1 332 ? 5.747 27.525 27.598 1.00 78.50 332 ALA A CA 1
ATOM 2624 C C . ALA A 1 332 ? 5.485 26.920 26.197 1.00 78.50 332 ALA A C 1
ATOM 2626 O O . ALA A 1 332 ? 6.215 26.025 25.752 1.00 78.50 332 ALA A O 1
ATOM 2627 N N . SER A 1 333 ? 4.424 27.355 25.513 1.00 83.44 333 SER A N 1
ATOM 2628 C CA . SER A 1 333 ? 3.981 26.828 24.217 1.00 83.44 333 SER A CA 1
ATOM 2629 C C . SER A 1 333 ? 4.053 27.834 23.065 1.00 83.44 333 SER A C 1
ATOM 2631 O O . SER A 1 333 ? 3.971 27.420 21.906 1.00 83.44 333 SER A O 1
ATOM 2633 N N . ILE A 1 334 ? 4.263 29.123 23.355 1.00 79.75 334 ILE A N 1
ATOM 2634 C CA . ILE A 1 334 ? 4.270 30.207 22.356 1.00 79.75 334 ILE A CA 1
ATOM 2635 C C . ILE A 1 334 ? 5.359 29.977 21.300 1.00 79.75 334 ILE A C 1
ATOM 2637 O O . ILE A 1 334 ? 5.099 30.037 20.093 1.00 79.75 334 ILE A O 1
ATOM 2641 N N . ASP A 1 335 ? 6.564 29.605 21.730 1.00 80.38 335 ASP A N 1
ATOM 2642 C CA . ASP A 1 335 ? 7.682 29.359 20.812 1.00 80.38 335 ASP A CA 1
ATOM 2643 C C . ASP A 1 335 ? 7.446 28.142 19.909 1.00 80.38 335 ASP A C 1
ATOM 2645 O O . ASP A 1 335 ? 7.922 28.107 18.770 1.00 80.38 335 ASP A O 1
ATOM 2649 N N . LYS A 1 336 ? 6.623 27.193 20.372 1.00 83.62 336 LYS A N 1
ATOM 2650 C CA . LYS A 1 336 ? 6.254 25.964 19.656 1.00 83.62 336 LYS A CA 1
ATOM 2651 C C . LYS A 1 336 ? 5.127 26.170 18.641 1.00 83.62 336 LYS A C 1
ATOM 2653 O O . LYS A 1 336 ? 4.852 25.265 17.850 1.00 83.62 336 LYS A O 1
ATOM 2658 N N . LEU A 1 337 ? 4.455 27.323 18.652 1.00 88.00 337 LEU A N 1
ATOM 2659 C CA . LEU A 1 337 ? 3.399 27.633 17.694 1.00 88.00 337 LEU A CA 1
ATOM 2660 C C . LEU A 1 337 ? 3.995 28.003 16.327 1.00 88.00 337 LEU A C 1
ATOM 2662 O O . LEU A 1 337 ? 4.960 28.763 16.217 1.00 88.00 337 LEU A O 1
ATOM 2666 N N . SER A 1 338 ? 3.410 27.458 15.264 1.00 89.00 338 SER A N 1
ATOM 2667 C CA . SER A 1 338 ? 3.729 27.795 13.875 1.00 89.00 338 SER A CA 1
ATOM 2668 C C . SER A 1 338 ? 2.489 27.622 13.005 1.00 89.00 338 SER A C 1
ATOM 2670 O O . SER A 1 338 ? 1.572 26.882 13.369 1.00 89.00 338 SER A O 1
ATOM 2672 N N . HIS A 1 339 ? 2.472 28.252 11.829 1.00 87.31 339 HIS A N 1
ATOM 2673 C CA . HIS A 1 339 ? 1.378 28.065 10.869 1.00 87.31 339 HIS A CA 1
ATOM 2674 C C . HIS A 1 339 ? 1.181 26.589 10.479 1.00 87.31 339 HIS A C 1
ATOM 2676 O O . HIS A 1 339 ? 0.047 26.129 10.366 1.00 87.31 339 HIS A O 1
ATOM 2682 N N . ILE A 1 340 ? 2.272 25.821 10.354 1.00 87.81 340 ILE A N 1
ATOM 2683 C CA . ILE A 1 340 ? 2.215 24.389 10.030 1.00 87.81 340 ILE A CA 1
ATOM 2684 C C . ILE A 1 340 ? 1.539 23.616 11.165 1.00 87.81 340 ILE A C 1
ATOM 2686 O O . ILE A 1 340 ? 0.659 22.798 10.904 1.00 87.81 340 ILE A O 1
ATOM 2690 N N . LYS A 1 341 ? 1.890 23.905 12.428 1.00 91.06 341 LYS A N 1
ATOM 2691 C CA . LYS A 1 341 ? 1.240 23.286 13.593 1.00 91.06 341 LYS A CA 1
ATOM 2692 C C . LYS A 1 341 ? -0.263 23.578 13.610 1.00 91.06 341 LYS A C 1
ATOM 2694 O O . LYS A 1 341 ? -1.054 22.666 13.849 1.00 91.06 341 LYS A O 1
ATOM 2699 N N . CYS A 1 342 ? -0.666 24.808 13.292 1.00 92.00 342 CYS A N 1
ATOM 2700 C CA . CYS A 1 342 ? -2.078 25.160 13.159 1.00 92.00 342 CYS A CA 1
ATOM 2701 C C . CYS A 1 342 ? -2.783 24.335 12.069 1.00 92.00 342 CYS A C 1
ATOM 2703 O O . CYS A 1 342 ? -3.872 23.825 12.317 1.00 92.00 342 CYS A O 1
ATOM 2705 N N . GLU A 1 343 ? -2.150 24.118 10.911 1.00 91.94 343 GLU A N 1
ATOM 2706 C CA . GLU A 1 343 ? -2.695 23.258 9.847 1.00 91.94 343 GLU A CA 1
ATOM 2707 C C . GLU A 1 343 ? -2.825 21.785 10.268 1.00 91.94 343 GLU A C 1
ATOM 2709 O O . GLU A 1 343 ? -3.777 21.101 9.874 1.00 91.94 343 GLU A O 1
ATOM 2714 N N . LYS A 1 344 ? -1.898 21.279 11.095 1.00 94.81 344 LYS A N 1
ATOM 2715 C CA . LYS A 1 344 ? -1.978 19.913 11.637 1.00 94.81 344 LYS A CA 1
ATOM 2716 C C . LYS A 1 344 ? -3.148 19.760 12.607 1.00 94.81 344 LYS A C 1
ATOM 2718 O O . LYS A 1 344 ? -3.912 18.802 12.500 1.00 94.81 344 LYS A O 1
ATOM 2723 N N . ILE A 1 345 ? -3.337 20.739 13.491 1.00 95.31 345 ILE A N 1
ATOM 2724 C CA . ILE A 1 345 ? -4.496 20.790 14.390 1.00 95.31 345 ILE A CA 1
ATOM 2725 C C . ILE A 1 345 ? -5.788 20.903 13.571 1.00 95.31 345 ILE A C 1
ATOM 2727 O O . ILE A 1 345 ? -6.725 20.146 13.813 1.00 95.31 345 ILE A O 1
ATOM 2731 N N . ALA A 1 346 ? -5.829 21.772 12.554 1.00 95.25 346 ALA A N 1
ATOM 2732 C CA . ALA A 1 346 ? -6.982 21.918 11.666 1.00 95.25 346 ALA A CA 1
ATOM 2733 C C . ALA A 1 346 ? -7.346 20.601 10.960 1.00 95.25 346 ALA A C 1
ATOM 2735 O O . ALA A 1 346 ? -8.527 20.297 10.804 1.00 95.25 346 ALA A O 1
ATOM 2736 N N . HIS A 1 347 ? -6.359 19.775 10.596 1.00 96.19 347 HIS A N 1
ATOM 2737 C CA . HIS A 1 347 ? -6.619 18.448 10.036 1.00 96.19 347 HIS A CA 1
ATOM 2738 C C . HIS A 1 347 ? -7.340 17.513 10.999 1.00 96.19 347 HIS A C 1
ATOM 2740 O O . HIS A 1 347 ? -8.338 16.907 10.614 1.00 96.19 347 HIS A O 1
ATOM 2746 N N . LEU A 1 348 ? -6.908 17.446 12.254 1.00 96.56 348 LEU A N 1
ATOM 2747 C CA . LEU A 1 348 ? -7.596 16.633 13.254 1.00 96.56 348 LEU A CA 1
ATOM 2748 C C . LEU A 1 348 ? -8.973 17.207 13.602 1.00 96.56 348 LEU A C 1
ATOM 2750 O O . LEU A 1 348 ? -9.935 16.459 13.734 1.00 96.56 348 LEU A O 1
ATOM 2754 N N . VAL A 1 349 ? -9.118 18.529 13.670 1.00 95.44 349 VAL A N 1
ATOM 2755 C CA . VAL A 1 349 ? -10.431 19.163 13.858 1.00 95.44 349 VAL A CA 1
ATOM 2756 C C . VAL A 1 349 ? -11.388 18.785 12.724 1.00 95.44 349 VAL A C 1
ATOM 2758 O O . VAL A 1 349 ? -12.540 18.431 12.971 1.00 95.44 349 VAL A O 1
ATOM 2761 N N . GLU A 1 350 ? -10.913 18.804 11.482 1.00 94.56 350 GLU A N 1
ATOM 2762 C CA . GLU A 1 350 ? -11.752 18.480 10.334 1.00 94.56 350 GLU A CA 1
ATOM 2763 C C . GLU A 1 350 ? -12.117 17.003 10.254 1.00 94.56 350 GLU A C 1
ATOM 2765 O O . GLU A 1 350 ? -13.287 16.676 10.060 1.00 94.56 350 GLU A O 1
ATOM 2770 N N . TYR A 1 351 ? -11.142 16.114 10.428 1.00 94.94 351 TYR A N 1
ATOM 2771 C CA . TYR A 1 351 ? -11.337 14.688 10.192 1.00 94.94 351 TYR A CA 1
ATOM 2772 C C . TYR A 1 351 ? -11.779 13.923 11.447 1.00 94.94 351 TYR A C 1
ATOM 2774 O O . TYR A 1 351 ? -12.708 13.121 11.373 1.00 94.94 351 TYR A O 1
ATOM 2782 N N . HIS A 1 352 ? -11.178 14.200 12.609 1.00 95.81 352 HIS A N 1
ATOM 2783 C CA . HIS A 1 352 ? -11.500 13.513 13.865 1.00 95.81 352 HIS A CA 1
ATOM 2784 C C . HIS A 1 352 ? -12.738 14.100 14.538 1.00 95.81 352 HIS A C 1
ATOM 2786 O O . HIS A 1 352 ? -13.657 13.363 14.891 1.00 95.81 352 HIS A O 1
ATOM 2792 N N . LEU A 1 353 ? -12.821 15.431 14.650 1.00 93.75 353 LEU A N 1
ATOM 2793 C CA . LEU A 1 353 ? -14.023 16.072 15.197 1.00 93.75 353 LEU A CA 1
ATOM 2794 C C . LEU A 1 353 ? -15.135 16.217 14.154 1.00 93.75 353 LEU A C 1
ATOM 2796 O O . LEU A 1 353 ? -16.239 16.636 14.508 1.00 93.75 353 LEU A O 1
ATOM 2800 N N . GLN A 1 354 ? -14.874 15.832 12.902 1.00 93.69 354 GLN A N 1
ATOM 2801 C CA . GLN A 1 354 ? -15.821 15.862 11.789 1.00 93.69 354 GLN A CA 1
ATOM 2802 C C . GLN A 1 354 ? -16.382 17.268 11.517 1.00 93.69 354 GLN A C 1
ATOM 2804 O O . GLN A 1 354 ? -17.534 17.414 11.117 1.00 93.69 354 GLN A O 1
ATOM 2809 N N . ILE A 1 355 ? -15.583 18.315 11.755 1.00 91.69 355 ILE A N 1
ATOM 2810 C CA . ILE A 1 355 ? -15.966 19.718 11.551 1.00 91.69 355 ILE A CA 1
ATOM 2811 C C . ILE A 1 355 ? -15.521 20.150 10.139 1.00 91.69 355 ILE A C 1
ATOM 2813 O O . ILE A 1 355 ? -14.338 20.376 9.924 1.00 91.69 355 ILE A O 1
ATOM 2817 N N . PRO A 1 356 ? -16.412 20.285 9.144 1.00 89.38 356 PRO A N 1
ATOM 2818 C CA . PRO A 1 356 ? -16.029 20.515 7.752 1.00 89.38 356 PRO A CA 1
ATOM 2819 C C . PRO A 1 356 ? -15.434 21.914 7.542 1.00 89.38 356 PRO A C 1
ATOM 2821 O O . PRO A 1 356 ? -16.165 22.889 7.365 1.00 89.38 356 PRO A O 1
ATOM 2824 N N . LEU A 1 357 ? -14.102 22.001 7.497 1.00 89.81 357 LEU A N 1
ATOM 2825 C CA . LEU A 1 357 ? -13.340 23.236 7.248 1.00 89.81 357 LEU A CA 1
ATOM 2826 C C . LEU A 1 357 ? -13.221 23.566 5.753 1.00 89.81 357 LEU A C 1
ATOM 2828 O O . LEU A 1 357 ? -12.769 24.652 5.376 1.00 89.81 357 LEU A O 1
ATOM 2832 N N . GLY A 1 358 ? -13.639 22.630 4.898 1.00 86.06 358 GLY A N 1
ATOM 2833 C CA . GLY A 1 358 ? -13.690 22.800 3.453 1.00 86.06 358 GLY A CA 1
ATOM 2834 C C . GLY A 1 358 ? -12.324 22.734 2.783 1.00 86.06 358 GLY A C 1
ATOM 2835 O O . GLY A 1 358 ? -12.203 23.239 1.662 1.00 86.06 358 GLY A O 1
ATOM 2836 N N . ARG A 1 359 ? -11.338 22.137 3.462 1.00 90.69 359 ARG A N 1
ATOM 2837 C CA . ARG A 1 359 ? -9.978 21.968 2.951 1.00 90.69 359 ARG A CA 1
ATOM 2838 C C . ARG A 1 359 ? -9.912 20.818 1.952 1.00 90.69 359 ARG A C 1
ATOM 2840 O O . ARG A 1 359 ? -10.775 19.942 1.910 1.00 90.69 359 ARG A O 1
ATOM 2847 N N . GLN A 1 360 ? -8.865 20.828 1.147 1.00 91.69 360 GLN A N 1
ATOM 2848 C CA . GLN A 1 360 ? -8.480 19.801 0.189 1.00 91.69 360 GLN A CA 1
ATOM 2849 C C . GLN A 1 360 ? -7.002 19.449 0.405 1.00 91.69 360 GLN A C 1
ATOM 2851 O O . GLN A 1 360 ? -6.164 19.769 -0.439 1.00 91.69 360 GLN A O 1
ATOM 2856 N N . PRO A 1 361 ? -6.664 18.824 1.549 1.00 93.50 361 PRO A N 1
ATOM 2857 C CA . PRO A 1 361 ? -5.282 18.507 1.872 1.00 93.50 361 PRO A CA 1
ATOM 2858 C C . PRO A 1 361 ? -4.686 17.514 0.873 1.00 93.50 361 PRO A C 1
ATOM 2860 O O . PRO A 1 361 ? -5.376 16.608 0.403 1.00 93.50 361 PRO A O 1
ATOM 2863 N N . VAL A 1 362 ? -3.388 17.648 0.611 1.00 94.06 362 VAL A N 1
ATOM 2864 C CA . VAL A 1 362 ? -2.573 16.724 -0.188 1.00 94.06 362 VAL A CA 1
ATOM 2865 C C . VAL A 1 362 ? -1.418 16.159 0.638 1.00 94.06 362 VAL A C 1
ATOM 2867 O O . VAL A 1 362 ? -1.044 16.713 1.673 1.00 94.06 362 VAL A O 1
ATOM 2870 N N . LYS A 1 363 ? -0.845 15.042 0.183 1.00 94.19 363 LYS A N 1
ATOM 2871 C CA . LYS A 1 363 ? 0.359 14.446 0.770 1.00 94.19 363 LYS A CA 1
ATOM 2872 C C . LYS A 1 363 ? 1.573 15.328 0.476 1.00 94.19 363 LYS A C 1
ATOM 2874 O O . LYS A 1 363 ? 2.052 15.351 -0.655 1.00 94.19 363 LYS A O 1
ATOM 2879 N N . ASP A 1 364 ? 2.081 16.032 1.483 1.00 89.81 364 ASP A N 1
ATOM 2880 C CA . ASP A 1 364 ? 3.288 16.858 1.369 1.00 89.81 364 ASP A CA 1
ATOM 2881 C C . ASP A 1 364 ? 4.336 16.494 2.443 1.00 89.81 364 ASP A C 1
ATOM 2883 O O . ASP A 1 364 ? 4.076 15.751 3.396 1.00 89.81 364 ASP A O 1
ATOM 2887 N N . ALA A 1 365 ? 5.556 17.005 2.288 1.00 84.00 365 ALA A N 1
ATOM 2888 C CA . ALA A 1 365 ? 6.661 16.887 3.228 1.00 84.00 365 ALA A CA 1
ATOM 2889 C C . ALA A 1 365 ? 6.269 17.283 4.651 1.00 84.00 365 ALA A C 1
ATOM 2891 O O . ALA A 1 365 ? 6.581 16.542 5.576 1.00 84.00 365 ALA A O 1
ATOM 2892 N N . ALA A 1 366 ? 5.528 18.382 4.806 1.00 77.50 366 ALA A N 1
ATOM 2893 C CA . ALA A 1 366 ? 5.054 18.873 6.097 1.00 77.50 366 ALA A CA 1
ATOM 2894 C C . ALA A 1 366 ? 3.779 18.151 6.595 1.00 77.50 366 ALA A C 1
ATOM 2896 O O . ALA A 1 366 ? 3.058 18.667 7.448 1.00 77.50 366 ALA A O 1
ATOM 2897 N N . GLY A 1 367 ? 3.435 16.979 6.047 1.00 84.75 367 GLY A N 1
ATOM 2898 C CA . GLY A 1 367 ? 2.216 16.222 6.369 1.00 84.75 367 GLY A CA 1
ATOM 2899 C C . GLY A 1 367 ? 1.039 16.553 5.441 1.00 84.75 367 GLY A C 1
ATOM 2900 O O . GLY A 1 367 ? 1.272 16.977 4.310 1.00 84.75 367 GLY A O 1
ATOM 2901 N N . PRO A 1 368 ? -0.224 16.348 5.865 1.00 91.19 368 PRO A N 1
ATOM 2902 C CA . PRO A 1 368 ? -1.377 16.759 5.066 1.00 91.19 368 PRO A CA 1
ATOM 2903 C C . PRO A 1 368 ? -1.404 18.285 4.988 1.00 91.19 368 PRO A C 1
ATOM 2905 O O . PRO A 1 368 ? -1.508 18.946 6.027 1.00 91.19 368 PRO A O 1
ATOM 2908 N N . ASP A 1 369 ? -1.259 18.834 3.787 1.00 87.62 369 ASP A N 1
ATOM 2909 C CA . ASP A 1 369 ? -1.114 20.274 3.553 1.00 87.62 369 ASP A CA 1
ATOM 2910 C C . ASP A 1 369 ? -2.147 20.801 2.551 1.00 87.62 369 ASP A C 1
ATOM 2912 O O . ASP A 1 369 ? -2.455 20.135 1.565 1.00 87.62 369 ASP A O 1
ATOM 2916 N N . ASP A 1 370 ? -2.681 21.995 2.805 1.00 90.56 370 ASP A N 1
ATOM 2917 C CA . ASP A 1 370 ? -3.542 22.734 1.875 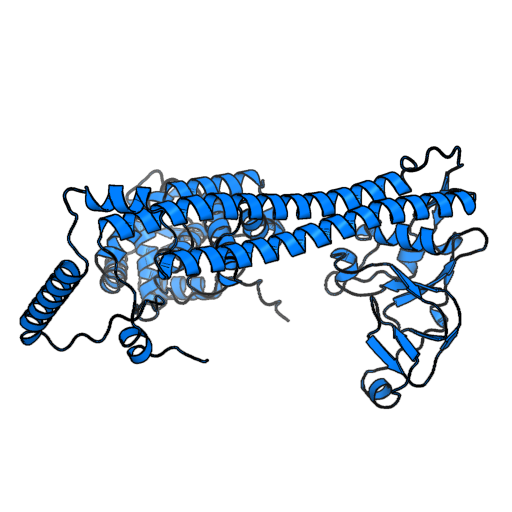1.00 90.56 370 ASP A CA 1
ATOM 2918 C C . ASP A 1 370 ? -3.128 24.212 1.833 1.00 90.56 370 ASP A C 1
ATOM 2920 O O . ASP A 1 370 ? -3.845 25.117 2.278 1.00 90.56 370 ASP A O 1
ATOM 2924 N N . TYR A 1 371 ? -1.933 24.465 1.294 1.00 85.19 371 TYR A N 1
ATOM 2925 C CA . TYR A 1 371 ? -1.402 25.816 1.130 1.00 85.19 371 TYR A CA 1
ATOM 2926 C C . TYR A 1 371 ? -2.367 26.809 0.441 1.00 85.19 371 TYR A C 1
ATOM 2928 O O . TYR A 1 371 ? -2.493 27.946 0.916 1.00 85.19 371 TYR A O 1
ATOM 2936 N N . PRO A 1 372 ? -3.092 26.448 -0.645 1.00 86.69 372 PRO A N 1
ATOM 2937 C CA . PRO A 1 372 ? -4.057 27.357 -1.265 1.00 86.69 372 PRO A CA 1
ATOM 2938 C C . PRO A 1 372 ? -5.190 27.787 -0.328 1.00 86.69 372 PRO A C 1
ATOM 2940 O O . PRO A 1 372 ? -5.604 28.951 -0.366 1.00 86.69 372 PRO A O 1
ATOM 2943 N N . HIS A 1 373 ? -5.715 26.881 0.502 1.00 89.69 373 HIS A N 1
ATOM 2944 C CA . HIS A 1 373 ? -6.736 27.240 1.488 1.00 89.69 373 HIS A CA 1
ATOM 2945 C C . HIS A 1 373 ? -6.152 28.043 2.643 1.00 89.69 373 HIS A C 1
ATOM 2947 O O . HIS A 1 373 ? -6.739 29.063 3.009 1.00 89.69 373 HIS A O 1
ATOM 2953 N N . LEU A 1 374 ? -4.966 27.672 3.136 1.00 88.31 374 LEU A N 1
ATOM 2954 C CA . LEU A 1 374 ? -4.248 28.432 4.159 1.00 88.31 374 LEU A CA 1
ATOM 2955 C C . LEU A 1 374 ? -4.098 29.906 3.761 1.00 88.31 374 LEU A C 1
ATOM 2957 O O . LEU A 1 374 ? -4.430 30.804 4.537 1.00 88.31 374 LEU A O 1
ATOM 2961 N N . LYS A 1 375 ? -3.705 30.180 2.511 1.00 87.00 375 LYS A N 1
ATOM 2962 C CA . LYS A 1 375 ? -3.581 31.556 2.004 1.00 87.00 375 LYS A CA 1
ATOM 2963 C C . LYS A 1 375 ? -4.895 32.330 2.003 1.00 87.00 375 LYS A C 1
ATOM 2965 O O . LYS A 1 375 ? -4.889 33.537 2.251 1.00 87.00 375 LYS A O 1
ATOM 2970 N N . LYS A 1 376 ? -6.030 31.663 1.771 1.00 88.94 376 LYS A N 1
ATOM 2971 C CA . LYS A 1 376 ? -7.357 32.297 1.872 1.00 88.94 376 LYS A CA 1
ATOM 2972 C C . LYS A 1 376 ? -7.686 32.667 3.316 1.00 88.94 376 LYS A C 1
ATOM 2974 O O . LYS A 1 376 ? -8.231 33.748 3.537 1.00 88.94 376 LYS A O 1
ATOM 2979 N N . ILE A 1 377 ? -7.347 31.807 4.278 1.00 92.19 377 ILE A N 1
ATOM 2980 C CA . ILE A 1 377 ? -7.543 32.070 5.711 1.00 92.19 377 ILE A CA 1
ATOM 2981 C C . ILE A 1 377 ? -6.679 33.251 6.144 1.00 92.19 377 ILE A C 1
ATOM 2983 O O . ILE A 1 377 ? -7.201 34.210 6.701 1.00 92.19 377 ILE A O 1
ATOM 2987 N N . GLU A 1 378 ? -5.382 33.220 5.829 1.00 91.12 378 GLU A N 1
ATOM 2988 C CA . GLU A 1 378 ? -4.431 34.292 6.146 1.00 91.12 378 GLU A CA 1
ATOM 2989 C C . GLU A 1 378 ? -4.876 35.636 5.558 1.00 91.12 378 GLU A C 1
ATOM 2991 O O . GLU A 1 378 ? -4.853 36.664 6.238 1.00 91.12 378 GLU A O 1
ATOM 2996 N N . HIS A 1 379 ? -5.349 35.633 4.308 1.00 86.31 379 HIS A N 1
ATOM 2997 C CA . HIS A 1 379 ? -5.890 36.827 3.670 1.00 86.31 379 HIS A CA 1
ATOM 2998 C C . HIS A 1 379 ? -7.129 37.364 4.405 1.00 86.31 379 HIS A C 1
ATOM 3000 O O . HIS A 1 379 ? -7.207 38.563 4.682 1.00 86.31 379 HIS A O 1
ATOM 3006 N N . ARG A 1 380 ? -8.082 36.493 4.771 1.00 88.75 380 ARG A N 1
ATOM 3007 C CA . ARG A 1 380 ? -9.282 36.888 5.530 1.00 88.75 380 ARG A CA 1
ATOM 3008 C C . ARG A 1 380 ? -8.937 37.403 6.923 1.00 88.75 380 ARG A C 1
ATOM 3010 O O . ARG A 1 380 ? -9.423 38.467 7.301 1.00 88.75 380 ARG A O 1
ATOM 3017 N N . ALA A 1 381 ? -8.054 36.712 7.636 1.00 91.56 381 ALA A N 1
ATOM 3018 C CA . ALA A 1 381 ? -7.595 37.104 8.961 1.00 91.56 381 ALA A CA 1
ATOM 3019 C C . ALA A 1 381 ? -6.917 38.478 8.951 1.00 91.56 381 ALA A C 1
ATOM 3021 O O . ALA A 1 381 ? -7.196 39.296 9.826 1.00 91.56 381 ALA A O 1
ATOM 3022 N N . LYS A 1 382 ? -6.107 38.769 7.923 1.00 91.31 382 LYS A N 1
ATOM 3023 C CA . LYS A 1 382 ? -5.488 40.086 7.732 1.00 91.31 382 LYS A CA 1
ATOM 3024 C C . LYS A 1 382 ? -6.527 41.182 7.483 1.00 91.31 382 LYS A C 1
ATOM 3026 O O . LYS A 1 382 ? -6.438 42.243 8.090 1.00 91.31 382 LYS A O 1
ATOM 3031 N N . MET A 1 383 ? -7.510 40.938 6.613 1.00 89.94 383 MET A N 1
ATOM 3032 C CA . MET A 1 383 ? -8.561 41.921 6.300 1.00 89.94 383 MET A CA 1
ATOM 3033 C C . MET A 1 383 ? -9.479 42.210 7.491 1.00 89.94 383 MET A C 1
ATOM 3035 O O . MET A 1 383 ? -9.894 43.350 7.681 1.00 89.94 383 MET A O 1
ATOM 3039 N N . ALA A 1 384 ? -9.782 41.196 8.302 1.00 91.38 384 ALA A N 1
ATOM 3040 C CA . ALA A 1 384 ? -10.675 41.320 9.452 1.00 91.38 384 ALA A CA 1
ATOM 3041 C C . ALA A 1 384 ? -9.947 41.569 10.790 1.00 91.38 384 ALA A C 1
ATOM 3043 O O . ALA A 1 384 ? -10.601 41.749 11.819 1.00 91.38 384 ALA A O 1
ATOM 3044 N N . ASN A 1 385 ? -8.610 41.625 10.775 1.00 92.75 385 ASN A N 1
ATOM 3045 C CA . ASN A 1 385 ? -7.738 41.816 11.937 1.00 92.75 385 ASN A CA 1
ATOM 3046 C C . ASN A 1 385 ? -7.932 40.745 13.036 1.00 92.75 385 ASN A C 1
ATOM 3048 O O . ASN A 1 385 ? -8.011 41.058 14.226 1.00 92.75 385 ASN A O 1
ATOM 3052 N N . TYR A 1 386 ? -8.073 39.483 12.616 1.00 95.56 386 TYR A N 1
ATOM 3053 C CA . TYR A 1 386 ? -8.323 38.333 13.497 1.00 95.56 386 TYR A CA 1
ATOM 3054 C C . TYR A 1 386 ? -7.058 37.761 14.132 1.00 95.56 386 TYR A C 1
ATOM 3056 O O . TYR A 1 386 ? -7.123 37.277 15.255 1.00 95.56 386 TYR A O 1
ATOM 3064 N N . PHE A 1 387 ? -5.924 37.811 13.437 1.00 96.31 387 PHE A N 1
ATOM 3065 C CA . PHE A 1 387 ? -4.599 37.492 13.972 1.00 96.31 387 PHE A CA 1
ATOM 3066 C C . PHE A 1 387 ? -3.521 38.069 13.046 1.00 96.31 387 PHE A C 1
ATOM 3068 O O . PHE A 1 387 ? -3.780 38.335 11.868 1.00 96.31 387 PHE A O 1
ATOM 3075 N N . ALA A 1 388 ? -2.315 38.267 13.575 1.00 92.50 388 ALA A N 1
ATOM 3076 C CA . ALA A 1 388 ? -1.165 38.755 12.822 1.00 92.50 388 ALA A CA 1
ATOM 3077 C C . ALA A 1 388 ? -0.242 37.602 12.412 1.00 92.50 388 ALA A C 1
ATOM 3079 O O . ALA A 1 388 ? -0.097 36.621 13.137 1.00 92.50 388 ALA A O 1
ATOM 3080 N N . ILE A 1 389 ? 0.402 37.738 11.251 1.00 92.62 389 ILE A N 1
ATOM 3081 C CA . ILE A 1 389 ? 1.399 36.786 10.752 1.00 92.62 389 ILE A CA 1
ATOM 3082 C C . ILE A 1 389 ? 2.784 37.312 11.105 1.00 92.62 389 ILE A C 1
ATOM 3084 O O . ILE A 1 389 ? 3.168 38.395 10.667 1.00 92.62 389 ILE A O 1
ATOM 3088 N N . GLN A 1 390 ? 3.533 36.531 11.874 1.00 88.38 390 GLN A N 1
ATOM 3089 C CA . GLN A 1 390 ? 4.877 36.857 12.329 1.00 88.38 390 GLN A CA 1
ATOM 3090 C C . GLN A 1 390 ? 5.892 35.976 11.604 1.00 88.38 390 GLN A C 1
ATOM 3092 O O . GLN A 1 390 ? 5.784 34.748 11.604 1.00 88.38 390 GLN A O 1
ATOM 3097 N N . LYS A 1 391 ? 6.896 36.592 10.981 1.00 83.38 391 LYS A N 1
ATOM 3098 C CA . LYS A 1 391 ? 8.017 35.856 10.391 1.00 83.38 391 LYS A CA 1
ATOM 3099 C C . LYS A 1 391 ? 8.977 35.446 11.512 1.00 83.38 391 LYS A C 1
ATOM 3101 O O . LYS A 1 391 ? 9.411 36.306 12.272 1.00 83.38 391 LYS A O 1
ATOM 3106 N N . LYS A 1 392 ? 9.291 34.154 11.608 1.00 78.81 392 LYS A N 1
ATOM 3107 C CA . LYS A 1 392 ? 10.333 33.618 12.500 1.00 78.81 392 LYS A CA 1
ATOM 3108 C C . LYS A 1 392 ? 11.649 33.467 11.720 1.00 78.81 392 LYS A C 1
ATOM 3110 O O . LYS A 1 392 ? 11.661 33.638 10.499 1.00 78.81 392 LYS A O 1
ATOM 3115 N N . GLU A 1 393 ? 12.743 33.123 12.405 1.00 72.19 393 GLU A N 1
ATOM 3116 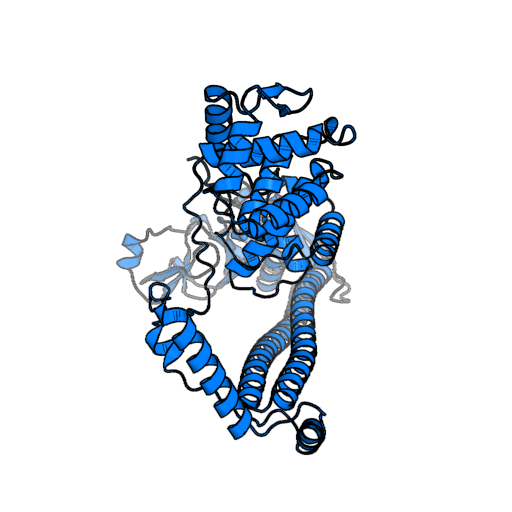C CA . GLU A 1 393 ? 14.012 32.749 11.749 1.00 72.19 393 GLU A CA 1
ATOM 3117 C C . GLU A 1 393 ? 13.798 31.632 10.717 1.00 72.19 393 GLU A C 1
ATOM 3119 O O . GLU A 1 393 ? 14.324 31.690 9.607 1.00 72.19 393 GLU A O 1
ATOM 3124 N N . ILE A 1 394 ? 12.941 30.661 11.055 1.00 62.72 394 ILE A N 1
ATOM 3125 C CA . ILE A 1 394 ? 12.497 29.591 10.163 1.00 62.72 394 ILE A CA 1
ATOM 3126 C C . ILE A 1 394 ? 10.962 29.593 10.116 1.00 62.72 394 ILE A C 1
ATOM 3128 O O . ILE A 1 394 ? 10.285 29.242 11.082 1.00 62.72 394 ILE A O 1
ATOM 3132 N N . GLY A 1 395 ? 10.403 29.984 8.969 1.00 77.00 395 GLY A N 1
ATOM 3133 C CA . GLY A 1 395 ? 8.964 29.933 8.696 1.00 77.00 395 GLY A CA 1
ATOM 3134 C C . GLY A 1 395 ? 8.142 31.075 9.311 1.00 77.00 395 GLY A C 1
ATOM 3135 O O . GLY A 1 395 ? 8.602 32.209 9.445 1.00 77.00 395 GLY A O 1
ATOM 3136 N N . TYR A 1 396 ? 6.882 30.773 9.633 1.00 85.00 396 TYR A N 1
ATOM 3137 C CA . TYR A 1 396 ? 5.890 31.745 10.106 1.00 85.00 396 TYR A CA 1
ATOM 3138 C C . TYR A 1 396 ? 5.144 31.237 11.341 1.00 85.00 396 TYR A C 1
ATOM 3140 O O . TYR A 1 396 ? 4.847 30.041 11.452 1.00 85.00 396 TYR A O 1
ATOM 3148 N N . SER A 1 397 ? 4.794 32.169 12.222 1.00 89.31 397 SER A N 1
ATOM 3149 C CA . SER A 1 397 ? 3.922 31.990 13.382 1.00 89.31 397 SER A CA 1
ATOM 3150 C C . SER A 1 397 ? 2.786 33.007 13.352 1.00 89.31 397 SER A C 1
ATOM 3152 O O . SER A 1 397 ? 2.763 33.900 12.502 1.00 89.31 397 SER A O 1
ATOM 3154 N N . TYR A 1 398 ? 1.857 32.879 14.290 1.00 93.12 398 TYR A N 1
ATOM 3155 C CA . TYR A 1 398 ? 0.746 33.801 14.458 1.00 93.12 398 TYR A CA 1
ATOM 3156 C C . TYR A 1 398 ? 0.692 34.361 15.879 1.00 93.12 398 TYR A C 1
ATOM 3158 O O . TYR A 1 398 ? 1.203 33.732 16.803 1.00 93.12 398 TYR A O 1
ATOM 3166 N N . SER A 1 399 ? 0.054 35.519 16.031 1.00 93.19 399 SER A N 1
ATOM 3167 C CA . SER A 1 399 ? -0.298 36.114 17.325 1.00 93.19 399 SER A CA 1
ATOM 3168 C C . SER A 1 399 ? -1.692 36.723 17.283 1.00 93.19 399 SER A C 1
ATOM 3170 O O . SER A 1 399 ? -2.171 37.109 16.208 1.00 93.19 399 SER A O 1
ATOM 3172 N N . SER A 1 400 ? -2.328 36.849 18.443 1.00 94.19 400 SER A N 1
ATOM 3173 C CA . SER A 1 400 ? -3.635 37.491 18.556 1.00 94.19 400 SER A CA 1
ATOM 3174 C C . SER A 1 400 ? -3.588 38.941 18.068 1.00 94.19 400 SER A C 1
ATOM 3176 O O . SER A 1 400 ? -2.547 39.603 18.044 1.00 94.19 400 SER A O 1
ATOM 3178 N N . ALA A 1 401 ? -4.742 39.426 17.631 1.00 95.19 401 ALA A N 1
ATOM 3179 C CA . ALA A 1 401 ? -4.957 40.768 17.120 1.00 95.19 401 ALA A CA 1
ATOM 3180 C C . ALA A 1 401 ? -6.288 41.328 17.644 1.00 95.19 401 ALA A C 1
ATOM 3182 O O . ALA A 1 401 ? -7.020 40.669 18.381 1.00 95.19 401 ALA A O 1
ATOM 3183 N N . LYS A 1 402 ? -6.623 42.564 17.255 1.00 94.69 402 LYS A N 1
ATOM 3184 C CA . LYS A 1 402 ? -7.743 43.321 17.842 1.00 94.69 402 LYS A CA 1
ATOM 3185 C C . LYS A 1 402 ? -9.083 42.571 17.823 1.00 94.69 402 LYS A C 1
ATOM 3187 O O . LYS A 1 402 ? -9.866 42.723 18.752 1.00 94.69 402 LYS A O 1
ATOM 3192 N N . ASN A 1 403 ? -9.360 41.793 16.774 1.00 94.94 403 ASN A N 1
ATOM 3193 C CA . ASN A 1 403 ? -10.642 41.109 16.591 1.00 94.94 403 ASN A CA 1
ATOM 3194 C C . ASN A 1 403 ? -10.549 39.582 16.781 1.00 94.94 403 ASN A C 1
ATOM 3196 O O . ASN A 1 403 ? -11.418 38.868 16.273 1.00 94.94 403 ASN A O 1
ATOM 3200 N N . SER A 1 404 ? -9.528 39.063 17.479 1.00 94.62 404 SER A N 1
ATOM 3201 C CA . SER A 1 404 ? -9.386 37.616 17.721 1.00 94.62 404 SER A CA 1
ATOM 3202 C C . SER A 1 404 ? -10.601 37.028 18.434 1.00 94.62 404 SER A C 1
ATOM 3204 O O . SER A 1 404 ? -11.176 36.063 17.939 1.00 94.62 404 SER A O 1
ATOM 3206 N N . ASP A 1 405 ? -11.061 37.650 19.522 1.00 95.50 405 ASP A N 1
ATOM 3207 C CA . ASP A 1 405 ? -12.203 37.150 20.302 1.00 95.50 405 ASP A CA 1
ATOM 3208 C C . ASP A 1 405 ? -13.487 37.083 19.476 1.00 95.50 405 ASP A C 1
ATOM 3210 O O . ASP A 1 405 ? -14.183 36.071 19.482 1.00 95.50 405 ASP A O 1
ATOM 3214 N N . LYS A 1 406 ? -13.731 38.098 18.643 1.00 94.38 406 LYS A N 1
ATOM 3215 C CA . LYS A 1 406 ? -14.865 38.112 17.713 1.00 94.38 406 LYS A CA 1
ATOM 3216 C C . LYS A 1 406 ? -14.804 36.961 16.701 1.00 94.38 406 LYS A C 1
ATOM 3218 O O . LYS A 1 406 ? -15.836 36.395 16.343 1.00 94.38 406 LYS A O 1
ATOM 3223 N N . ALA A 1 407 ? -13.612 36.624 16.206 1.00 94.25 407 ALA A N 1
ATOM 3224 C CA . ALA A 1 407 ? -13.427 35.492 15.297 1.00 94.25 407 ALA A CA 1
ATOM 3225 C C . ALA A 1 407 ? -13.673 34.156 16.012 1.00 94.25 407 ALA A C 1
ATOM 3227 O O . ALA A 1 407 ? -14.329 33.271 15.461 1.00 94.25 407 ALA A O 1
ATOM 3228 N N . ILE A 1 408 ? -13.182 34.037 17.249 1.00 95.62 408 ILE A N 1
ATOM 3229 C CA . ILE A 1 408 ? -13.363 32.862 18.104 1.00 95.62 408 ILE A CA 1
ATOM 3230 C C . ILE A 1 408 ? -14.852 32.643 18.387 1.00 95.62 408 ILE A C 1
ATOM 3232 O O . ILE A 1 408 ? -15.356 31.555 18.121 1.00 95.62 408 ILE A O 1
ATOM 3236 N N . GLU A 1 409 ? -15.580 33.672 18.822 1.00 94.12 409 GLU A N 1
ATOM 3237 C CA . GLU A 1 409 ? -17.029 33.610 19.063 1.00 94.12 409 GLU A CA 1
ATOM 3238 C C . GLU A 1 409 ? -17.800 33.193 17.807 1.00 94.12 409 GLU A C 1
ATOM 3240 O O . GLU A 1 409 ? -18.700 32.349 17.863 1.00 94.12 409 GLU A O 1
ATOM 3245 N N . LYS A 1 410 ? -17.420 33.731 16.641 1.00 92.19 410 LYS A N 1
ATOM 3246 C CA . LYS A 1 410 ? -18.032 33.367 15.358 1.00 92.19 410 LYS A CA 1
ATOM 3247 C C . LYS A 1 410 ? -17.805 31.896 14.999 1.00 92.19 410 LYS A C 1
ATOM 3249 O O . LYS A 1 410 ? -18.704 31.255 14.464 1.00 92.19 410 LYS A O 1
ATOM 3254 N N . PHE A 1 411 ? -16.625 31.351 15.294 1.00 92.56 411 PHE A N 1
ATOM 3255 C CA . PHE A 1 411 ? -16.345 29.928 15.103 1.00 92.56 411 PHE A CA 1
ATOM 3256 C C . PHE A 1 411 ? -17.093 29.059 16.116 1.00 92.56 411 PHE A C 1
ATOM 3258 O O . PHE A 1 411 ? -17.718 28.074 15.735 1.00 92.56 411 PHE A O 1
ATOM 3265 N N . GLN A 1 412 ? -17.090 29.437 17.394 1.00 92.75 412 GLN A N 1
ATOM 3266 C CA . GLN A 1 412 ? -17.748 28.671 18.452 1.00 92.75 412 GLN A CA 1
ATOM 3267 C C . GLN A 1 412 ? -19.265 28.630 18.288 1.00 92.75 412 GLN A C 1
ATOM 3269 O O . GLN A 1 412 ? -19.858 27.575 18.485 1.00 92.75 412 GLN A O 1
ATOM 3274 N N . SER A 1 413 ? -19.884 29.740 17.884 1.00 91.19 413 SER A N 1
ATOM 3275 C CA . SER A 1 413 ? -21.327 29.810 17.609 1.00 91.19 413 SER A CA 1
ATOM 3276 C C . SER A 1 413 ? -21.756 28.982 16.395 1.00 91.19 413 SER A C 1
ATOM 3278 O O . SER A 1 413 ? -22.928 28.630 16.282 1.00 91.19 413 SER A O 1
ATOM 3280 N N . ALA A 1 414 ? -20.820 28.622 15.509 1.00 88.12 414 ALA A N 1
ATOM 3281 C CA . ALA A 1 414 ? -21.070 27.693 14.408 1.00 88.12 414 ALA A CA 1
ATOM 3282 C C . ALA A 1 414 ? -21.032 26.212 14.842 1.00 88.12 414 ALA A C 1
ATOM 3284 O O . ALA A 1 414 ? -21.340 25.332 14.036 1.00 88.12 414 ALA A O 1
ATOM 3285 N N . LEU A 1 415 ? -20.650 25.925 16.092 1.00 88.38 415 LEU A N 1
ATOM 3286 C CA . LEU A 1 415 ? -20.510 24.580 16.646 1.00 88.38 415 LEU A CA 1
ATOM 3287 C C . LEU A 1 415 ? -21.494 24.351 17.800 1.00 88.38 415 LEU A C 1
ATOM 3289 O O . LEU A 1 415 ? -21.889 25.278 18.499 1.00 88.38 415 LEU A O 1
ATOM 3293 N N . SER A 1 416 ? -21.856 23.089 18.042 1.00 89.75 416 SER A N 1
ATOM 3294 C CA . SER A 1 416 ? -22.567 22.716 19.269 1.00 89.75 416 SER A CA 1
ATOM 3295 C C . SER A 1 416 ? -21.647 22.811 20.490 1.00 89.75 416 SER A C 1
ATOM 3297 O O . SER A 1 416 ? -20.424 22.703 20.367 1.00 89.75 416 SER A O 1
ATOM 3299 N N . ASP A 1 417 ? -22.224 22.936 21.686 1.00 87.75 417 ASP A N 1
ATOM 3300 C CA . ASP A 1 417 ? -21.464 22.957 22.946 1.00 87.75 417 ASP A CA 1
ATOM 3301 C C . ASP A 1 417 ? -20.574 21.718 23.111 1.00 87.75 417 ASP A C 1
ATOM 3303 O O . ASP A 1 417 ? -19.430 21.813 23.557 1.00 87.75 417 ASP A O 1
ATOM 3307 N N . GLU A 1 418 ? -21.070 20.556 22.679 1.00 87.38 418 GLU A N 1
ATOM 3308 C CA . GLU A 1 418 ? -20.309 19.308 22.675 1.00 87.38 418 GLU A CA 1
ATOM 3309 C C . GLU A 1 418 ? -19.078 19.402 21.766 1.00 87.38 418 GLU A C 1
ATOM 3311 O O . GLU A 1 418 ? -17.960 19.113 22.194 1.00 87.38 418 GLU A O 1
ATOM 3316 N N . LYS A 1 419 ? -19.249 19.882 20.527 1.00 90.00 419 LYS A N 1
ATOM 3317 C CA . LYS A 1 419 ? -18.132 20.059 19.587 1.00 90.00 419 LYS A CA 1
ATOM 3318 C C . LYS A 1 419 ? -17.136 21.107 20.074 1.00 90.00 419 LYS A C 1
ATOM 3320 O O . LYS A 1 419 ? -15.933 20.914 19.918 1.00 90.00 419 LYS A O 1
ATOM 3325 N N . ASN A 1 420 ? -17.613 22.170 20.718 1.00 91.50 420 ASN A N 1
ATOM 3326 C CA . ASN A 1 420 ? -16.755 23.163 21.360 1.00 91.50 420 ASN A CA 1
ATOM 3327 C C . ASN A 1 420 ? -15.910 22.564 22.494 1.00 91.50 420 ASN A C 1
ATOM 3329 O O . ASN A 1 420 ? -14.729 22.901 22.609 1.00 91.50 420 ASN A O 1
ATOM 3333 N N . ARG A 1 421 ? -16.477 21.660 23.305 1.00 92.50 421 ARG A N 1
ATOM 3334 C CA . ARG A 1 421 ? -15.743 20.962 24.371 1.00 92.50 421 ARG A CA 1
ATOM 3335 C C . ARG A 1 421 ? -14.694 20.005 23.803 1.00 92.50 421 ARG A C 1
ATOM 3337 O O . ARG A 1 421 ? -13.537 20.069 24.208 1.00 92.50 421 ARG A O 1
ATOM 3344 N N . GLN A 1 422 ? -15.076 19.181 22.825 1.00 92.62 422 GLN A N 1
ATOM 3345 C CA . GLN A 1 422 ? -14.164 18.252 22.143 1.00 92.62 422 GLN A CA 1
ATOM 3346 C C . GLN A 1 422 ? -12.993 18.988 21.481 1.00 92.62 422 GLN A C 1
ATOM 3348 O O . GLN A 1 422 ? -11.844 18.564 21.587 1.00 92.62 422 GLN A O 1
ATOM 3353 N N . LEU A 1 423 ? -13.271 20.135 20.860 1.00 94.62 423 LEU A N 1
ATOM 3354 C CA . LEU A 1 423 ? -12.254 21.002 20.283 1.00 94.62 423 LEU A CA 1
ATOM 3355 C C . LEU A 1 423 ? -11.247 21.501 21.322 1.00 94.62 423 LEU A C 1
ATOM 3357 O O . LEU A 1 423 ? -10.046 21.430 21.078 1.00 94.62 423 LEU A O 1
ATOM 3361 N N . ASN A 1 424 ? -11.721 22.017 22.459 1.00 93.62 424 ASN A N 1
ATOM 3362 C CA . ASN A 1 424 ? -10.836 22.508 23.516 1.00 93.62 424 ASN A CA 1
ATOM 3363 C C . ASN A 1 424 ? -9.911 21.395 24.019 1.00 93.62 424 ASN A C 1
ATOM 3365 O O . ASN A 1 424 ? -8.708 21.615 24.147 1.00 93.62 424 ASN A O 1
ATOM 3369 N N . ASN A 1 425 ? -10.459 20.196 24.231 1.00 93.44 425 ASN A N 1
ATOM 3370 C CA . ASN A 1 425 ? -9.688 19.031 24.660 1.00 93.44 425 ASN A CA 1
ATOM 3371 C C . ASN A 1 425 ? -8.623 18.654 23.622 1.00 93.44 425 ASN A C 1
ATOM 3373 O O . ASN A 1 425 ? -7.464 18.450 23.978 1.00 93.44 425 ASN A O 1
ATOM 3377 N N . LEU A 1 426 ? -8.985 18.632 22.334 1.00 95.00 426 LEU A N 1
ATOM 3378 C CA . LEU A 1 426 ? -8.045 18.328 21.258 1.00 95.00 426 LEU A CA 1
ATOM 3379 C C . LEU A 1 426 ? -6.914 19.362 21.174 1.00 95.00 426 LEU A C 1
ATOM 3381 O O . LEU A 1 426 ? -5.749 18.983 21.090 1.00 95.00 426 LEU A O 1
ATOM 3385 N N . ILE A 1 427 ? -7.225 20.663 21.225 1.00 94.06 427 ILE A N 1
ATOM 3386 C CA . ILE A 1 427 ? -6.192 21.713 21.186 1.00 94.06 427 ILE A CA 1
ATOM 3387 C C . ILE A 1 427 ? -5.270 21.590 22.406 1.00 94.06 427 ILE A C 1
ATOM 3389 O O . ILE A 1 427 ? -4.052 21.692 22.253 1.00 94.06 427 ILE A O 1
ATOM 3393 N N . ALA A 1 428 ? -5.823 21.307 23.591 1.00 92.06 428 ALA A N 1
ATOM 3394 C CA . ALA A 1 428 ? -5.055 21.156 24.825 1.00 92.06 428 ALA A CA 1
ATOM 3395 C C . ALA A 1 428 ? -3.997 20.042 24.742 1.00 92.06 428 ALA A C 1
ATOM 3397 O O . ALA A 1 428 ? -2.879 20.220 25.234 1.00 92.06 428 ALA A O 1
ATOM 3398 N N . LEU A 1 429 ? -4.306 18.930 24.064 1.00 93.19 429 LEU A N 1
ATOM 3399 C CA . LEU A 1 429 ? -3.348 17.845 23.825 1.00 93.19 429 LEU A CA 1
ATOM 3400 C C . LEU A 1 429 ? -2.131 18.306 23.007 1.00 93.19 429 LEU A C 1
ATOM 3402 O O . LEU A 1 429 ? -1.012 17.863 23.261 1.00 93.19 429 LEU A O 1
ATOM 3406 N N . PHE A 1 430 ? -2.327 19.239 22.073 1.00 92.88 430 PHE A N 1
ATOM 3407 C CA . PHE A 1 430 ? -1.275 19.728 21.181 1.00 92.88 430 PHE A CA 1
ATOM 3408 C C . PHE A 1 430 ? -0.434 20.865 21.765 1.00 92.88 430 PHE A C 1
ATOM 3410 O O . PHE A 1 430 ? 0.636 21.149 21.225 1.00 92.88 430 PHE A O 1
ATOM 3417 N N . ILE A 1 431 ? -0.846 21.495 22.871 1.00 89.25 431 ILE A N 1
ATOM 3418 C CA . ILE A 1 431 ? -0.107 22.609 23.499 1.00 89.25 431 ILE A CA 1
ATOM 3419 C C . ILE A 1 431 ? 1.355 22.225 23.773 1.00 89.25 431 ILE A C 1
ATOM 3421 O O . ILE A 1 431 ? 2.274 22.993 23.494 1.00 89.25 431 ILE A O 1
ATOM 3425 N N . LYS A 1 432 ? 1.588 21.013 24.292 1.00 85.88 432 LYS A N 1
ATOM 3426 C CA . LYS A 1 432 ? 2.921 20.576 24.739 1.00 85.88 432 LYS A CA 1
ATOM 3427 C C . LYS A 1 432 ? 3.856 20.186 23.592 1.00 85.88 432 LYS A C 1
ATOM 3429 O O . LYS A 1 432 ? 5.075 20.218 23.783 1.00 85.88 432 LYS A O 1
ATOM 3434 N N . PHE A 1 433 ? 3.301 19.843 22.432 1.00 90.06 433 PHE A N 1
ATOM 3435 C CA . PHE A 1 433 ? 4.054 19.337 21.291 1.00 90.06 433 PHE A CA 1
ATOM 3436 C C . PHE A 1 433 ? 4.759 20.439 20.516 1.00 90.06 433 PHE A C 1
ATOM 3438 O O . PHE A 1 433 ? 4.257 21.556 20.369 1.00 90.06 433 PHE A O 1
ATOM 3445 N N . ASP A 1 434 ? 5.938 20.105 20.011 1.00 87.50 434 ASP A N 1
ATOM 3446 C CA . ASP A 1 434 ? 6.611 20.894 18.993 1.00 87.50 434 ASP A CA 1
ATOM 3447 C C . ASP A 1 434 ? 5.978 20.652 17.611 1.00 87.50 434 ASP A C 1
ATOM 3449 O O . ASP A 1 434 ? 4.976 19.937 17.454 1.00 87.50 434 ASP A O 1
ATOM 3453 N N . LEU A 1 435 ? 6.546 21.307 16.601 1.00 85.38 435 LEU A N 1
ATOM 3454 C CA . LEU A 1 435 ? 6.114 21.165 15.219 1.00 85.38 435 LEU A CA 1
ATOM 3455 C C . LEU A 1 435 ? 6.262 19.722 14.721 1.00 85.38 435 LEU A C 1
ATOM 3457 O O . LEU A 1 435 ? 5.338 19.199 14.105 1.00 85.38 435 LEU A O 1
ATOM 3461 N N . GLU A 1 436 ? 7.397 19.085 14.995 1.00 89.62 436 GLU A N 1
ATOM 3462 C CA . GLU A 1 436 ? 7.722 17.770 14.448 1.00 89.62 436 GLU A CA 1
ATOM 3463 C C . GLU A 1 436 ? 6.753 16.695 14.955 1.00 89.62 436 GLU A C 1
ATOM 3465 O O . GLU A 1 436 ? 6.184 15.945 14.163 1.00 89.62 436 GLU A O 1
ATOM 3470 N N . VAL A 1 437 ? 6.487 16.663 16.263 1.00 92.62 437 VAL A N 1
ATOM 3471 C CA . VAL A 1 437 ? 5.526 15.726 16.860 1.00 92.62 437 VAL A CA 1
ATOM 3472 C C . VAL A 1 437 ? 4.115 15.995 16.337 1.00 92.62 437 VAL A C 1
ATOM 3474 O O . VAL A 1 437 ? 3.403 15.057 15.974 1.00 92.62 437 VAL A O 1
ATOM 3477 N N . SER A 1 438 ? 3.719 17.269 16.233 1.00 93.44 438 SER A N 1
ATOM 3478 C CA . SER A 1 438 ? 2.400 17.639 15.699 1.00 93.44 438 SER A CA 1
ATOM 3479 C C . SER A 1 438 ? 2.227 17.189 14.245 1.00 93.44 438 SER A C 1
ATOM 3481 O O . SER A 1 438 ? 1.157 16.725 13.847 1.00 93.44 438 SER A O 1
ATOM 3483 N N . GLU A 1 439 ? 3.291 17.316 13.452 1.00 94.12 439 GLU A N 1
ATOM 3484 C CA . GLU A 1 439 ? 3.346 16.882 12.064 1.00 94.12 439 GLU A CA 1
ATOM 3485 C C . GLU A 1 439 ? 3.247 15.366 11.927 1.00 94.12 439 GLU A C 1
ATOM 3487 O O . GLU A 1 439 ? 2.455 14.887 11.109 1.00 94.12 439 GLU A O 1
ATOM 3492 N N . ILE A 1 440 ? 4.013 14.615 12.721 1.00 96.06 440 ILE A N 1
ATOM 3493 C CA . ILE A 1 440 ? 3.977 13.151 12.707 1.00 96.06 440 ILE A CA 1
ATOM 3494 C C . ILE A 1 440 ? 2.568 12.674 13.054 1.00 96.06 440 ILE A C 1
ATOM 3496 O O . ILE A 1 440 ? 1.997 11.933 12.263 1.00 96.06 440 ILE A O 1
ATOM 3500 N N . ILE A 1 441 ? 1.953 13.167 14.136 1.00 97.12 441 ILE A N 1
ATOM 3501 C CA . ILE A 1 441 ? 0.601 12.744 14.544 1.00 97.12 441 ILE A CA 1
ATOM 3502 C C . ILE A 1 441 ? -0.430 13.009 13.440 1.00 97.12 441 ILE A C 1
ATOM 3504 O O . ILE A 1 441 ? -1.199 12.117 13.090 1.00 97.12 441 ILE A O 1
ATOM 3508 N N . ALA A 1 442 ? -0.444 14.208 12.849 1.00 97.31 442 ALA A N 1
ATOM 3509 C CA . ALA A 1 442 ? -1.396 14.514 11.781 1.00 97.31 442 ALA A CA 1
ATOM 3510 C C . ALA A 1 442 ? -1.148 13.685 10.508 1.00 97.31 442 ALA A C 1
ATOM 3512 O O . ALA A 1 442 ? -2.100 13.320 9.822 1.00 97.31 442 ALA A O 1
ATOM 3513 N N . THR A 1 443 ? 0.112 13.363 10.199 1.00 97.56 443 THR A N 1
ATOM 3514 C CA . THR A 1 443 ? 0.471 12.497 9.062 1.00 97.56 443 THR A CA 1
ATOM 3515 C C . THR A 1 443 ? 0.068 11.040 9.321 1.00 97.56 443 THR A C 1
ATOM 3517 O O . THR A 1 443 ? -0.503 10.391 8.443 1.00 97.56 443 THR A O 1
ATOM 3520 N N . THR A 1 444 ? 0.309 10.535 10.535 1.00 98.12 444 THR A N 1
ATOM 3521 C CA . THR A 1 444 ? -0.137 9.215 11.001 1.00 98.12 444 THR A CA 1
ATOM 3522 C C . THR A 1 444 ? -1.654 9.097 10.908 1.00 98.12 444 THR A C 1
ATOM 3524 O O . THR A 1 444 ? -2.167 8.173 10.284 1.00 98.12 444 THR A O 1
ATOM 3527 N N . TYR A 1 445 ? -2.379 10.089 11.433 1.00 98.38 445 TYR A N 1
ATOM 3528 C CA . TYR A 1 445 ? -3.836 10.136 11.354 1.00 98.38 445 TYR A CA 1
ATOM 3529 C C . TYR A 1 445 ? -4.340 10.110 9.913 1.00 98.38 445 TYR A C 1
ATOM 3531 O O . TYR A 1 445 ? -5.236 9.337 9.584 1.00 98.38 445 TYR A O 1
ATOM 3539 N N . ALA A 1 446 ? -3.768 10.942 9.043 1.00 97.88 446 ALA A N 1
ATOM 3540 C CA . ALA A 1 446 ? -4.203 11.037 7.658 1.00 97.88 446 ALA A CA 1
ATOM 3541 C C . ALA A 1 446 ? -3.935 9.745 6.869 1.00 97.88 446 ALA A C 1
ATOM 3543 O O . ALA A 1 446 ? -4.800 9.308 6.112 1.00 97.88 446 ALA A O 1
ATOM 3544 N N . GLY A 1 447 ? -2.770 9.117 7.060 1.00 97.19 447 GLY A N 1
ATOM 3545 C CA . GLY A 1 447 ? -2.453 7.839 6.420 1.00 97.19 447 GLY A CA 1
ATOM 3546 C C . GLY A 1 447 ? -3.339 6.703 6.930 1.00 97.19 447 GLY A C 1
ATOM 3547 O O . GLY A 1 447 ? -3.941 5.989 6.132 1.00 97.19 447 GLY A O 1
ATOM 3548 N N . TRP A 1 448 ? -3.555 6.614 8.242 1.00 97.81 448 TRP A N 1
ATOM 3549 C CA . TRP A 1 448 ? -4.531 5.683 8.809 1.00 97.81 448 TRP A CA 1
ATOM 3550 C C . TRP A 1 448 ? -5.934 5.907 8.219 1.00 97.81 448 TRP A C 1
ATOM 3552 O O . TRP A 1 448 ? -6.566 4.978 7.711 1.00 97.81 448 TRP A O 1
ATOM 3562 N N . ASN A 1 449 ? -6.412 7.151 8.187 1.00 97.31 449 ASN A N 1
ATOM 3563 C CA . ASN A 1 449 ? -7.732 7.463 7.645 1.00 97.31 449 ASN A CA 1
ATOM 3564 C C . ASN A 1 449 ? -7.845 7.161 6.139 1.00 97.31 449 ASN A C 1
ATOM 3566 O O . ASN A 1 449 ? -8.899 6.716 5.689 1.00 97.31 449 ASN A O 1
ATOM 3570 N N . ASN A 1 450 ? -6.769 7.351 5.366 1.00 97.12 450 ASN A N 1
ATOM 3571 C CA . ASN A 1 450 ? -6.708 6.954 3.958 1.00 97.12 450 ASN A CA 1
ATOM 3572 C C . ASN A 1 450 ? -6.929 5.448 3.785 1.00 97.12 450 ASN A C 1
ATOM 3574 O O . ASN A 1 450 ? -7.680 5.050 2.897 1.00 97.12 450 ASN A O 1
ATOM 3578 N N . LEU A 1 451 ? -6.311 4.612 4.626 1.00 87.81 451 LEU A N 1
ATOM 3579 C CA . LEU A 1 451 ? -6.499 3.158 4.578 1.00 87.81 451 LEU A CA 1
ATOM 3580 C C . LEU A 1 451 ? -7.961 2.779 4.838 1.00 87.81 451 LEU A C 1
ATOM 3582 O O . LEU A 1 451 ? -8.527 1.997 4.072 1.00 87.81 451 LEU A O 1
ATOM 3586 N N . ILE A 1 452 ? -8.592 3.396 5.843 1.00 89.19 452 ILE A N 1
ATOM 3587 C CA . ILE A 1 452 ? -10.014 3.176 6.154 1.00 89.19 452 ILE A CA 1
ATOM 3588 C C . ILE A 1 452 ? -10.903 3.595 4.982 1.00 89.19 452 ILE A C 1
ATOM 3590 O O . ILE A 1 452 ? -11.754 2.822 4.541 1.00 89.19 452 ILE A O 1
ATOM 3594 N N . LEU A 1 453 ? -10.678 4.789 4.430 1.00 85.38 453 LEU A N 1
ATOM 3595 C CA . LEU A 1 453 ? -11.424 5.303 3.277 1.00 85.38 453 LEU A CA 1
ATOM 3596 C C . LEU A 1 453 ? -11.253 4.441 2.017 1.00 85.38 453 LEU A C 1
ATOM 3598 O O . LEU A 1 453 ? -12.174 4.348 1.208 1.00 85.38 453 LEU A O 1
ATOM 3602 N N . ASN A 1 454 ? -10.104 3.781 1.871 1.00 84.50 454 ASN A N 1
ATOM 3603 C CA . ASN A 1 454 ? -9.819 2.847 0.782 1.00 84.50 454 ASN A CA 1
ATOM 3604 C C . ASN A 1 454 ? -10.340 1.421 1.050 1.00 84.50 454 ASN A C 1
ATOM 3606 O O . ASN A 1 454 ? -10.053 0.509 0.275 1.00 84.50 454 ASN A O 1
ATOM 3610 N N . GLY A 1 455 ? -11.123 1.220 2.115 1.00 75.88 455 GLY A N 1
ATOM 3611 C CA . GLY A 1 455 ? -11.812 -0.037 2.410 1.00 75.88 455 GLY A CA 1
ATOM 3612 C C . GLY A 1 455 ? -11.107 -0.947 3.418 1.00 75.88 455 GLY A C 1
ATOM 3613 O O . GLY A 1 455 ? -11.632 -2.018 3.718 1.00 75.88 455 GLY A O 1
ATOM 3614 N N . ASN A 1 456 ? -9.962 -0.543 3.979 1.00 79.81 456 ASN A N 1
ATOM 3615 C CA . ASN A 1 456 ? -9.312 -1.271 5.070 1.00 79.81 456 ASN A CA 1
ATOM 3616 C C . ASN A 1 456 ? -9.831 -0.762 6.424 1.00 79.81 456 ASN A C 1
ATOM 3618 O O . ASN A 1 456 ? -9.245 0.135 7.020 1.00 79.81 456 ASN A O 1
ATOM 3622 N N . ALA A 1 457 ? -10.947 -1.322 6.898 1.00 74.31 457 ALA A N 1
ATOM 3623 C CA . ALA A 1 457 ? -11.628 -0.857 8.111 1.00 74.31 457 ALA A CA 1
ATOM 3624 C C . ALA A 1 457 ? -10.805 -1.006 9.407 1.00 74.31 457 ALA A C 1
ATOM 3626 O O . ALA A 1 457 ? -11.106 -0.327 10.384 1.00 74.31 457 ALA A O 1
ATOM 3627 N N . ASN A 1 458 ? -9.788 -1.875 9.423 1.00 81.31 458 ASN A N 1
ATOM 3628 C CA . ASN A 1 458 ? -8.920 -2.089 10.581 1.00 81.31 458 ASN A CA 1
ATOM 3629 C C . ASN A 1 458 ? -7.463 -2.301 10.128 1.00 81.31 458 ASN A C 1
ATOM 3631 O O . ASN A 1 458 ? -6.993 -3.443 10.075 1.00 81.31 458 ASN A O 1
ATOM 3635 N N . PRO A 1 459 ? -6.768 -1.228 9.715 1.00 81.56 459 PRO A N 1
ATOM 3636 C CA . PRO A 1 459 ? -5.396 -1.330 9.251 1.00 81.56 459 PRO A CA 1
ATOM 3637 C C . PRO A 1 459 ? -4.450 -1.618 10.416 1.00 81.56 459 PRO A C 1
ATOM 3639 O O . PRO A 1 459 ? -4.625 -1.093 11.512 1.00 81.56 459 PRO A O 1
ATOM 3642 N N . SER A 1 460 ? -3.434 -2.441 10.168 1.00 86.12 460 SER A N 1
ATOM 3643 C CA . SER A 1 460 ? -2.382 -2.707 11.157 1.00 86.12 460 SER A CA 1
ATOM 3644 C C . SER A 1 460 ? -1.450 -1.506 11.323 1.00 86.12 460 SER A C 1
ATOM 3646 O O . SER A 1 460 ? -1.278 -0.725 10.385 1.00 86.12 460 SER A O 1
ATOM 3648 N N . ASP A 1 461 ? -0.769 -1.408 12.465 1.00 92.25 461 ASP A N 1
ATOM 3649 C CA . ASP A 1 461 ? 0.215 -0.346 12.710 1.00 92.25 461 ASP A CA 1
ATOM 3650 C C . ASP A 1 461 ? 1.292 -0.288 11.618 1.00 92.25 461 ASP A C 1
ATOM 3652 O O . ASP A 1 461 ? 1.688 0.791 11.192 1.00 92.25 461 ASP A O 1
ATOM 3656 N N . GLU A 1 462 ? 1.713 -1.441 11.090 1.00 94.69 462 GLU A N 1
ATOM 3657 C CA . GLU A 1 462 ? 2.667 -1.526 9.977 1.00 94.69 462 GLU A CA 1
ATOM 3658 C C . GLU A 1 462 ? 2.105 -0.900 8.689 1.00 94.69 462 GLU A C 1
ATOM 3660 O O . GLU A 1 462 ? 2.809 -0.151 8.010 1.00 94.69 462 GLU A O 1
ATOM 3665 N N . GLU A 1 463 ? 0.835 -1.171 8.365 1.00 81.06 463 GLU A N 1
ATOM 3666 C CA . GLU A 1 463 ? 0.145 -0.571 7.215 1.00 81.06 463 GLU A CA 1
ATOM 3667 C C . GLU A 1 463 ? -0.024 0.942 7.414 1.00 81.06 463 GLU A C 1
ATOM 3669 O O . GLU A 1 463 ? 0.200 1.707 6.475 1.00 81.06 463 GLU A O 1
ATOM 3674 N N . ILE A 1 464 ? -0.365 1.382 8.631 1.00 95.81 464 ILE A N 1
ATOM 3675 C CA . ILE A 1 464 ? -0.497 2.802 8.981 1.00 95.81 464 ILE A CA 1
ATOM 3676 C C . ILE A 1 464 ? 0.848 3.515 8.819 1.00 95.81 464 ILE A C 1
ATOM 3678 O O . ILE A 1 464 ? 0.911 4.546 8.151 1.00 95.81 464 ILE A O 1
ATOM 3682 N N . VAL A 1 465 ? 1.931 2.963 9.378 1.00 96.38 465 VAL A N 1
ATOM 3683 C CA . VAL A 1 465 ? 3.278 3.533 9.232 1.00 96.38 465 VAL A CA 1
ATOM 3684 C C . VAL A 1 465 ? 3.667 3.593 7.758 1.00 96.38 465 VAL A C 1
ATOM 3686 O O . VAL A 1 465 ? 4.081 4.659 7.304 1.00 96.38 465 VAL A O 1
ATOM 3689 N N . TYR A 1 466 ? 3.453 2.505 7.007 1.00 94.50 466 TYR A N 1
ATOM 3690 C CA . TYR A 1 466 ? 3.715 2.473 5.569 1.00 94.50 466 TYR A CA 1
ATOM 3691 C C . TYR A 1 466 ? 2.968 3.584 4.825 1.00 94.50 466 TYR A C 1
ATOM 3693 O O . TYR A 1 466 ? 3.567 4.332 4.052 1.00 94.50 466 TYR A O 1
ATOM 3701 N N . GLU A 1 467 ? 1.667 3.736 5.072 1.00 96.19 467 GLU A N 1
ATOM 3702 C CA . GLU A 1 467 ? 0.856 4.752 4.401 1.00 96.19 467 GLU A CA 1
ATOM 3703 C C . GLU A 1 467 ? 1.276 6.182 4.781 1.00 96.19 467 GLU A C 1
ATOM 3705 O O . GLU A 1 467 ? 1.273 7.079 3.935 1.00 96.19 467 GLU A O 1
ATOM 3710 N N . SER A 1 468 ? 1.669 6.398 6.036 1.00 95.56 468 SER A N 1
ATOM 3711 C CA . SER A 1 468 ? 2.019 7.710 6.592 1.00 95.56 468 SER A CA 1
ATOM 3712 C C . SER A 1 468 ? 3.466 8.144 6.357 1.00 95.56 468 SER A C 1
ATOM 3714 O O . SER A 1 468 ? 3.773 9.332 6.492 1.00 95.56 468 SER A O 1
ATOM 3716 N N . ARG A 1 469 ? 4.364 7.223 6.001 1.00 95.19 469 ARG A N 1
ATOM 3717 C CA . ARG A 1 469 ? 5.791 7.512 5.820 1.00 95.19 469 ARG A CA 1
ATOM 3718 C C . ARG A 1 469 ? 6.284 7.096 4.441 1.00 95.19 469 ARG A C 1
ATOM 3720 O O . ARG A 1 469 ? 6.691 7.960 3.664 1.00 95.19 469 ARG A O 1
ATOM 3727 N N . GLU A 1 470 ? 6.250 5.805 4.133 1.00 93.25 470 GLU A N 1
ATOM 3728 C CA . GLU A 1 470 ? 6.760 5.237 2.883 1.00 93.25 470 GLU A CA 1
ATOM 3729 C C . GLU A 1 470 ? 5.916 5.652 1.671 1.00 93.25 470 GLU A C 1
ATOM 3731 O O . GLU A 1 470 ? 6.466 5.980 0.620 1.00 93.25 470 GLU A O 1
ATOM 3736 N N . ASN A 1 471 ? 4.592 5.703 1.828 1.00 90.94 471 ASN A N 1
ATOM 3737 C CA . ASN A 1 471 ? 3.640 6.118 0.799 1.00 90.94 471 ASN A CA 1
ATOM 3738 C C . ASN A 1 471 ? 3.141 7.560 1.009 1.00 90.94 471 ASN A C 1
ATOM 3740 O O . ASN A 1 471 ? 1.980 7.866 0.730 1.00 90.94 471 ASN A O 1
ATOM 3744 N N . TRP A 1 472 ? 3.995 8.462 1.506 1.00 93.06 472 TRP A N 1
ATOM 3745 C CA . TRP A 1 472 ? 3.613 9.854 1.775 1.00 93.06 472 TRP A CA 1
ATOM 3746 C C . TRP A 1 472 ? 4.407 10.885 0.969 1.00 93.06 472 TRP A C 1
ATOM 3748 O O . TRP A 1 472 ? 3.875 11.508 0.053 1.00 93.06 472 TRP A O 1
ATOM 3758 N N . SER A 1 473 ? 5.682 11.085 1.300 1.00 91.88 473 SER A N 1
ATOM 3759 C CA . SER A 1 473 ? 6.622 11.890 0.512 1.00 91.88 473 SER A CA 1
ATOM 3760 C C . SER A 1 473 ? 8.051 11.437 0.794 1.00 91.88 473 SER A C 1
ATOM 3762 O O . SER A 1 473 ? 8.350 10.960 1.887 1.00 91.88 473 SER A O 1
ATOM 3764 N N . GLU A 1 474 ? 8.970 11.628 -0.154 1.00 86.94 474 GLU A N 1
ATOM 3765 C CA . GLU A 1 474 ? 10.368 11.194 0.010 1.00 86.94 474 GLU A CA 1
ATOM 3766 C C . GLU A 1 474 ? 11.040 11.803 1.250 1.00 86.94 474 GLU A C 1
ATOM 3768 O O . GLU A 1 474 ? 11.876 11.170 1.890 1.00 86.94 474 GLU A O 1
ATOM 3773 N N . ARG A 1 475 ? 10.644 13.020 1.651 1.00 86.31 475 ARG A N 1
ATOM 3774 C CA . ARG A 1 475 ? 11.188 13.665 2.855 1.00 86.31 475 ARG A CA 1
ATOM 3775 C C . ARG A 1 475 ? 10.769 12.961 4.147 1.00 86.31 475 ARG A C 1
ATOM 3777 O O . ARG A 1 475 ? 11.535 13.013 5.106 1.00 86.31 475 ARG A O 1
ATOM 3784 N N . LYS A 1 476 ? 9.624 12.266 4.176 1.00 89.38 476 LYS A N 1
ATOM 3785 C CA . LYS A 1 476 ? 9.181 11.491 5.351 1.00 89.38 476 LYS A CA 1
ATOM 3786 C C . LYS A 1 476 ? 10.075 10.290 5.635 1.00 89.38 476 LYS A C 1
ATOM 3788 O O . LYS A 1 476 ? 10.191 9.893 6.790 1.00 89.38 476 LYS A O 1
ATOM 3793 N N . LEU A 1 477 ? 10.783 9.777 4.628 1.00 88.25 477 LEU A N 1
ATOM 3794 C CA . LEU A 1 477 ? 11.747 8.688 4.801 1.00 88.25 477 LEU A CA 1
ATOM 3795 C C . LEU A 1 477 ? 12.939 9.075 5.694 1.00 88.25 477 LEU A C 1
ATOM 3797 O O . LEU A 1 477 ? 13.645 8.192 6.168 1.00 88.25 477 LEU A O 1
ATOM 3801 N N . LYS A 1 478 ? 13.160 10.371 5.958 1.00 91.06 478 LYS A N 1
ATOM 3802 C CA . LYS A 1 478 ? 14.190 10.846 6.900 1.00 91.06 478 LYS A CA 1
ATOM 3803 C C . LYS A 1 478 ? 13.787 10.711 8.369 1.00 91.06 478 LYS A C 1
ATOM 3805 O O . LYS A 1 478 ? 14.640 10.822 9.239 1.00 91.06 478 LYS A O 1
ATOM 3810 N N . ILE A 1 479 ? 12.499 10.526 8.648 1.00 90.12 479 ILE A N 1
ATOM 3811 C CA . ILE A 1 479 ? 11.987 10.345 10.005 1.00 90.12 479 ILE A CA 1
ATOM 3812 C C . ILE A 1 479 ? 12.021 8.848 10.316 1.00 90.12 479 ILE A C 1
ATOM 3814 O O . ILE A 1 479 ? 11.618 8.033 9.486 1.00 90.12 479 ILE A O 1
ATOM 3818 N N . GLU A 1 480 ? 12.488 8.472 11.502 1.00 93.75 480 GLU A N 1
ATOM 3819 C CA . GLU A 1 480 ? 12.526 7.071 11.933 1.00 93.75 480 GLU A CA 1
ATOM 3820 C C . GLU A 1 480 ? 11.122 6.466 12.063 1.00 93.75 480 GLU A C 1
ATOM 3822 O O . GLU A 1 480 ? 10.211 7.099 12.607 1.00 93.75 480 GLU A O 1
ATOM 3827 N N . ARG A 1 481 ? 10.953 5.216 11.604 1.00 93.12 481 ARG A N 1
ATOM 3828 C CA . ARG A 1 481 ? 9.661 4.495 11.640 1.00 93.12 481 ARG A CA 1
ATOM 3829 C C . ARG A 1 481 ? 9.070 4.432 13.049 1.00 93.12 481 ARG A C 1
ATOM 3831 O O . ARG A 1 481 ? 7.876 4.647 13.228 1.00 93.12 481 ARG A O 1
ATOM 3838 N N . GLU A 1 482 ? 9.932 4.233 14.041 1.00 95.00 482 GLU A N 1
ATOM 3839 C CA . GLU A 1 482 ? 9.595 4.180 15.468 1.00 95.00 482 GLU A CA 1
ATOM 3840 C C . GLU A 1 482 ? 8.775 5.389 15.946 1.00 95.00 482 GLU A C 1
ATOM 3842 O O . GLU A 1 482 ? 7.904 5.269 16.804 1.00 95.00 482 GLU A O 1
ATOM 3847 N N . ARG A 1 483 ? 9.004 6.579 15.375 1.00 96.06 483 ARG A N 1
ATOM 3848 C CA . ARG A 1 483 ? 8.261 7.783 15.778 1.00 96.06 483 ARG A CA 1
ATOM 3849 C C . ARG A 1 483 ? 6.808 7.751 15.308 1.00 96.06 483 ARG A C 1
ATOM 3851 O O . ARG A 1 483 ? 5.953 8.314 15.985 1.00 96.06 483 ARG A O 1
ATOM 3858 N N . PHE A 1 484 ? 6.521 7.078 14.193 1.00 96.50 484 PHE A N 1
ATOM 3859 C CA . PHE A 1 484 ? 5.152 6.878 13.719 1.00 96.50 484 PHE A CA 1
ATOM 3860 C C . PHE A 1 484 ? 4.428 5.819 14.553 1.00 96.50 484 PHE A C 1
ATOM 3862 O O . PHE A 1 484 ? 3.282 6.056 14.919 1.00 96.50 484 PHE A O 1
ATOM 3869 N N . PHE A 1 485 ? 5.100 4.731 14.945 1.00 94.25 485 PHE A N 1
ATOM 3870 C CA . PHE A 1 485 ? 4.540 3.756 15.893 1.00 94.25 485 PHE A CA 1
ATOM 3871 C C . PHE A 1 485 ? 4.173 4.408 17.230 1.00 94.25 485 PHE A C 1
ATOM 3873 O O . PHE A 1 485 ? 3.033 4.310 17.675 1.00 94.25 485 PHE A O 1
ATOM 3880 N N . LYS A 1 486 ? 5.080 5.206 17.808 1.00 96.75 486 LYS A N 1
ATOM 3881 C CA . LYS A 1 486 ? 4.790 5.989 19.024 1.00 96.75 486 LYS A CA 1
ATOM 3882 C C . LYS A 1 486 ? 3.621 6.959 18.852 1.00 96.75 486 LYS A C 1
ATOM 3884 O O . LYS A 1 486 ? 2.888 7.217 19.805 1.00 96.75 486 LYS A O 1
ATOM 3889 N N . ALA A 1 487 ? 3.437 7.512 17.652 1.00 97.12 487 ALA A N 1
ATOM 3890 C CA . ALA A 1 487 ? 2.281 8.351 17.362 1.00 97.12 487 ALA A CA 1
ATOM 3891 C C . ALA A 1 487 ? 0.978 7.537 17.337 1.00 97.12 487 ALA A C 1
ATOM 3893 O O . ALA A 1 487 ? -0.014 8.017 17.875 1.00 97.12 487 ALA A O 1
ATOM 3894 N N . ILE A 1 488 ? 0.983 6.315 16.790 1.00 95.50 488 ILE A N 1
ATOM 3895 C CA . ILE A 1 488 ? -0.172 5.399 16.815 1.00 95.50 488 ILE A CA 1
ATOM 3896 C C . ILE A 1 488 ? -0.537 5.036 18.261 1.00 95.50 488 ILE A C 1
ATOM 3898 O O . ILE A 1 488 ? -1.689 5.203 18.662 1.00 95.50 488 ILE A O 1
ATOM 3902 N N . GLU A 1 489 ? 0.443 4.645 19.080 1.00 94.69 489 GLU A N 1
ATOM 3903 C CA . GLU A 1 489 ? 0.232 4.360 20.508 1.00 94.69 489 GLU A CA 1
ATOM 3904 C C . GLU A 1 489 ? -0.362 5.564 21.249 1.00 94.69 489 GLU A C 1
ATOM 3906 O O . GLU A 1 489 ? -1.331 5.444 22.007 1.00 94.69 489 GLU A O 1
ATOM 3911 N N . TRP A 1 490 ? 0.200 6.753 21.011 1.00 96.62 490 TRP A N 1
ATOM 3912 C CA . TRP A 1 490 ? -0.303 7.987 21.601 1.00 96.62 490 TRP A CA 1
ATOM 3913 C C . TRP A 1 490 ? -1.737 8.288 21.151 1.00 96.62 490 TRP A C 1
ATOM 3915 O O . TRP A 1 490 ? -2.567 8.676 21.974 1.00 96.62 490 TRP A O 1
ATOM 3925 N N . MET A 1 491 ? -2.043 8.087 19.870 1.00 96.44 491 MET A N 1
ATOM 3926 C CA . MET A 1 491 ? -3.378 8.284 19.312 1.00 96.44 491 MET A CA 1
ATOM 3927 C C . MET A 1 491 ? -4.398 7.342 19.952 1.00 96.44 491 MET A C 1
ATOM 3929 O O . MET A 1 491 ? -5.438 7.815 20.407 1.00 96.44 491 MET A O 1
ATOM 3933 N N . HIS A 1 492 ? -4.081 6.051 20.087 1.00 90.81 492 HIS A N 1
ATOM 3934 C CA . HIS A 1 492 ? -4.931 5.094 20.800 1.00 90.81 492 HIS A CA 1
ATOM 3935 C C . HIS A 1 492 ? -5.170 5.505 22.254 1.00 90.81 492 HIS A C 1
ATOM 3937 O O . HIS A 1 492 ? -6.314 5.534 22.703 1.00 90.81 492 HIS A O 1
ATOM 3943 N N . LYS A 1 493 ? -4.109 5.886 22.978 1.00 93.75 493 LYS A N 1
ATOM 3944 C CA . LYS A 1 493 ? -4.197 6.297 24.388 1.00 93.75 493 LYS A CA 1
ATOM 3945 C C . LYS A 1 493 ? -5.099 7.516 24.609 1.00 93.75 493 LYS A C 1
ATOM 3947 O O . LYS A 1 493 ? -5.675 7.653 25.683 1.00 93.75 493 LYS A O 1
ATOM 3952 N N . ASN A 1 494 ? -5.186 8.407 23.624 1.00 90.31 494 ASN A N 1
ATOM 3953 C CA . ASN A 1 494 ? -5.998 9.623 23.694 1.00 90.31 494 ASN A CA 1
ATOM 3954 C C . ASN A 1 494 ? -7.309 9.508 22.900 1.00 90.31 494 ASN A C 1
ATOM 3956 O O . ASN A 1 494 ? -7.958 10.526 22.675 1.00 90.31 494 ASN A O 1
ATOM 3960 N N . GLU A 1 495 ? -7.682 8.300 22.459 1.00 91.19 495 GLU A N 1
ATOM 3961 C CA . GLU A 1 495 ? -8.894 8.025 21.669 1.00 91.19 495 GLU A CA 1
ATOM 3962 C C . GLU A 1 495 ? -8.977 8.816 20.346 1.00 91.19 495 GLU A C 1
ATOM 3964 O O . GLU A 1 495 ? -10.049 9.008 19.769 1.00 91.19 495 GLU A O 1
ATOM 3969 N N . ILE A 1 496 ? -7.831 9.239 19.805 1.00 93.81 496 ILE A N 1
ATOM 3970 C CA . ILE A 1 496 ? -7.730 9.938 18.519 1.00 93.81 496 ILE A CA 1
ATOM 3971 C C . ILE A 1 496 ? -7.613 8.891 17.410 1.00 93.81 496 ILE A C 1
ATOM 3973 O O . ILE A 1 496 ? -6.566 8.711 16.798 1.00 93.81 496 ILE A O 1
ATOM 3977 N N . VAL A 1 497 ? -8.703 8.171 17.157 1.00 92.25 497 VAL A N 1
ATOM 3978 C CA . VAL A 1 497 ? -8.766 7.121 16.131 1.00 92.25 497 VAL A CA 1
ATOM 3979 C C . VAL A 1 497 ? -9.569 7.621 14.921 1.00 92.25 497 VAL A C 1
ATOM 3981 O O . VAL A 1 497 ? -10.639 8.220 15.102 1.00 92.25 497 VAL A O 1
ATOM 3984 N N . PRO A 1 498 ? -9.082 7.453 13.678 1.00 94.12 498 PRO A N 1
ATOM 3985 C CA . PRO A 1 498 ? -9.856 7.809 12.502 1.00 94.12 498 PRO A CA 1
ATOM 3986 C C . PRO A 1 498 ? -11.047 6.889 12.270 1.00 94.12 498 PRO A C 1
ATOM 3988 O O . PRO A 1 498 ? -11.016 5.698 12.551 1.00 94.12 498 PRO A O 1
ATOM 3991 N N . THR A 1 499 ? -12.113 7.470 11.726 1.00 89.81 499 THR A N 1
ATOM 3992 C CA . THR A 1 499 ? -13.390 6.780 11.475 1.00 89.81 499 THR A CA 1
ATOM 3993 C C . THR A 1 499 ? -13.672 6.580 9.987 1.00 89.81 499 THR A C 1
ATOM 3995 O O . THR A 1 499 ? -14.736 6.083 9.627 1.00 89.81 499 THR A O 1
ATOM 3998 N N . GLY A 1 500 ? -12.752 6.989 9.105 1.00 88.94 500 GLY A N 1
ATOM 3999 C CA . GLY A 1 500 ? -13.003 7.043 7.665 1.00 88.94 500 GLY A CA 1
ATOM 4000 C C . GLY A 1 500 ? -13.876 8.230 7.251 1.00 88.94 500 GLY A C 1
ATOM 4001 O O . GLY A 1 500 ? -14.569 8.160 6.242 1.00 88.94 500 GLY A O 1
ATOM 4002 N N . TYR A 1 501 ? -13.898 9.311 8.034 1.00 90.31 501 TYR A N 1
ATOM 4003 C CA . TYR A 1 501 ? -14.610 10.540 7.679 1.00 90.31 501 TYR A CA 1
ATOM 4004 C C . TYR A 1 501 ? -13.774 11.406 6.719 1.00 90.31 501 TYR A C 1
ATOM 4006 O O . TYR A 1 501 ? -12.543 11.390 6.768 1.00 90.31 501 TYR A O 1
ATOM 4014 N N . GLY A 1 502 ? -14.439 12.192 5.867 1.00 89.50 502 GLY A N 1
ATOM 4015 C CA . GLY A 1 502 ? -13.799 13.113 4.924 1.00 89.50 502 GLY A CA 1
ATOM 4016 C C . GLY A 1 502 ? -13.459 12.472 3.575 1.00 89.50 502 GLY A C 1
ATOM 4017 O O . GLY A 1 502 ? -14.192 11.623 3.072 1.00 89.50 502 GLY A O 1
ATOM 4018 N N . THR A 1 503 ? -12.367 12.919 2.957 1.00 90.56 503 THR A N 1
ATOM 4019 C CA . THR A 1 503 ? -11.892 12.425 1.654 1.00 90.56 503 THR A CA 1
ATOM 4020 C C . THR A 1 503 ? -10.459 11.930 1.751 1.00 90.56 503 THR A C 1
ATOM 4022 O O . THR A 1 503 ? -9.697 12.417 2.581 1.00 90.56 503 THR A O 1
ATOM 4025 N N . VAL A 1 504 ? -10.072 11.002 0.872 1.00 92.81 504 VAL A N 1
ATOM 4026 C CA . VAL A 1 504 ? -8.686 10.519 0.791 1.00 92.81 504 VAL A CA 1
ATOM 4027 C C . VAL A 1 504 ? -7.760 11.702 0.529 1.00 92.81 504 VAL A C 1
ATOM 4029 O O . VAL A 1 504 ? -8.015 12.475 -0.394 1.00 92.81 504 VAL A O 1
ATOM 4032 N N . VAL A 1 505 ? -6.688 11.821 1.314 1.00 95.44 505 VAL A N 1
ATOM 4033 C CA . VAL A 1 505 ? -5.605 12.790 1.108 1.00 95.44 505 VAL A CA 1
ATOM 4034 C C . VAL A 1 505 ? -4.731 12.276 -0.042 1.00 95.44 505 VAL A C 1
ATOM 4036 O O . VAL A 1 505 ? -3.997 11.299 0.149 1.00 95.44 505 VAL A O 1
ATOM 4039 N N . PRO A 1 506 ? -4.811 12.864 -1.251 1.00 94.44 506 PRO A N 1
ATOM 4040 C CA . PRO A 1 506 ? -4.129 12.338 -2.421 1.00 94.44 506 PRO A CA 1
ATOM 4041 C C . PRO A 1 506 ? -2.711 12.907 -2.535 1.00 94.44 506 PRO A C 1
ATOM 4043 O O . PRO A 1 506 ? -2.361 13.898 -1.895 1.00 94.44 506 PRO A O 1
ATOM 4046 N N . PHE A 1 507 ? -1.896 12.329 -3.417 1.00 89.81 507 PHE A N 1
ATOM 4047 C CA . PHE A 1 507 ? -0.671 12.996 -3.859 1.00 89.81 507 PHE A CA 1
ATOM 4048 C C . PHE A 1 507 ? -0.996 14.319 -4.578 1.00 89.81 507 PHE A C 1
ATOM 4050 O O . PHE A 1 507 ? -2.019 14.404 -5.270 1.00 89.81 507 PHE A O 1
ATOM 4057 N N . PRO A 1 508 ? -0.141 15.351 -4.455 1.00 85.19 508 PRO A N 1
ATOM 4058 C CA . PRO A 1 508 ? -0.321 16.608 -5.164 1.00 85.19 508 PRO A CA 1
ATOM 4059 C C . PRO A 1 508 ? -0.374 16.359 -6.673 1.00 85.19 508 PRO A C 1
ATOM 4061 O O . PRO A 1 508 ? 0.409 15.587 -7.233 1.00 85.19 508 PRO A O 1
ATOM 4064 N N . LYS A 1 509 ? -1.309 17.025 -7.358 1.00 77.38 509 LYS A N 1
ATOM 4065 C CA . LYS A 1 509 ? -1.368 16.990 -8.823 1.00 77.38 509 LYS A CA 1
ATOM 4066 C C . LYS A 1 509 ? -0.077 17.614 -9.356 1.00 77.38 509 LYS A C 1
ATOM 4068 O O . LYS A 1 509 ? 0.189 18.775 -9.053 1.00 77.38 509 LYS A O 1
ATOM 4073 N N . LYS A 1 510 ? 0.712 16.864 -10.141 1.00 52.84 510 LYS A N 1
ATOM 4074 C CA . LYS A 1 510 ? 1.884 17.412 -10.846 1.00 52.84 510 LYS A CA 1
ATOM 4075 C C . LYS A 1 510 ? 1.424 18.646 -11.627 1.00 52.84 510 LYS A C 1
ATOM 4077 O O . LYS A 1 510 ? 0.537 18.525 -12.475 1.00 52.84 510 LYS A O 1
ATOM 4082 N N . GLN A 1 511 ? 1.965 19.819 -11.296 1.00 39.72 511 GLN A N 1
ATOM 4083 C CA . GLN A 1 511 ? 1.796 20.996 -12.144 1.00 39.72 511 GLN A CA 1
ATOM 4084 C C . GLN A 1 511 ? 2.392 20.634 -13.509 1.00 39.72 511 GLN A C 1
ATOM 4086 O O . GLN A 1 511 ? 3.506 20.113 -13.570 1.00 39.72 511 GLN A O 1
ATOM 4091 N N . LYS A 1 512 ? 1.567 20.756 -14.551 1.00 31.09 512 LYS A N 1
ATOM 4092 C CA . LYS A 1 512 ? 1.946 20.484 -15.939 1.00 31.09 512 LYS A CA 1
ATOM 4093 C C . LYS A 1 512 ? 2.958 21.499 -16.436 1.00 31.09 512 LYS A C 1
ATOM 4095 O O . LYS A 1 512 ? 2.821 22.673 -16.026 1.00 31.09 512 LYS A O 1
#

Secondary structure (DSSP, 8-state):
-----HHHHHH-------HHHHHHHHHHHHHHHHHHHHHHHHHHHHHHHHHHHHHHHHHHHHHT-S----PPEEEEEHHHHEEE-GGG-----HHHHHHSEEEEEEE-SSSEEEEES--SEES-EEEEE-BSTHHHH-SS-SEEEE-SEEEE-TTEEEEEEPTT--HHHHHHHHHHS--TTTEE-SSS-EE-HHHHHT-EEEEESSHHHHHHHHHHHHHHHHHHHHHHHHHHHHHHHHHHHHHHHHHHHHTT-SS-HHHHHHHHTSTT---HHHHHHHHHHHHHHHHHHHTTS--PPP--------------HHHHHHHHHHHHHHHHTSGGGTTT--HHHHHHHHHHHHHTS--------EEETTEEE-HHHHHHHHHHHHHHTSEEEEE-SSSEEEEE-TTHHHHHHHHHHTS-HHHHHHHHHHHHHHTT--HHHHHHHHHHHHHHHHHHHTT-SS--HHHHHIIIIITT-GGGGGS-HHHHHHHHHHHHHTT----S-S---PPPPPP-

Organism: NCBI:txid421072

Sequence (512 aa):
MKNVGLATVRAYKILLPPLPEQRAIVKKLETLFSSLDAGVADLKKAQQQLKIYRQAVLKKAFEGELTKTNSDWITKRFEECTVSFNGKRVPLNRATREKRQGEFRYYGATEIVDYIDDYIFDGEFLLIGEDGANLLSKSKPLSFIVDGKFWVNNHAHIFKPNDNISIRYLNAYFNSLSLNEYVTGTAQPKLTKFNLCKIPVKLPLEISDQLLIVKEIESRLSVCDSIEQNIKESLVKAEGLRQSILKKAFEGNLLTAKELAECKQAADYEPASVLLERIKAEQNKATAKQSKKKVAQPLVVAKTETSVAKISADIHAGLIAKVIKIHEENAASIDKLSHIKCEKIAHLVEYHLQIPLGRQPVKDAAGPDDYPHLKKIEHRAKMANYFAIQKKEIGYSYSSAKNSDKAIEKFQSALSDEKNRQLNNLIALFIKFDLEVSEIIATTYAGWNNLILNGNANPSDEEIVYESRENWSERKLKIERERFFKAIEWMHKNEIVPTGYGTVVPFPKKQK

Radius of gyration: 31.5 Å; chains: 1; bounding box: 81×71×77 Å

InterPro domains:
  IPR000055 Type I restriction modification DNA specificity domain [PF01420] (71-235)
  IPR044946 Type I restriction modification DNA specificity domain superfamily [G3DSA:3.90.220.20] (1-63)
  IPR044946 Type I restriction modification DNA specificity domain superfamily [G3DSA:3.90.220.20] (64-202)
  IPR051212 Type I restriction enzyme S subunit [PTHR43140] (73-286)

Foldseek 3Di:
DDDQDPVNVVPDDFDDFWPLLVVVLVVLLVVVVVVLVVVLVVLVVVLVVLVVVLLVLLVCLLVVNLDPDPFDKDKDFPLVFKDWPLVQADADDPVRQVVFADAAFEDAQFGGPGHGNAFRDAAKKKKAFFKAPCLQVVPGQRIDIDHGGHHYHSRIIIIDTDPQHDSLLVSSNSSNDRCVVQWDDDVMTGRDPVSNRGDMRIDGSGSVSSVVSSVSSCVVVVVSVVSNVVSVVVSVVSVVVSVVSVVCSRVVNNDDPVSVVVSCPDPSTDGPVVVVVVVVVVVVVVVVVCVPPPDDDDDDVDPPPPPLDQQDLLLVLLLLLVLQVVLVVPVLQQVQAALLLSVLLVLLLCFVLVRRNPAQFAQDLLAGDGVVSSVSSQVSCVVVQQWDWDDDPPHIGIHGGDCVVVSNCSNVVSDDPVSVVVSVVSSVVCSNDHSVLSSLLSLLQLQQLLCVLVPNVDDDLVSSLCSSAVVGDPSSVVDDSVSNSVSVVVCVVSVSHGRNPDDRRYHDDPDD

pLDDT: mean 86.84, std 13.72, range [25.66, 98.38]